Protein AF-0000000083614249 (afdb_homodimer)

Solvent-accessible surface area (backbone atoms only — not comparable to full-atom values): 27852 Å² total; per-residue (Å²): 130,81,69,71,74,50,65,14,32,32,49,52,29,36,34,60,55,83,64,95,71,84,62,47,68,43,61,57,76,67,36,81,30,57,47,44,72,51,69,56,90,54,32,26,38,36,28,28,70,34,67,56,48,52,48,63,87,40,71,69,52,43,49,41,53,49,50,52,50,52,47,42,53,75,76,40,53,30,54,43,68,50,46,59,52,44,57,34,77,36,70,66,56,50,45,54,50,47,62,70,42,39,72,60,48,66,65,44,44,78,77,39,50,46,40,28,19,37,36,40,33,33,31,47,32,68,70,48,52,47,46,64,46,48,67,32,65,68,44,40,54,41,51,56,65,34,57,93,45,52,68,79,79,21,40,69,47,48,51,52,46,52,51,52,45,49,50,51,51,50,50,50,26,51,48,39,41,62,67,49,48,49,65,51,48,75,66,28,82,45,72,45,78,49,64,43,56,73,90,46,35,45,39,30,35,38,30,37,24,46,58,90,43,46,66,62,49,51,51,51,53,50,58,50,39,70,77,36,56,91,45,34,46,78,50,76,49,67,82,35,55,40,46,93,76,44,74,76,78,81,79,85,59,75,80,118,130,81,72,71,71,50,67,14,31,32,48,51,30,36,34,60,56,82,65,94,72,84,63,45,68,44,62,57,77,66,36,83,31,56,46,46,73,52,68,57,90,56,34,26,38,37,26,30,70,33,68,56,49,52,48,62,87,41,69,69,53,45,48,40,53,48,50,51,48,53,47,42,52,76,76,40,52,29,55,43,68,50,44,59,53,44,58,36,77,36,70,68,55,51,45,54,51,46,62,71,41,38,70,60,48,64,66,44,44,78,77,38,52,47,40,29,19,37,36,41,34,34,31,47,33,69,70,48,52,48,47,66,44,48,66,32,65,69,45,39,52,42,50,56,65,33,55,94,44,53,67,79,79,20,41,69,47,49,50,51,45,52,52,53,45,49,51,50,52,51,52,51,24,51,47,39,42,62,67,50,48,49,64,52,46,74,67,27,81,45,71,46,78,48,64,42,56,74,89,46,36,44,40,30,36,37,31,38,25,46,59,90,43,47,66,61,49,51,52,51,53,49,57,50,41,70,77,38,55,91,44,32,45,78,50,74,50,68,82,35,55,40,46,92,78,45,75,76,79,79,78,85,57,73,81,117

Radius of gyration: 26.27 Å; Cα contacts (8 Å, |Δi|>4): 877; chains: 2; bounding box: 66×58×76 Å

pLDDT: mean 89.04, std 12.94, range [25.94, 98.75]

Sequence (512 aa):
MNQEEQLGVYIFCGIQIEEDVDFGEIEIEGESKQLFTIPYKDAGIVAAEAPLKIYHPNKENLMMHQQAISKIMEKNQTVIPVSFGNVFHSKADVGVLLENLYPQFEKLFPEIKGKIELGLKVIGKKEWLHSQVHGNAKIEKMAQAVQGKSEAASYYERIQLGNEAQKIVASLQNEMKQEVLNPLKELAEASKVNDPIGEKMLLNASFLVDRDKEEEFDLKVNEIYEKWKDKVDFSYSGPWPAYNFVNIRLKVEDAGMNQEEQLGVYIFCGIQIEEDVDFGEIEIEGESKQLFTIPYKDAGIVAAEAPLKIYHPNKENLMMHQQAISKIMEKNQTVIPVSFGNVFHSKADVGVLLENLYPQFEKLFPEIKGKIELGLKVIGKKEWLHSQVHGNAKIEKMAQAVQGKSEAASYYERIQLGNEAQKIVASLQNEMKQEVLNPLKELAEASKVNDPIGEKMLLNASFLVDRDKEEEFDLKVNEIYEKWKDKVDFSYSGPWPAYNFVNIRLKVEDAG

Structure (mmCIF, N/CA/C/O backbone):
data_AF-0000000083614249-model_v1
#
loop_
_entity.id
_entity.type
_entity.pdbx_description
1 polymer 'Gas vesicle protein GvpF'
#
loop_
_atom_site.group_PDB
_atom_site.id
_atom_site.type_symbol
_atom_site.label_atom_id
_atom_site.label_alt_id
_atom_site.label_comp_id
_atom_site.label_asym_id
_atom_site.label_entity_id
_atom_site.label_seq_id
_atom_site.pdbx_PDB_ins_code
_atom_site.Cartn_x
_atom_site.Cartn_y
_atom_site.Cartn_z
_atom_site.occupancy
_atom_site.B_iso_or_equiv
_atom_site.auth_seq_id
_atom_site.auth_comp_id
_atom_site.auth_asym_id
_atom_site.auth_atom_id
_atom_site.pdbx_PDB_model_num
ATOM 1 N 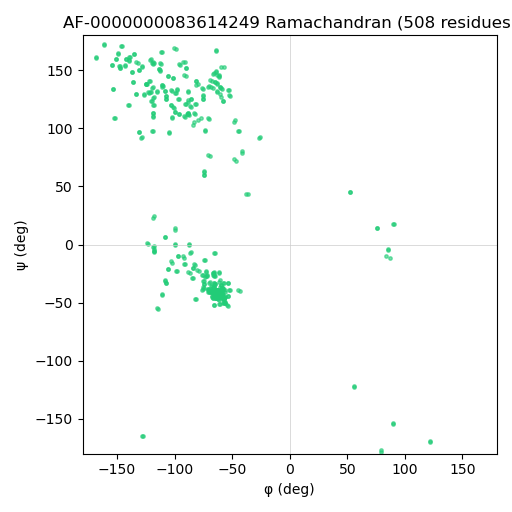N . MET A 1 1 ? -7.824 -22.75 -18.141 1 25.94 1 MET A N 1
ATOM 2 C CA . MET A 1 1 ? -9.008 -21.906 -18.078 1 25.94 1 MET A CA 1
ATOM 3 C C . MET A 1 1 ? -8.609 -20.438 -17.906 1 25.94 1 MET A C 1
ATOM 5 O O . MET A 1 1 ? -7.922 -20.078 -16.953 1 25.94 1 MET A O 1
ATOM 9 N N . ASN A 1 2 ? -8.297 -19.672 -18.844 1 36.59 2 ASN A N 1
ATOM 10 C CA . ASN A 1 2 ? -7.996 -18.25 -19.031 1 36.59 2 ASN A CA 1
ATOM 11 C C . ASN A 1 2 ? -8.883 -17.375 -18.156 1 36.59 2 ASN A C 1
ATOM 13 O O . ASN A 1 2 ? -10.039 -17.125 -18.5 1 36.59 2 ASN A O 1
ATOM 17 N N . GLN A 1 3 ? -9.133 -17.656 -16.953 1 42.44 3 GLN A N 1
ATOM 18 C CA . GLN A 1 3 ? -10.195 -17 -16.203 1 42.44 3 GLN A CA 1
ATOM 19 C C . GLN A 1 3 ? -10.234 -15.5 -16.5 1 42.44 3 GLN A C 1
ATOM 21 O O . GLN A 1 3 ? -9.242 -14.797 -16.281 1 42.44 3 GLN A O 1
ATOM 26 N N . GLU A 1 4 ? -10.75 -15.188 -17.531 1 51.5 4 GLU A N 1
ATOM 27 C CA . GLU A 1 4 ? -11.102 -13.82 -17.922 1 51.5 4 GLU A CA 1
ATOM 28 C C . GLU A 1 4 ? -11.328 -12.945 -16.688 1 51.5 4 GLU A C 1
ATOM 30 O O . GLU A 1 4 ? -12.141 -13.281 -15.82 1 51.5 4 GLU A O 1
ATOM 35 N N . GLU A 1 5 ? -10.242 -12.312 -16.297 1 66.75 5 GLU A N 1
ATOM 36 C CA . GLU A 1 5 ? -10.336 -11.484 -15.094 1 66.75 5 GLU A CA 1
ATOM 37 C C . GLU A 1 5 ? -11.555 -10.57 -15.148 1 66.75 5 GLU A C 1
ATOM 39 O O . GLU A 1 5 ? -11.789 -9.898 -16.156 1 66.75 5 GLU A O 1
ATOM 44 N N . GLN A 1 6 ? -12.594 -10.898 -14.375 1 82.44 6 GLN A N 1
ATOM 45 C CA . GLN A 1 6 ? -13.773 -10.047 -14.234 1 82.44 6 GLN A CA 1
ATOM 46 C C . GLN A 1 6 ? -13.383 -8.617 -13.867 1 82.44 6 GLN A C 1
ATOM 48 O O . GLN A 1 6 ? -12.477 -8.406 -13.062 1 82.44 6 GLN A O 1
ATOM 53 N N . LEU A 1 7 ? -13.922 -7.703 -14.664 1 89.38 7 LEU A N 1
ATOM 54 C CA . LEU A 1 7 ? -13.648 -6.297 -14.391 1 89.38 7 LEU A CA 1
ATOM 55 C C . LEU A 1 7 ? -14.555 -5.773 -13.281 1 89.38 7 LEU A C 1
ATOM 57 O O . LEU A 1 7 ? -15.703 -6.199 -13.156 1 89.38 7 LEU A O 1
ATOM 61 N N . GLY A 1 8 ? -13.984 -4.941 -12.43 1 93.31 8 GLY A N 1
ATOM 62 C CA . GLY A 1 8 ? -14.688 -4.203 -11.398 1 93.31 8 GLY A CA 1
ATOM 63 C C . GLY A 1 8 ? -14.398 -2.713 -11.43 1 93.31 8 GLY A C 1
ATOM 64 O O . GLY A 1 8 ? -14.055 -2.162 -12.477 1 93.31 8 GLY A O 1
ATOM 65 N N . VAL A 1 9 ? -14.766 -2.102 -10.328 1 95.12 9 VAL A N 1
ATOM 66 C CA . VAL A 1 9 ? -14.586 -0.66 -10.203 1 95.12 9 VAL A CA 1
ATOM 67 C C . VAL A 1 9 ? -13.641 -0.355 -9.039 1 95.12 9 VAL A C 1
ATOM 69 O O . VAL A 1 9 ? -14 -0.55 -7.875 1 95.12 9 VAL A O 1
ATOM 72 N N . TYR A 1 10 ? -12.461 0.106 -9.344 1 95.19 10 TYR A N 1
ATOM 73 C CA . TYR A 1 10 ? -11.492 0.535 -8.344 1 95.19 10 TYR A CA 1
ATOM 74 C C . TYR A 1 10 ? -11.727 1.988 -7.945 1 95.19 10 TYR A C 1
ATOM 76 O O . TYR A 1 10 ? -11.75 2.875 -8.805 1 95.19 10 TYR A O 1
ATOM 84 N N . ILE A 1 11 ? -11.898 2.232 -6.648 1 95.31 11 ILE A N 1
ATOM 85 C CA . ILE A 1 11 ? -12.172 3.602 -6.223 1 95.31 11 ILE A CA 1
ATOM 86 C C . ILE A 1 11 ? -10.891 4.227 -5.66 1 95.31 11 ILE A C 1
ATOM 88 O O . ILE A 1 11 ? -10.109 3.555 -4.992 1 95.31 11 ILE A O 1
ATOM 92 N N . PHE A 1 12 ? -10.711 5.512 -5.938 1 96 12 PHE A N 1
ATOM 93 C CA . PHE A 1 12 ? -9.461 6.164 -5.566 1 96 12 PHE A CA 1
ATOM 94 C C . PHE A 1 12 ? -9.695 7.172 -4.445 1 96 12 PHE A C 1
ATOM 96 O O . PHE A 1 12 ? -8.883 7.273 -3.521 1 96 12 PHE A O 1
ATOM 103 N N . CYS A 1 13 ? -10.805 7.984 -4.539 1 96.38 13 CYS A N 1
ATOM 104 C CA . CYS A 1 13 ? -11.062 9.031 -3.557 1 96.38 13 CYS A CA 1
ATOM 105 C C . CYS A 1 13 ? -12.469 9.594 -3.705 1 96.38 13 CYS A C 1
ATOM 107 O O . CYS A 1 13 ? -13.148 9.32 -4.695 1 96.38 13 CYS A O 1
ATOM 109 N N . GLY A 1 14 ? -12.914 10.211 -2.703 1 96.31 14 GLY A N 1
ATOM 110 C CA . GLY A 1 14 ? -14.086 11.07 -2.775 1 96.31 14 GLY A CA 1
ATOM 111 C C . GLY A 1 14 ? -13.758 12.508 -3.117 1 96.31 14 GLY A C 1
ATOM 112 O O . GLY A 1 14 ? -12.68 13 -2.781 1 96.31 14 GLY A O 1
ATOM 113 N N . ILE A 1 15 ? -14.695 13.203 -3.746 1 97.81 15 ILE A N 1
ATOM 114 C CA . ILE A 1 15 ? -14.484 14.609 -4.07 1 97.81 15 ILE A CA 1
ATOM 115 C C . ILE A 1 15 ? -15.797 15.375 -3.879 1 97.81 15 ILE A C 1
ATOM 117 O O . ILE A 1 15 ? -16.875 14.789 -3.877 1 97.81 15 ILE A O 1
ATOM 121 N N . GLN A 1 16 ? -15.688 16.656 -3.729 1 97.5 16 GLN A N 1
ATOM 122 C CA . GLN A 1 16 ? -16.844 17.531 -3.9 1 97.5 16 GLN A CA 1
ATOM 123 C C . GLN A 1 16 ? -16.984 17.969 -5.355 1 97.5 16 GLN A C 1
ATOM 125 O O . GLN A 1 16 ? -16.047 18.516 -5.945 1 97.5 16 GLN A O 1
ATOM 130 N N . ILE A 1 17 ? -18.141 17.703 -5.914 1 94.31 17 ILE A N 1
ATOM 131 C CA . ILE A 1 17 ? -18.359 17.984 -7.328 1 94.31 17 ILE A CA 1
ATOM 132 C C . ILE A 1 17 ? -18.734 19.453 -7.508 1 94.31 17 ILE A C 1
ATOM 134 O O . ILE A 1 17 ? -19.781 19.906 -7.016 1 94.31 17 ILE A O 1
ATOM 138 N N . GLU A 1 18 ? -17.906 20.156 -8.117 1 85.88 18 GLU A N 1
ATOM 139 C CA . GLU A 1 18 ? -18.188 21.547 -8.438 1 85.88 18 GLU A CA 1
ATOM 140 C C . GLU A 1 18 ? -18.453 21.734 -9.93 1 85.88 18 GLU A C 1
ATOM 142 O O . GLU A 1 18 ? -19.266 22.562 -10.328 1 85.88 18 GLU A O 1
ATOM 147 N N . GLU A 1 19 ? -17.828 21 -10.711 1 84.56 19 GLU A N 1
ATOM 148 C CA . GLU A 1 19 ? -17.984 21 -12.164 1 84.56 19 GLU A CA 1
ATOM 149 C C . GLU A 1 19 ? -17.688 19.625 -12.75 1 84.56 19 GLU A C 1
ATOM 151 O O . GLU A 1 19 ? -17.219 18.734 -12.055 1 84.56 19 GLU A O 1
ATOM 156 N N . ASP A 1 20 ? -18.203 19.469 -13.906 1 86.19 20 ASP A N 1
ATOM 157 C CA . ASP A 1 20 ? -17.844 18.25 -14.625 1 86.19 20 ASP A CA 1
ATOM 158 C C . ASP A 1 20 ? -16.391 18.281 -15.086 1 86.19 20 ASP A C 1
ATOM 160 O O . ASP A 1 20 ? -16.016 19.125 -15.898 1 86.19 20 ASP A O 1
ATOM 164 N N . VAL A 1 21 ? -15.664 17.531 -14.461 1 91.25 21 VAL A N 1
ATOM 165 C CA . VAL A 1 21 ? -14.234 17.562 -14.742 1 91.25 21 VAL A CA 1
ATOM 166 C C . VAL A 1 21 ? -13.797 16.219 -15.328 1 91.25 21 VAL A C 1
ATOM 168 O O . VAL A 1 21 ? -14.227 15.164 -14.867 1 91.25 21 VAL A O 1
ATOM 171 N N . ASP A 1 22 ? -13.07 16.25 -16.391 1 95.75 22 ASP A N 1
ATOM 172 C CA . ASP A 1 22 ? -12.383 15.086 -16.922 1 95.75 22 ASP A CA 1
ATOM 173 C C . ASP A 1 22 ? -11 14.93 -16.297 1 95.75 22 ASP A C 1
ATOM 175 O O . ASP A 1 22 ? -10.094 15.727 -16.547 1 95.75 22 ASP A O 1
ATOM 179 N N . PHE A 1 23 ? -10.852 13.898 -15.516 1 96.75 23 PHE A N 1
ATOM 180 C CA . PHE A 1 23 ? -9.602 13.711 -14.781 1 96.75 23 PHE A CA 1
ATOM 181 C C . PHE A 1 23 ? -8.578 12.977 -15.641 1 96.75 23 PHE A C 1
ATOM 183 O O . PHE A 1 23 ? -7.43 12.805 -15.234 1 96.75 23 PHE A O 1
ATOM 190 N N . GLY A 1 24 ? -8.984 12.516 -16.797 1 97.06 24 GLY A N 1
ATOM 191 C CA . GLY A 1 24 ? -8.062 11.867 -17.703 1 97.06 24 GLY A CA 1
ATOM 192 C C . GLY A 1 24 ? -7.945 10.375 -17.484 1 97.06 24 GLY A C 1
ATOM 193 O O . GLY A 1 24 ? -8.914 9.719 -17.094 1 97.06 24 GLY A O 1
ATOM 194 N N . GLU A 1 25 ? -6.758 9.82 -17.891 1 97.12 25 GLU A N 1
ATOM 195 C CA . GLU A 1 25 ? -6.535 8.383 -17.828 1 97.12 25 GLU A CA 1
ATOM 196 C C . GLU A 1 25 ? -5.387 8.039 -16.891 1 97.12 25 GLU A C 1
ATOM 198 O O . GLU A 1 25 ? -4.555 8.898 -16.578 1 97.12 25 GLU A O 1
ATOM 203 N N . ILE A 1 26 ? -5.465 6.82 -16.422 1 95.31 26 ILE A N 1
ATOM 204 C CA . ILE A 1 26 ? -4.352 6.254 -15.664 1 95.31 26 ILE A CA 1
ATOM 205 C C . ILE A 1 26 ? -4.027 4.855 -16.188 1 95.31 26 ILE A C 1
ATOM 207 O O . ILE A 1 26 ? -4.844 4.238 -16.875 1 95.31 26 ILE A O 1
ATOM 211 N N . GLU A 1 27 ? -2.824 4.492 -15.938 1 91.94 27 GLU A N 1
ATOM 212 C CA . GLU A 1 27 ? -2.434 3.139 -16.328 1 91.94 27 GLU A CA 1
ATOM 213 C C . GLU A 1 27 ? -2.686 2.146 -15.195 1 91.94 27 GLU A C 1
ATOM 215 O O . GLU A 1 27 ? -2.223 2.348 -14.07 1 91.94 27 GLU A O 1
ATOM 220 N N . ILE A 1 28 ? -3.486 1.159 -15.445 1 90.75 28 ILE A N 1
ATOM 221 C CA . ILE A 1 28 ? -3.715 0.061 -14.508 1 90.75 28 ILE A CA 1
ATOM 222 C C . ILE A 1 28 ? -3.271 -1.256 -15.148 1 90.75 28 ILE A C 1
ATOM 224 O O . ILE A 1 28 ? -3.863 -1.708 -16.125 1 90.75 28 ILE A O 1
ATOM 228 N N . GLU A 1 29 ? -2.223 -1.822 -14.57 1 83.62 29 GLU A N 1
ATOM 229 C CA . GLU A 1 29 ? -1.665 -3.082 -15.055 1 83.62 29 GLU A CA 1
ATOM 230 C C . GLU A 1 29 ? -1.373 -3.018 -16.547 1 83.62 29 GLU A C 1
ATOM 232 O O . GLU A 1 29 ? -1.779 -3.902 -17.312 1 83.62 29 GLU A O 1
ATOM 237 N N . GLY A 1 30 ? -0.783 -1.962 -16.953 1 81.44 30 GLY A N 1
ATOM 238 C CA . GLY A 1 30 ? -0.29 -1.801 -18.312 1 81.44 30 GLY A CA 1
ATOM 239 C C . GLY A 1 30 ? -1.347 -1.294 -19.281 1 81.44 30 GLY A C 1
ATOM 240 O O . GLY A 1 30 ? -1.056 -1.041 -20.453 1 81.44 30 GLY A O 1
ATOM 241 N N . GLU A 1 31 ? -2.568 -1.148 -18.812 1 87.62 31 GLU A N 1
ATOM 242 C CA . GLU A 1 31 ? -3.652 -0.671 -19.672 1 87.62 31 GLU A CA 1
ATOM 243 C C . GLU A 1 31 ? -4.105 0.726 -19.25 1 87.62 31 GLU A C 1
ATOM 245 O O . GLU A 1 31 ? -4.238 1.011 -18.062 1 87.62 31 GLU A O 1
ATOM 250 N N . SER A 1 32 ? -4.297 1.496 -20.25 1 93 32 SER A N 1
ATOM 251 C CA . SER A 1 32 ? -4.832 2.828 -19.984 1 93 32 SER A CA 1
ATOM 252 C C . SER A 1 32 ? -6.316 2.771 -19.656 1 93 32 SER A C 1
ATOM 254 O O . SER A 1 32 ? -7.105 2.197 -20.406 1 93 32 SER A O 1
ATOM 256 N N . LYS A 1 33 ? -6.699 3.301 -18.562 1 96.44 33 LYS A N 1
ATOM 257 C CA . LYS A 1 33 ? -8.086 3.303 -18.109 1 96.44 33 LYS A CA 1
ATOM 258 C C . LYS A 1 33 ? -8.57 4.723 -17.828 1 96.44 33 LYS A C 1
ATOM 260 O O . LYS A 1 33 ? -7.832 5.535 -17.266 1 96.44 33 LYS A O 1
ATOM 265 N N . GLN A 1 34 ? -9.719 5 -18.219 1 97.69 34 GLN A N 1
ATOM 266 C CA . GLN A 1 34 ? -10.32 6.309 -17.984 1 97.69 34 GLN A CA 1
ATOM 267 C C . GLN A 1 34 ? -10.766 6.449 -16.531 1 97.69 34 GLN A C 1
ATOM 269 O O . GLN A 1 34 ? -11.391 5.535 -15.969 1 97.69 34 GLN A O 1
ATOM 274 N N . LEU A 1 35 ? -10.406 7.617 -15.961 1 98.25 35 LEU A N 1
ATOM 275 C CA . LEU A 1 35 ? -11 7.969 -14.68 1 98.25 35 LEU A CA 1
ATOM 276 C C . LEU A 1 35 ? -12.398 8.539 -14.859 1 98.25 35 LEU A C 1
ATOM 278 O O . LEU A 1 35 ? -12.648 9.305 -15.797 1 98.25 35 LEU A O 1
ATOM 282 N N . PHE A 1 36 ? -13.25 8.109 -14 1 98 36 PHE A N 1
ATOM 283 C CA . PHE A 1 36 ? -14.602 8.648 -14.07 1 98 36 PHE A CA 1
ATOM 284 C C . PHE A 1 36 ? -15.148 8.914 -12.672 1 98 36 PHE A C 1
ATOM 286 O O . PHE A 1 36 ? -14.633 8.375 -11.688 1 98 36 PHE A O 1
ATOM 293 N N . THR A 1 37 ? -16.188 9.75 -12.594 1 98.19 37 THR A N 1
ATOM 294 C CA . THR A 1 37 ? -16.812 10.117 -11.328 1 98.19 37 THR A CA 1
ATOM 295 C C . THR A 1 37 ? -18.172 9.453 -11.18 1 98.19 37 THR A C 1
ATOM 297 O O . THR A 1 37 ? -18.984 9.461 -12.117 1 98.19 37 THR A O 1
ATOM 300 N N . ILE A 1 38 ? -18.406 8.789 -10.125 1 97.81 38 ILE A N 1
ATOM 301 C CA . ILE A 1 38 ? -19.719 8.312 -9.734 1 97.81 38 ILE A CA 1
ATOM 302 C C . ILE A 1 38 ? -20.359 9.289 -8.758 1 97.81 38 ILE A C 1
ATOM 304 O O . ILE A 1 38 ? -19.953 9.398 -7.605 1 97.81 38 ILE A O 1
ATOM 308 N N . PRO A 1 39 ? -21.375 9.938 -9.148 1 97.62 39 PRO A N 1
ATOM 309 C CA . PRO A 1 39 ? -21.875 11.086 -8.383 1 97.62 39 PRO A CA 1
ATOM 310 C C . PRO A 1 39 ? -23 10.703 -7.43 1 97.62 39 PRO A C 1
ATOM 312 O O . PRO A 1 39 ? -23.688 9.703 -7.645 1 97.62 39 PRO A O 1
ATOM 315 N N . TYR A 1 40 ? -23.172 11.484 -6.359 1 97.38 40 TYR A N 1
ATOM 316 C CA . TYR A 1 40 ? -24.312 11.562 -5.453 1 97.38 40 TYR A CA 1
ATOM 317 C C . TYR A 1 40 ? -24.422 12.953 -4.84 1 97.38 40 TYR A C 1
ATOM 319 O O . TYR A 1 40 ? -23.578 13.359 -4.035 1 97.38 40 TYR A O 1
ATOM 327 N N . LYS A 1 41 ? -25.453 13.719 -5.266 1 96.69 41 LYS A N 1
ATOM 328 C CA . LYS A 1 41 ? -25.594 15.117 -4.871 1 96.69 41 LYS A CA 1
ATOM 329 C C . LYS A 1 41 ? -24.344 15.922 -5.223 1 96.69 41 LYS A C 1
ATOM 331 O O . LYS A 1 41 ? -23.953 15.984 -6.391 1 96.69 41 LYS A O 1
ATOM 336 N N . ASP A 1 42 ? -23.719 16.547 -4.301 1 97.38 42 ASP A N 1
ATOM 337 C CA . ASP A 1 42 ? -22.547 17.344 -4.617 1 97.38 42 ASP A CA 1
ATOM 338 C C . ASP A 1 42 ? -21.266 16.578 -4.293 1 97.38 42 ASP A C 1
ATOM 340 O O . ASP A 1 42 ? -20.188 17.172 -4.219 1 97.38 42 ASP A O 1
ATOM 344 N N . ALA A 1 43 ? -21.422 15.305 -4.082 1 97.94 43 ALA A N 1
ATOM 345 C CA . ALA A 1 43 ? -20.266 14.453 -3.826 1 97.94 43 ALA A CA 1
ATOM 346 C C . ALA A 1 43 ? -20.047 13.469 -4.973 1 97.94 43 ALA A C 1
ATOM 348 O O . ALA A 1 43 ? -20.953 13.211 -5.762 1 97.94 43 ALA A O 1
ATOM 349 N N . GLY A 1 44 ? -18.875 13 -5.129 1 97.88 44 GLY A N 1
ATOM 350 C CA . GLY A 1 44 ? -18.516 11.969 -6.094 1 97.88 44 GLY A CA 1
ATOM 351 C C . GLY A 1 44 ? -17.391 11.07 -5.621 1 97.88 44 GLY A C 1
ATOM 352 O O . GLY A 1 44 ? -16.547 11.492 -4.82 1 97.88 44 GLY A O 1
ATOM 353 N N . ILE A 1 45 ? -17.391 9.836 -6.105 1 97.38 45 ILE A N 1
ATOM 354 C CA . ILE A 1 45 ? -16.234 8.953 -5.992 1 97.38 45 ILE A CA 1
ATOM 355 C C . ILE A 1 45 ? -15.562 8.805 -7.355 1 97.38 45 ILE A C 1
ATOM 357 O O . ILE A 1 45 ? -16.219 8.516 -8.352 1 97.38 45 ILE A O 1
ATOM 361 N N . VAL A 1 46 ? -14.297 9.094 -7.402 1 98.12 46 VAL A N 1
ATOM 362 C CA . VAL A 1 46 ? -13.539 8.922 -8.633 1 98.12 46 VAL A CA 1
ATOM 363 C C . VAL A 1 46 ? -12.992 7.5 -8.703 1 98.12 46 VAL A C 1
ATOM 365 O O . VAL A 1 46 ? -12.414 7 -7.734 1 98.12 46 VAL A O 1
ATOM 368 N N . ALA A 1 47 ? -13.211 6.918 -9.836 1 98 47 ALA A N 1
ATOM 369 C CA . ALA A 1 47 ? -12.93 5.488 -9.984 1 98 47 ALA A CA 1
ATOM 370 C C . ALA A 1 47 ? -12.445 5.168 -11.391 1 98 47 ALA A C 1
ATOM 372 O O . ALA A 1 47 ? -12.367 6.055 -12.25 1 98 47 ALA A O 1
ATOM 373 N N . ALA A 1 48 ? -11.984 3.963 -11.609 1 98.06 48 ALA A N 1
ATOM 374 C CA . ALA A 1 48 ? -11.648 3.393 -12.914 1 98.06 48 ALA A CA 1
ATOM 375 C C . ALA A 1 48 ? -12.016 1.912 -12.977 1 98.06 48 ALA A C 1
ATOM 377 O O . ALA A 1 48 ? -12.086 1.241 -11.945 1 98.06 48 ALA A O 1
ATOM 378 N N . GLU A 1 49 ? -12.273 1.465 -14.172 1 96.62 49 GLU A N 1
ATOM 379 C CA . GLU A 1 49 ? -12.422 0.024 -14.352 1 96.62 49 GLU A CA 1
ATOM 380 C C . GLU A 1 49 ? -11.102 -0.704 -14.117 1 96.62 49 GLU A C 1
ATOM 382 O O . GLU A 1 49 ? -10.047 -0.238 -14.547 1 96.62 49 GLU A O 1
ATOM 387 N N . ALA A 1 50 ? -11.172 -1.796 -13.367 1 93.38 50 ALA A N 1
ATOM 388 C CA . ALA A 1 50 ? -9.984 -2.588 -13.055 1 93.38 50 ALA A CA 1
ATOM 389 C C . ALA A 1 50 ? -10.352 -4.039 -12.766 1 93.38 50 ALA A C 1
ATOM 391 O O . ALA A 1 50 ? -11.492 -4.34 -12.406 1 93.38 50 ALA A O 1
ATOM 392 N N . PRO A 1 51 ? -9.414 -4.91 -12.984 1 88.75 51 PRO A N 1
ATOM 393 C CA . PRO A 1 51 ? -9.688 -6.309 -12.641 1 88.75 51 PRO A CA 1
ATOM 394 C C . PRO A 1 51 ? -10.172 -6.48 -11.203 1 88.75 51 PRO A C 1
ATOM 396 O O . PRO A 1 51 ? -9.656 -5.824 -10.289 1 88.75 51 PRO A O 1
ATOM 399 N N . LEU A 1 52 ? -11.234 -7.254 -11.094 1 87.19 52 LEU A N 1
ATOM 400 C CA . LEU A 1 52 ? -11.75 -7.59 -9.773 1 87.19 52 LEU A CA 1
ATOM 401 C C . LEU A 1 52 ? -10.844 -8.609 -9.078 1 87.19 52 LEU A C 1
ATOM 403 O O . LEU A 1 52 ? -10.977 -9.812 -9.305 1 87.19 52 LEU A O 1
ATOM 407 N N . LYS A 1 53 ? -9.969 -8.133 -8.211 1 83.94 53 LYS A N 1
ATOM 408 C CA . LYS A 1 53 ? -9.008 -8.961 -7.484 1 83.94 53 LYS A CA 1
ATOM 409 C C . LYS A 1 53 ? -8.461 -8.227 -6.262 1 83.94 53 LYS A C 1
ATOM 411 O O . LYS A 1 53 ? -8.812 -7.074 -6.016 1 83.94 53 LYS A O 1
ATOM 416 N N . ILE A 1 54 ? -7.723 -8.922 -5.461 1 84.38 54 ILE A N 1
ATOM 417 C CA . ILE A 1 54 ? -6.992 -8.281 -4.371 1 84.38 54 ILE A CA 1
ATOM 418 C C . ILE A 1 54 ? -5.691 -7.684 -4.902 1 84.38 54 ILE A C 1
ATOM 420 O O . ILE A 1 54 ? -4.855 -8.398 -5.461 1 84.38 54 ILE A O 1
ATOM 424 N N . TYR A 1 55 ? -5.586 -6.438 -4.719 1 87.94 55 TYR A N 1
ATOM 425 C CA . TYR A 1 55 ? -4.379 -5.766 -5.188 1 87.94 55 TYR A CA 1
ATOM 426 C C . TYR A 1 55 ? -3.271 -5.836 -4.145 1 87.94 55 TYR A C 1
ATOM 428 O O . TYR A 1 55 ? -3.422 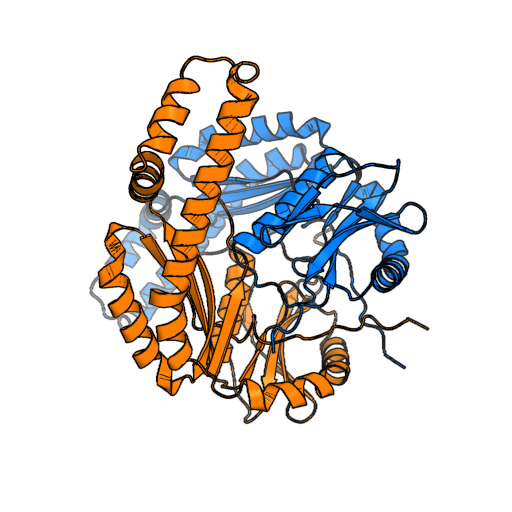-5.316 -3.035 1 87.94 55 TYR A O 1
ATOM 436 N N . HIS A 1 56 ? -2.217 -6.477 -4.59 1 84.75 56 HIS A N 1
ATOM 437 C CA . HIS A 1 56 ? -1.038 -6.562 -3.734 1 84.75 56 HIS A CA 1
ATOM 438 C C . HIS A 1 56 ? -0.461 -5.176 -3.453 1 84.75 56 HIS A C 1
ATOM 440 O O . HIS A 1 56 ? -0.364 -4.348 -4.359 1 84.75 56 HIS A O 1
ATOM 446 N N . PRO A 1 57 ? -0.207 -4.945 -2.184 1 86.5 57 PRO A N 1
ATOM 447 C CA . PRO A 1 57 ? 0.408 -3.654 -1.864 1 86.5 57 PRO A CA 1
ATOM 448 C C . PRO A 1 57 ? 1.884 -3.592 -2.248 1 86.5 57 PRO A C 1
ATOM 450 O O . PRO A 1 57 ? 2.744 -3.416 -1.382 1 86.5 57 PRO A O 1
ATOM 453 N N . ASN A 1 58 ? 2.146 -3.695 -3.498 1 83.62 58 ASN A N 1
ATOM 454 C CA . ASN A 1 58 ? 3.494 -3.531 -4.031 1 83.62 58 ASN A CA 1
ATOM 455 C C . ASN A 1 58 ? 3.689 -2.146 -4.641 1 83.62 58 ASN A C 1
ATOM 457 O O . ASN A 1 58 ? 2.742 -1.365 -4.738 1 83.62 58 ASN A O 1
ATOM 461 N N . LYS A 1 59 ? 4.898 -1.849 -4.926 1 84.19 59 LYS A N 1
ATOM 462 C CA . LYS A 1 59 ? 5.258 -0.52 -5.41 1 84.19 59 LYS A CA 1
ATOM 463 C C . LYS A 1 59 ? 4.418 -0.132 -6.625 1 84.19 59 LYS A C 1
ATOM 465 O O . LYS A 1 59 ? 3.902 0.984 -6.699 1 84.19 59 LYS A O 1
ATOM 470 N N . GLU A 1 60 ? 4.258 -1.021 -7.52 1 86.25 60 GLU A N 1
ATOM 471 C CA . GLU A 1 60 ? 3.537 -0.741 -8.758 1 86.25 60 GLU A CA 1
ATOM 472 C C . GLU A 1 60 ? 2.09 -0.344 -8.477 1 86.25 60 GLU A C 1
ATOM 474 O O . GLU A 1 60 ? 1.614 0.679 -8.977 1 86.25 60 GLU A O 1
ATOM 479 N N . ASN A 1 61 ? 1.404 -1.146 -7.711 1 90.31 61 ASN A N 1
ATOM 480 C CA . ASN A 1 61 ? 0.004 -0.876 -7.402 1 90.31 61 ASN A CA 1
ATOM 481 C C . ASN A 1 61 ? -0.151 0.387 -6.562 1 90.31 61 ASN A C 1
ATOM 483 O O . ASN A 1 61 ? -1.104 1.147 -6.746 1 90.31 61 ASN A O 1
ATOM 487 N N . LEU A 1 62 ? 0.771 0.601 -5.664 1 90.94 62 LEU A N 1
ATOM 488 C CA . LEU A 1 62 ? 0.736 1.798 -4.832 1 90.94 62 LEU A CA 1
ATOM 489 C C . LEU A 1 62 ? 0.917 3.053 -5.68 1 90.94 62 LEU A C 1
ATOM 491 O O . LEU A 1 62 ? 0.203 4.043 -5.492 1 90.94 62 LEU A O 1
ATOM 495 N N . MET A 1 63 ? 1.862 2.998 -6.543 1 90.06 63 MET A N 1
ATOM 496 C CA . MET A 1 63 ? 2.115 4.137 -7.418 1 90.06 63 MET A CA 1
ATOM 497 C C . MET A 1 63 ? 0.907 4.422 -8.305 1 90.06 63 MET A C 1
ATOM 499 O O . MET A 1 63 ? 0.562 5.578 -8.539 1 90.06 63 MET A O 1
ATOM 503 N N . MET A 1 64 ? 0.317 3.377 -8.773 1 92.69 64 MET A N 1
ATOM 504 C CA . MET A 1 64 ? -0.902 3.533 -9.562 1 92.69 64 MET A CA 1
ATOM 505 C C . MET A 1 64 ? -1.965 4.293 -8.773 1 92.69 64 MET A C 1
ATOM 507 O O . MET A 1 64 ? -2.535 5.266 -9.273 1 92.69 64 MET A O 1
ATOM 511 N N . HIS A 1 65 ? -2.195 3.889 -7.609 1 94.38 65 HIS A N 1
ATOM 512 C CA . HIS A 1 65 ? -3.184 4.531 -6.75 1 94.38 65 HIS A CA 1
ATOM 513 C C . HIS A 1 65 ? -2.826 5.988 -6.492 1 94.38 65 HIS A C 1
ATOM 515 O O . HIS A 1 65 ? -3.672 6.875 -6.633 1 94.38 65 HIS A O 1
ATOM 521 N N . GLN A 1 66 ? -1.618 6.227 -6.199 1 91.88 66 GLN A N 1
ATOM 522 C CA . GLN A 1 66 ? -1.14 7.562 -5.859 1 91.88 66 GLN A CA 1
ATOM 523 C C . GLN A 1 66 ? -1.171 8.484 -7.074 1 91.88 66 GLN A C 1
ATOM 525 O O . GLN A 1 66 ? -1.497 9.664 -6.957 1 91.88 66 GLN A O 1
ATOM 530 N N . GLN A 1 67 ? -0.806 7.969 -8.164 1 93.62 67 GLN A N 1
ATOM 531 C CA . GLN A 1 67 ? -0.849 8.758 -9.391 1 93.62 67 GLN A CA 1
ATOM 532 C C . GLN A 1 67 ? -2.268 9.234 -9.688 1 93.62 67 GLN A C 1
ATOM 534 O O . GLN A 1 67 ? -2.473 10.383 -10.078 1 93.62 67 GLN A O 1
ATOM 539 N N . ALA A 1 68 ? -3.178 8.352 -9.562 1 96.44 68 ALA A N 1
ATOM 540 C CA . ALA A 1 68 ? -4.57 8.734 -9.773 1 96.44 68 ALA A CA 1
ATOM 541 C C . ALA A 1 68 ? -4.973 9.875 -8.844 1 96.44 68 ALA A C 1
ATOM 543 O O . ALA A 1 68 ? -5.555 10.867 -9.289 1 96.44 68 ALA A O 1
ATOM 544 N N . ILE A 1 69 ? -4.641 9.773 -7.625 1 95.69 69 ILE A N 1
ATOM 545 C CA . ILE A 1 69 ? -5 10.773 -6.625 1 95.69 69 ILE A CA 1
ATOM 546 C C . ILE A 1 69 ? -4.348 12.109 -6.973 1 95.69 69 ILE A C 1
ATOM 548 O O . ILE A 1 69 ? -4.988 13.156 -6.898 1 95.69 69 ILE A O 1
ATOM 552 N N . SER A 1 70 ? -3.086 12.055 -7.328 1 94 70 SER A N 1
ATOM 553 C CA . SER A 1 70 ? -2.365 13.266 -7.707 1 94 70 SER A CA 1
ATOM 554 C C . SER A 1 70 ? -3.047 13.969 -8.875 1 94 70 SER A C 1
ATOM 556 O O . SER A 1 70 ? -3.217 15.188 -8.859 1 94 70 SER A O 1
ATOM 558 N N . LYS A 1 71 ? -3.438 13.219 -9.875 1 96.19 71 LYS A N 1
ATOM 559 C CA . LYS A 1 71 ? -4.137 13.773 -11.031 1 96.19 71 LYS A CA 1
ATOM 560 C C . LYS A 1 71 ? -5.441 14.445 -10.609 1 96.19 71 LYS A C 1
ATOM 562 O O . LYS A 1 71 ? -5.777 15.531 -11.094 1 96.19 71 LYS A O 1
ATOM 567 N N . ILE A 1 72 ? -6.125 13.797 -9.75 1 97 72 ILE A N 1
ATOM 568 C CA . ILE A 1 72 ? -7.414 14.305 -9.289 1 97 72 ILE A CA 1
ATOM 569 C C . ILE A 1 72 ? -7.207 15.594 -8.5 1 97 72 ILE A C 1
ATOM 571 O O . ILE A 1 72 ? -7.934 16.578 -8.695 1 97 72 ILE A O 1
ATOM 575 N N . MET A 1 73 ? -6.195 15.617 -7.668 1 95.88 73 MET A N 1
ATOM 576 C CA . MET A 1 73 ? -5.918 16.766 -6.82 1 95.88 73 MET A CA 1
ATOM 577 C C . MET A 1 73 ? -5.531 17.984 -7.66 1 95.88 73 MET A C 1
ATOM 579 O O . MET A 1 73 ? -5.723 19.125 -7.238 1 95.88 73 MET A O 1
ATOM 583 N N . GLU A 1 74 ? -4.996 17.766 -8.805 1 94.44 74 GLU A N 1
ATOM 584 C CA . GLU A 1 74 ? -4.633 18.859 -9.703 1 94.44 74 GLU A CA 1
ATOM 585 C C . GLU A 1 74 ? -5.871 19.594 -10.219 1 94.44 74 GLU A C 1
ATOM 587 O O . GLU A 1 74 ? -5.801 20.766 -10.562 1 94.44 74 GLU A O 1
ATOM 592 N N . LYS A 1 75 ? -6.984 18.891 -10.227 1 95.88 75 LYS A N 1
ATOM 593 C CA . LYS A 1 75 ? -8.156 19.438 -10.891 1 95.88 75 LYS A CA 1
ATOM 594 C C . LYS A 1 75 ? -9.305 19.641 -9.906 1 95.88 75 LYS A C 1
ATOM 596 O O . LYS A 1 75 ? -10.375 20.141 -10.281 1 95.88 75 LYS A O 1
ATOM 601 N N . ASN A 1 76 ? -9.117 19.203 -8.711 1 96.19 76 ASN A N 1
ATOM 602 C CA . ASN A 1 76 ? -10.141 19.344 -7.672 1 96.19 76 ASN A CA 1
ATOM 603 C C . ASN A 1 76 ? -9.531 19.797 -6.348 1 96.19 76 ASN A C 1
ATOM 605 O O . ASN A 1 76 ? -8.469 19.328 -5.949 1 96.19 76 ASN A O 1
ATOM 609 N N . GLN A 1 77 ? -10.227 20.672 -5.68 1 94.5 77 GLN A N 1
ATOM 610 C CA . GLN A 1 77 ? -9.672 21.297 -4.484 1 94.5 77 GLN A CA 1
ATOM 611 C C . GLN A 1 77 ? -10.141 20.594 -3.221 1 94.5 77 GLN A C 1
ATOM 613 O O . GLN A 1 77 ? -9.68 20.906 -2.119 1 94.5 77 GLN A O 1
ATOM 618 N N . THR A 1 78 ? -11.062 19.719 -3.332 1 96.38 78 THR A N 1
ATOM 619 C CA . THR A 1 78 ? -11.648 19.047 -2.178 1 96.38 78 THR A CA 1
ATOM 620 C C . THR A 1 78 ? -11.633 17.531 -2.371 1 96.38 78 THR A C 1
ATOM 622 O O . THR A 1 78 ? -12.578 16.969 -2.924 1 96.38 78 THR A O 1
ATOM 625 N N . VAL A 1 79 ? -10.578 16.891 -1.912 1 96.38 79 VAL A N 1
ATOM 626 C CA . VAL A 1 79 ? -10.375 15.469 -2.162 1 96.38 79 VAL A CA 1
ATOM 627 C C . VAL A 1 79 ? -10.32 14.719 -0.835 1 96.38 79 VAL A C 1
ATOM 629 O O . VAL A 1 79 ? -9.555 15.086 0.062 1 96.38 79 VAL A O 1
ATOM 632 N N . ILE A 1 80 ? -11.141 13.75 -0.646 1 95.5 80 ILE A N 1
ATOM 633 C CA . ILE A 1 80 ? -11.141 12.859 0.508 1 95.5 80 ILE A CA 1
ATOM 634 C C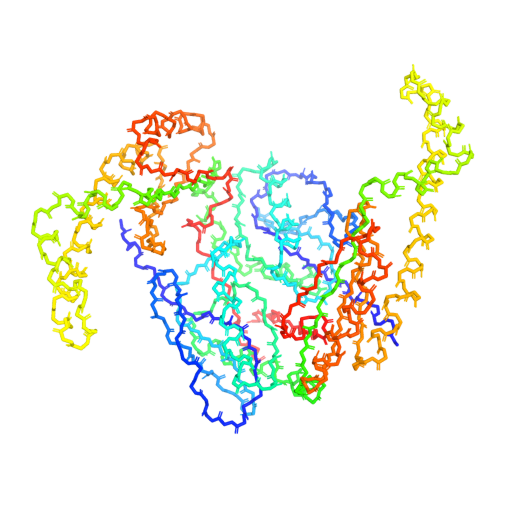 . ILE A 1 80 ? -10.453 11.547 0.142 1 95.5 80 ILE A C 1
ATOM 636 O O . ILE A 1 80 ? -10.945 10.805 -0.712 1 95.5 80 ILE A O 1
ATOM 640 N N . PRO A 1 81 ? -9.336 11.242 0.723 1 93 81 PRO A N 1
ATOM 641 C CA . PRO A 1 81 ? -8.648 10 0.371 1 93 81 PRO A CA 1
ATOM 642 C C . PRO A 1 81 ? -9.438 8.758 0.783 1 93 81 PRO A C 1
ATOM 644 O O . PRO A 1 81 ? -10.18 8.789 1.764 1 93 81 PRO A O 1
ATOM 647 N N . VAL A 1 82 ? -9.305 7.699 -0.015 1 89.62 82 VAL A N 1
ATOM 648 C CA . VAL A 1 82 ? -9.844 6.383 0.309 1 89.62 82 VAL A CA 1
ATOM 649 C C . VAL A 1 82 ? -8.711 5.367 0.389 1 89.62 82 VAL A C 1
ATOM 651 O O . VAL A 1 82 ? -7.652 5.559 -0.214 1 89.62 82 VAL A O 1
ATOM 654 N N . SER A 1 83 ? -8.961 4.289 1.131 1 87 83 SER A N 1
ATOM 655 C CA . SER A 1 83 ? -7.953 3.26 1.354 1 87 83 SER A CA 1
ATOM 656 C C . SER A 1 83 ? -7.574 2.564 0.049 1 87 83 SER A C 1
ATOM 658 O O . SER A 1 83 ? -8.391 2.473 -0.87 1 87 83 SER A O 1
ATOM 660 N N . PHE A 1 84 ? -6.297 2.127 -0.02 1 89.81 84 PHE A N 1
ATOM 661 C CA . PHE A 1 84 ? -5.738 1.41 -1.161 1 89.81 84 PHE A CA 1
ATOM 662 C C . PHE A 1 84 ? -6.445 0.076 -1.361 1 89.81 84 PHE A C 1
ATOM 664 O O . PHE A 1 84 ? -6.75 -0.624 -0.392 1 89.81 84 PHE A O 1
ATOM 671 N N . GLY A 1 85 ? -6.727 -0.256 -2.605 1 88.75 85 GLY A N 1
ATOM 672 C CA . GLY A 1 85 ? -7.059 -1.622 -2.979 1 88.75 85 GLY A CA 1
ATOM 673 C C . GLY A 1 85 ? -8.547 -1.916 -2.91 1 88.75 85 GLY A C 1
ATOM 674 O O . GLY A 1 85 ? -8.953 -3.078 -2.922 1 88.75 85 GLY A O 1
ATOM 675 N N . ASN A 1 86 ? -9.375 -0.892 -2.883 1 86.94 86 ASN A N 1
ATOM 676 C CA . ASN A 1 86 ? -10.812 -1.11 -2.824 1 86.94 86 ASN A CA 1
ATOM 677 C C . ASN A 1 86 ? -11.422 -1.234 -4.219 1 86.94 86 ASN A C 1
ATOM 679 O O . ASN A 1 86 ? -11.414 -0.273 -4.988 1 86.94 86 ASN A O 1
ATOM 683 N N . VAL A 1 87 ? -11.898 -2.432 -4.535 1 89.62 87 VAL A N 1
ATOM 684 C CA . VAL A 1 87 ? -12.523 -2.711 -5.824 1 89.62 87 VAL A CA 1
ATOM 685 C C . VAL A 1 87 ? -13.938 -3.246 -5.605 1 89.62 87 VAL A C 1
ATOM 687 O O . VAL A 1 87 ? -14.148 -4.141 -4.781 1 89.62 87 VAL A O 1
ATOM 690 N N . PHE A 1 88 ? -14.875 -2.674 -6.324 1 88.5 88 PHE A N 1
ATOM 691 C CA . PHE A 1 88 ? -16.281 -3.068 -6.223 1 88.5 88 PHE A CA 1
ATOM 692 C C . PHE A 1 88 ? -16.734 -3.744 -7.508 1 88.5 88 PHE A C 1
ATOM 694 O O . PHE A 1 88 ? -16.094 -3.613 -8.555 1 88.5 88 PHE A O 1
ATOM 701 N N . HIS A 1 89 ? -17.859 -4.398 -7.453 1 89.06 89 HIS A N 1
ATOM 702 C CA . HIS A 1 89 ? -18.344 -5.176 -8.586 1 89.06 89 HIS A CA 1
ATOM 703 C C . HIS A 1 89 ? -18.891 -4.266 -9.68 1 89.06 89 HIS A C 1
ATOM 705 O O . HIS A 1 89 ? -18.766 -4.57 -10.875 1 89.06 89 HIS A O 1
ATOM 711 N N . SER A 1 90 ? -19.547 -3.18 -9.172 1 92.12 90 SER A N 1
ATOM 712 C CA . SER A 1 90 ? -20.234 -2.342 -10.156 1 92.12 90 SER A CA 1
ATOM 713 C C . SER A 1 90 ? -20.266 -0.884 -9.703 1 92.12 90 SER A C 1
ATOM 715 O O . SER A 1 90 ? -20.016 -0.583 -8.539 1 92.12 90 SER A O 1
ATOM 717 N N . LYS A 1 91 ? -20.547 -0.07 -10.656 1 95.75 91 LYS A N 1
ATOM 718 C CA . LYS A 1 91 ? -20.75 1.343 -10.344 1 95.75 91 LYS A CA 1
ATOM 719 C C . LYS A 1 91 ? -21.891 1.531 -9.359 1 95.75 91 LYS A C 1
ATOM 721 O O . LYS A 1 91 ? -21.844 2.424 -8.508 1 95.75 91 LYS A O 1
ATOM 726 N N . ALA A 1 92 ? -22.875 0.673 -9.5 1 94.19 92 ALA A N 1
ATOM 727 C CA . ALA A 1 92 ? -24.031 0.744 -8.609 1 94.19 92 ALA A CA 1
ATOM 728 C C . ALA A 1 92 ? -23.625 0.496 -7.156 1 94.19 92 ALA A C 1
ATOM 730 O O . ALA A 1 92 ? -24.094 1.182 -6.246 1 94.19 92 ALA A O 1
ATOM 731 N N . ASP A 1 93 ? -22.719 -0.436 -6.961 1 91.19 93 ASP A N 1
ATOM 732 C CA . ASP A 1 93 ? -22.219 -0.724 -5.617 1 91.19 93 ASP A CA 1
ATOM 733 C C . ASP A 1 93 ? -21.516 0.491 -5.023 1 91.19 93 ASP A C 1
ATOM 735 O O . ASP A 1 93 ? -21.672 0.796 -3.842 1 91.19 93 ASP A O 1
ATOM 739 N N . VAL A 1 94 ? -20.766 1.174 -5.844 1 94.12 94 VAL A N 1
ATOM 740 C CA . VAL A 1 94 ? -20.031 2.355 -5.406 1 94.12 94 VAL A CA 1
ATOM 741 C C . VAL A 1 94 ? -21.016 3.479 -5.07 1 94.12 94 VAL A C 1
ATOM 743 O O . VAL A 1 94 ? -20.812 4.227 -4.113 1 94.12 94 VAL A O 1
ATOM 746 N N . GLY A 1 95 ? -22.016 3.586 -5.867 1 94.44 95 GLY A N 1
ATOM 747 C CA . GLY A 1 95 ? -23.062 4.555 -5.574 1 94.44 95 GLY A CA 1
ATOM 748 C C . GLY A 1 95 ? -23.688 4.359 -4.207 1 94.44 95 GLY A C 1
ATOM 749 O O . GLY A 1 95 ? -23.891 5.32 -3.465 1 94.44 95 GLY A O 1
ATOM 750 N N . VAL A 1 96 ? -23.984 3.119 -3.891 1 90.94 96 VAL A N 1
ATOM 751 C CA . VAL A 1 96 ? -24.578 2.789 -2.598 1 90.94 96 VAL A CA 1
ATOM 752 C C . VAL A 1 96 ? -23.594 3.154 -1.479 1 90.94 96 VAL A C 1
ATOM 754 O O . VAL A 1 96 ? -24 3.729 -0.462 1 90.94 96 VAL A O 1
ATOM 757 N N . LEU A 1 97 ? -22.375 2.844 -1.689 1 89.69 97 LEU A N 1
ATOM 758 C CA . LEU A 1 97 ? -21.344 3.201 -0.721 1 89.69 97 LEU A CA 1
ATOM 759 C C . LEU A 1 97 ? -21.312 4.707 -0.49 1 89.69 97 LEU A C 1
ATOM 761 O O . LEU A 1 97 ? -21.312 5.164 0.656 1 89.69 97 LEU A O 1
ATOM 765 N N . LEU A 1 98 ? -21.328 5.473 -1.544 1 94.94 98 LEU A N 1
ATOM 766 C CA . LEU A 1 98 ? -21.25 6.926 -1.449 1 94.94 98 LEU A CA 1
ATOM 767 C C . LEU A 1 98 ? -22.469 7.5 -0.742 1 94.94 98 LEU A C 1
ATOM 769 O O . LEU A 1 98 ? -22.359 8.438 0.053 1 94.94 98 LEU A O 1
ATOM 773 N N . GLU A 1 99 ? -23.578 6.91 -1.066 1 94.25 99 GLU A N 1
ATOM 774 C CA . GLU A 1 99 ? -24.781 7.352 -0.389 1 94.25 99 GLU A CA 1
ATOM 775 C C . GLU A 1 99 ? -24.656 7.199 1.125 1 94.25 99 GLU A C 1
ATOM 777 O O . GLU A 1 99 ? -25.062 8.086 1.879 1 94.25 99 GLU A O 1
ATOM 782 N N . ASN A 1 100 ? -24.062 6.133 1.526 1 89.38 100 ASN A N 1
ATOM 783 C CA . ASN A 1 100 ? -23.891 5.867 2.949 1 89.38 100 ASN A CA 1
ATOM 784 C C .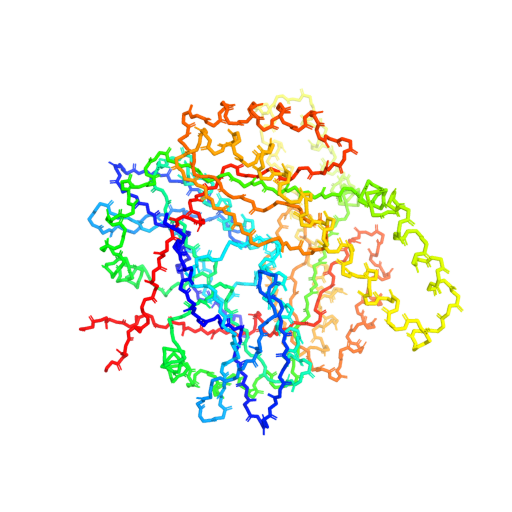 ASN A 1 100 ? -22.828 6.777 3.562 1 89.38 100 ASN A C 1
ATOM 786 O O . ASN A 1 100 ? -22.922 7.156 4.73 1 89.38 100 ASN A O 1
ATOM 790 N N . LEU A 1 101 ? -21.875 7.234 2.797 1 91.38 101 LEU A N 1
ATOM 791 C CA . LEU A 1 101 ? -20.766 8.031 3.289 1 91.38 101 LEU A CA 1
ATOM 792 C C . LEU A 1 101 ? -21.062 9.523 3.195 1 91.38 101 LEU A C 1
ATOM 794 O O . LEU A 1 101 ? -20.391 10.344 3.816 1 91.38 101 LEU A O 1
ATOM 798 N N . TYR A 1 102 ? -22.125 9.852 2.529 1 95.31 102 TYR A N 1
ATOM 799 C CA . TYR A 1 102 ? -22.391 11.234 2.15 1 95.31 102 TYR A CA 1
ATOM 800 C C . TYR A 1 102 ? -22.5 12.125 3.383 1 95.31 102 TYR A C 1
ATOM 802 O O . TYR A 1 102 ? -21.938 13.219 3.416 1 95.31 102 TYR A O 1
ATOM 810 N N . PRO A 1 103 ? -23.156 11.688 4.43 1 94.88 103 PRO A N 1
ATOM 811 C CA . PRO A 1 103 ? -23.219 12.562 5.598 1 94.88 103 PRO A CA 1
ATOM 812 C C . PRO A 1 103 ? -21.844 12.922 6.141 1 94.88 103 PRO A C 1
ATOM 814 O O . PRO A 1 103 ? -21.625 14.047 6.609 1 94.88 103 PRO A O 1
ATOM 817 N N . GLN A 1 104 ? -20.922 12.016 6.125 1 92.38 104 GLN A N 1
ATOM 818 C CA . GLN A 1 104 ? -19.562 12.281 6.57 1 92.38 104 GLN A CA 1
ATOM 819 C C . GLN A 1 104 ? -18.828 13.195 5.59 1 92.38 104 GLN A C 1
ATOM 821 O O . GLN A 1 104 ? -18.109 14.109 6 1 92.38 104 GLN A O 1
ATOM 826 N N . PHE A 1 105 ? -19.047 12.961 4.301 1 95.06 105 PHE A N 1
ATOM 827 C CA . PHE A 1 105 ? -18.422 13.789 3.277 1 95.06 105 PHE A CA 1
ATOM 828 C C . PHE A 1 105 ? -18.859 15.242 3.422 1 95.06 105 PHE A C 1
ATOM 830 O O . PHE A 1 105 ? -18.031 16.156 3.373 1 95.06 105 PHE A O 1
ATOM 837 N N . GLU A 1 106 ? -20.109 15.422 3.627 1 95.25 106 GLU A N 1
ATOM 838 C CA . GLU A 1 106 ? -20.688 16.766 3.742 1 95.25 106 GLU A CA 1
ATOM 839 C C . GLU A 1 106 ? -20.031 17.547 4.867 1 95.25 106 GLU A C 1
ATOM 841 O O . GLU A 1 106 ? -19.797 18.75 4.734 1 95.25 106 GLU A O 1
ATOM 846 N N . LYS A 1 107 ? -19.734 16.891 5.895 1 94.5 107 LYS A N 1
ATOM 847 C CA . LYS A 1 107 ? -19.109 17.531 7.043 1 94.5 107 LYS A CA 1
ATOM 848 C C . LYS A 1 107 ? -17.641 17.812 6.781 1 94.5 107 LYS A C 1
ATOM 850 O O . LYS A 1 107 ? -17.094 18.812 7.27 1 94.5 107 LYS A O 1
ATOM 855 N N . LEU A 1 108 ? -16.984 17.016 6.008 1 94.69 108 LEU A N 1
ATOM 856 C CA . LEU A 1 108 ? -15.539 17.078 5.805 1 94.69 108 LEU A CA 1
ATOM 857 C C . LEU A 1 108 ? -15.18 18.094 4.723 1 94.69 108 LEU A C 1
ATOM 859 O O . LEU A 1 108 ? -14.117 18.703 4.766 1 94.69 108 LEU A O 1
ATOM 863 N N . PHE A 1 109 ? -16.078 18.328 3.75 1 96.38 109 PHE A N 1
ATOM 864 C CA . PHE A 1 109 ? -15.766 19.125 2.574 1 96.38 109 PHE A CA 1
ATOM 865 C C . PHE A 1 109 ? -15.297 20.531 2.98 1 96.38 109 PHE A C 1
ATOM 867 O O . PHE A 1 109 ? -14.211 20.953 2.584 1 96.38 109 PHE A O 1
ATOM 874 N N . PRO A 1 110 ? -16.047 21.203 3.852 1 95.81 110 PRO A N 1
ATOM 875 C CA . PRO A 1 110 ? -15.609 22.562 4.207 1 95.81 110 PRO A CA 1
ATOM 876 C C . PRO A 1 110 ? -14.289 22.562 4.973 1 95.81 110 PRO A C 1
ATOM 878 O O . PRO A 1 110 ? -13.539 23.547 4.91 1 95.81 110 PRO A O 1
ATOM 881 N N . GLU A 1 111 ? -13.953 21.5 5.668 1 94.88 111 GLU A N 1
ATOM 882 C CA . GLU A 1 111 ? -12.758 21.422 6.5 1 94.88 111 GLU A CA 1
ATOM 883 C C . GLU A 1 111 ? -11.508 21.234 5.648 1 94.88 111 GLU A C 1
ATOM 885 O O . GLU A 1 111 ? -10.414 21.672 6.031 1 94.88 111 GLU A O 1
ATOM 890 N N . ILE A 1 112 ? -11.703 20.641 4.438 1 96.31 112 ILE A N 1
ATOM 891 C CA . ILE A 1 112 ? -10.492 20.25 3.709 1 96.31 112 ILE A CA 1
ATOM 892 C C . ILE A 1 112 ? -10.438 21 2.377 1 96.31 112 ILE A C 1
ATOM 894 O O . ILE A 1 112 ? -9.492 20.844 1.608 1 96.31 112 ILE A O 1
ATOM 898 N N . LYS A 1 113 ? -11.477 21.812 2.102 1 96.62 113 LYS A N 1
ATOM 899 C CA . LYS A 1 113 ? -11.508 22.531 0.836 1 96.62 113 LYS A CA 1
ATOM 900 C C . LYS A 1 113 ? -10.273 23.422 0.677 1 96.62 113 LYS A C 1
ATOM 902 O O . LYS A 1 113 ? -9.977 24.234 1.545 1 96.62 113 LYS A O 1
ATOM 907 N N . GLY A 1 114 ? -9.547 23.203 -0.405 1 96.56 114 GLY A N 1
ATOM 908 C CA . GLY A 1 114 ? -8.375 24 -0.739 1 96.56 114 GLY A CA 1
ATOM 909 C C . GLY A 1 114 ? -7.164 23.656 0.105 1 96.56 114 GLY A C 1
ATOM 910 O O . GLY A 1 114 ? -6.215 24.438 0.181 1 96.56 114 GLY A O 1
ATOM 911 N N . LYS A 1 115 ? -7.242 22.578 0.75 1 97.38 115 LYS A N 1
ATOM 912 C CA . LYS A 1 115 ? -6.152 22.234 1.657 1 97.38 115 LYS A CA 1
ATOM 913 C C . LYS A 1 115 ? -5.402 21 1.169 1 97.38 115 LYS A C 1
ATOM 915 O O . LYS A 1 115 ? -5.961 20.172 0.45 1 97.38 115 LYS A O 1
ATOM 920 N N . ILE A 1 116 ? -4.125 20.906 1.482 1 97.19 116 ILE A N 1
ATOM 921 C CA . ILE A 1 116 ? -3.262 19.766 1.19 1 97.19 116 ILE A CA 1
ATOM 922 C C . ILE A 1 116 ? -2.553 19.312 2.465 1 97.19 116 ILE A C 1
ATOM 924 O O . ILE A 1 116 ? -2.385 20.109 3.4 1 97.19 116 ILE A O 1
ATOM 928 N N . GLU A 1 117 ? -2.232 18.125 2.488 1 96.69 117 GLU A N 1
ATOM 929 C CA . GLU A 1 117 ? -1.44 17.594 3.594 1 96.69 117 GLU A CA 1
ATOM 930 C C . GLU A 1 117 ? 0.04 17.516 3.23 1 96.69 117 GLU A C 1
ATOM 932 O O . GLU A 1 117 ? 0.394 17.094 2.129 1 96.69 117 GLU A O 1
ATOM 937 N N . LEU A 1 118 ? 0.875 17.984 4.109 1 97.94 118 LEU A N 1
ATOM 938 C CA . LEU A 1 118 ? 2.326 17.875 4 1 97.94 118 LEU A CA 1
ATOM 939 C C . LEU A 1 118 ? 2.908 17.109 5.184 1 97.94 118 LEU A C 1
ATOM 941 O O . LEU A 1 118 ? 2.52 17.344 6.332 1 97.94 118 LEU A O 1
ATOM 945 N N . GLY A 1 119 ? 3.74 16.156 4.855 1 96.94 119 GLY A N 1
ATOM 946 C CA . GLY A 1 119 ? 4.359 15.352 5.895 1 96.94 119 GLY A CA 1
ATOM 947 C C . GLY A 1 119 ? 5.82 15.688 6.121 1 96.94 119 GLY A C 1
ATOM 948 O O . GLY A 1 119 ? 6.555 15.977 5.172 1 96.94 119 GLY A O 1
ATOM 949 N N . LEU A 1 120 ? 6.266 15.609 7.34 1 98.19 120 LEU A N 1
ATOM 950 C CA . LEU A 1 120 ? 7.664 15.836 7.676 1 98.19 120 LEU A CA 1
ATOM 951 C C . LEU A 1 120 ? 8.141 14.836 8.727 1 98.19 120 LEU A C 1
ATOM 953 O O . LEU A 1 120 ? 7.574 14.758 9.82 1 98.19 120 LEU A O 1
ATOM 957 N N . LYS A 1 121 ? 9.109 14.094 8.367 1 96.56 121 LYS A N 1
ATOM 958 C CA . LYS A 1 121 ? 9.836 13.242 9.297 1 96.56 121 LYS A CA 1
ATOM 959 C C . LYS A 1 121 ? 11.25 13.758 9.531 1 96.56 121 LYS A C 1
ATOM 961 O O . LYS A 1 121 ? 11.922 14.188 8.586 1 96.56 121 LYS A O 1
ATOM 966 N N . VAL A 1 122 ? 11.633 13.75 10.711 1 98.19 122 VAL A N 1
ATOM 967 C CA . VAL A 1 122 ? 12.984 14.156 11.078 1 98.19 122 VAL A CA 1
ATOM 968 C C . VAL A 1 122 ? 13.719 12.984 11.734 1 98.19 122 VAL A C 1
ATOM 970 O O . VAL A 1 122 ? 13.289 12.484 12.781 1 98.19 122 VAL A O 1
ATOM 973 N N . ILE A 1 123 ? 14.82 12.594 11.102 1 97.25 123 ILE A N 1
ATOM 974 C CA . ILE A 1 123 ? 15.578 11.438 11.555 1 97.25 123 ILE A CA 1
ATOM 975 C C . ILE A 1 123 ? 16.984 11.867 11.961 1 97.25 123 ILE A C 1
ATOM 977 O O . ILE A 1 123 ? 17.703 12.477 11.172 1 97.25 123 ILE A O 1
ATOM 981 N N . GLY A 1 124 ? 17.359 11.484 13.18 1 97.12 124 GLY A N 1
ATOM 982 C CA . GLY A 1 124 ? 18.703 11.812 13.633 1 97.12 124 GLY A CA 1
ATOM 983 C C . GLY A 1 124 ? 19.781 11.008 12.93 1 97.12 124 GLY A C 1
ATOM 984 O O . GLY A 1 124 ? 19.641 9.797 12.734 1 97.12 124 GLY A O 1
ATOM 985 N N . LYS A 1 125 ? 20.828 11.742 12.547 1 96.69 125 LYS A N 1
ATOM 986 C CA . LYS A 1 125 ? 21.984 11.039 12 1 96.69 125 LYS A CA 1
ATOM 987 C C . LYS A 1 125 ? 22.688 10.203 13.07 1 96.69 125 LYS A C 1
ATOM 989 O O . LYS A 1 125 ? 22.812 10.641 14.219 1 96.69 125 LYS A O 1
ATOM 994 N N . LYS A 1 126 ? 23.109 9.031 12.633 1 92.62 126 LYS A N 1
ATOM 995 C CA . LYS A 1 126 ? 23.672 8.047 13.555 1 92.62 126 LYS A CA 1
ATOM 996 C C . LYS A 1 126 ? 24.812 8.656 14.375 1 92.62 126 LYS A C 1
ATOM 998 O O . LYS A 1 126 ? 24.812 8.578 15.602 1 92.62 126 LYS A O 1
ATOM 1003 N N . GLU A 1 127 ? 25.734 9.227 13.719 1 91.5 127 GLU A N 1
ATOM 1004 C CA . GLU A 1 127 ? 26.922 9.766 14.391 1 91.5 127 GLU A CA 1
ATOM 1005 C C . GLU A 1 127 ? 26.547 10.883 15.352 1 91.5 127 GLU A C 1
ATOM 1007 O O . GLU A 1 127 ? 27.109 10.984 16.438 1 91.5 127 GLU A O 1
ATOM 1012 N N . TRP A 1 128 ? 25.641 11.711 14.992 1 94 128 TRP A N 1
ATOM 1013 C CA . TRP A 1 128 ? 25.203 12.82 15.844 1 94 128 TRP A CA 1
ATOM 1014 C C . TRP A 1 128 ? 24.469 12.305 17.078 1 94 128 TRP A C 1
ATOM 1016 O O . TRP A 1 128 ? 24.75 12.742 18.203 1 94 128 TRP A O 1
ATOM 1026 N N . LEU A 1 129 ? 23.578 11.352 16.891 1 91.88 129 LEU A N 1
ATOM 1027 C CA . LEU A 1 129 ? 22.859 10.773 18.016 1 91.88 129 LEU A CA 1
ATOM 1028 C C . LEU A 1 129 ? 23.812 10.109 19 1 91.88 129 LEU A C 1
ATOM 1030 O O . LEU A 1 129 ? 23.641 10.227 20.219 1 91.88 129 LEU A O 1
ATOM 1034 N N . HIS A 1 130 ? 24.797 9.453 18.422 1 86.81 130 HIS A N 1
ATOM 1035 C CA . HIS A 1 130 ? 25.812 8.828 19.266 1 86.81 130 HIS A CA 1
ATOM 1036 C C . HIS A 1 130 ? 26.531 9.859 20.109 1 86.81 130 HIS A C 1
ATOM 1038 O O . HIS A 1 130 ? 26.812 9.625 21.297 1 86.81 130 HIS A O 1
ATOM 1044 N N . SER A 1 131 ? 26.844 10.906 19.5 1 88.81 131 SER A N 1
ATOM 1045 C CA . SER A 1 131 ? 27.547 11.961 20.219 1 88.81 131 SER A CA 1
ATOM 1046 C C . SER A 1 131 ? 26.688 12.555 21.328 1 88.81 131 SER A C 1
ATOM 1048 O O . SER A 1 131 ? 27.219 12.977 22.359 1 88.81 131 SER A O 1
ATOM 1050 N N . GLN A 1 132 ? 25.391 12.617 21.109 1 87.5 132 GLN A N 1
ATOM 1051 C CA . GLN A 1 132 ? 24.469 13.141 22.125 1 87.5 132 GLN A CA 1
ATOM 1052 C C . GLN A 1 132 ? 24.359 12.195 23.312 1 87.5 132 GLN A C 1
ATOM 1054 O O . GLN A 1 132 ? 24.234 12.648 24.453 1 87.5 132 GLN A O 1
ATOM 1059 N N . VAL A 1 133 ? 24.484 10.945 23.016 1 80.25 133 VAL A N 1
ATOM 1060 C CA . VAL A 1 133 ? 24.375 9.938 24.062 1 80.25 133 VAL A CA 1
ATOM 1061 C C . VAL A 1 133 ? 25.703 9.797 24.797 1 80.25 133 VAL A C 1
ATOM 1063 O O . VAL A 1 133 ? 25.734 9.766 26.031 1 80.25 133 VAL A O 1
ATOM 1066 N N . HIS A 1 134 ? 26.766 9.695 24.062 1 74.31 134 HIS A N 1
ATOM 1067 C CA . HIS A 1 134 ? 28.062 9.445 24.656 1 74.31 134 HIS A CA 1
ATOM 1068 C C . HIS A 1 134 ? 28.703 10.734 25.141 1 74.31 134 HIS A C 1
ATOM 1070 O O . HIS A 1 134 ? 29.672 10.711 25.906 1 74.31 134 HIS A O 1
ATOM 1076 N N . GLY A 1 135 ? 28.219 11.711 24.594 1 67.62 135 GLY A N 1
ATOM 1077 C CA . GLY A 1 135 ? 28.781 12.961 25.078 1 67.62 135 GLY A CA 1
ATOM 1078 C C . GLY A 1 135 ? 28.453 13.242 26.531 1 67.62 135 GLY A C 1
ATOM 1079 O O . GLY A 1 135 ? 29.047 14.125 27.141 1 67.62 135 GLY A O 1
ATOM 1080 N N . ASN A 1 136 ? 27.609 12.391 27 1 67.88 136 ASN A N 1
ATOM 1081 C CA . ASN A 1 136 ? 27.281 12.484 28.422 1 67.88 136 ASN A CA 1
ATOM 1082 C C . ASN A 1 136 ? 28.203 11.617 29.266 1 67.88 136 ASN A C 1
ATOM 1084 O O . ASN A 1 136 ? 28.266 10.406 29.078 1 67.88 136 ASN A O 1
ATOM 1088 N N . ALA A 1 137 ? 29.031 12.188 30 1 66.94 137 ALA A N 1
ATOM 1089 C CA . ALA A 1 137 ? 30.047 11.523 30.828 1 66.94 137 ALA A CA 1
ATOM 1090 C C . ALA A 1 137 ? 29.469 10.312 31.547 1 66.94 137 ALA A C 1
ATOM 1092 O O . ALA A 1 137 ? 30.125 9.273 31.641 1 66.94 137 ALA A O 1
ATOM 1093 N N . LYS A 1 138 ? 28.25 10.5 32 1 70.5 138 LYS A N 1
ATOM 1094 C CA . LYS A 1 138 ? 27.609 9.43 32.75 1 70.5 138 LYS A CA 1
ATOM 1095 C C . LYS A 1 138 ? 27.375 8.211 31.875 1 70.5 138 LYS A C 1
ATOM 1097 O O . LYS A 1 138 ? 27.656 7.078 32.281 1 70.5 138 LYS A O 1
ATOM 1102 N N . ILE A 1 139 ? 26.938 8.367 30.672 1 75.25 139 ILE A N 1
ATOM 1103 C CA . ILE A 1 139 ? 26.641 7.289 29.734 1 75.25 139 ILE A CA 1
ATOM 1104 C C . ILE A 1 139 ? 27.922 6.613 29.281 1 75.25 139 ILE A C 1
ATOM 1106 O O . ILE A 1 139 ? 27.984 5.387 29.172 1 75.25 139 ILE A O 1
ATOM 1110 N N . GLU A 1 140 ? 28.891 7.473 29.062 1 74.25 140 GLU A N 1
ATOM 1111 C CA . GLU A 1 140 ? 30.188 6.926 28.656 1 74.25 140 GLU A CA 1
ATOM 1112 C C . GLU A 1 140 ? 30.734 5.973 29.703 1 74.25 140 GLU A C 1
ATOM 1114 O O . GLU A 1 140 ? 31.266 4.91 29.375 1 74.25 140 GLU A O 1
ATOM 1119 N N . LYS A 1 141 ? 30.609 6.434 30.891 1 75.5 141 LYS A N 1
ATOM 1120 C CA . LYS A 1 141 ? 31.094 5.609 31.984 1 75.5 141 LYS A CA 1
ATOM 1121 C C . LYS A 1 141 ? 30.312 4.301 32.094 1 75.5 141 LYS A C 1
ATOM 1123 O O . LYS A 1 141 ? 30.906 3.238 32.312 1 75.5 141 LYS A O 1
ATOM 1128 N N . MET A 1 142 ? 29.062 4.434 31.875 1 75.12 142 MET A N 1
ATOM 1129 C CA . MET A 1 142 ? 28.219 3.248 31.953 1 75.12 142 MET A CA 1
ATOM 1130 C C . MET A 1 142 ? 28.484 2.307 30.781 1 75.12 142 MET A C 1
ATOM 1132 O O . MET A 1 142 ? 28.5 1.087 30.953 1 75.12 142 MET A O 1
ATOM 1136 N N . ALA A 1 143 ? 28.719 2.85 29.594 1 75.44 143 ALA A N 1
ATOM 1137 C CA . ALA A 1 143 ? 29.031 2.07 28.391 1 75.44 143 ALA A CA 1
ATOM 1138 C C . ALA A 1 143 ? 30.328 1.299 28.562 1 75.44 143 ALA A C 1
ATOM 1140 O O . ALA A 1 143 ? 30.438 0.144 28.141 1 75.44 143 ALA A O 1
ATOM 1141 N N . GLN A 1 144 ? 31.25 1.961 29.188 1 75.88 144 GLN A N 1
ATOM 1142 C CA . GLN A 1 144 ? 32.531 1.325 29.453 1 75.88 144 GLN A CA 1
ATOM 1143 C C . GLN A 1 144 ? 32.375 0.166 30.422 1 75.88 144 GLN A C 1
ATOM 1145 O O . GLN A 1 144 ? 33.062 -0.851 30.297 1 75.88 144 GLN A O 1
ATOM 1150 N N . ALA A 1 145 ? 31.453 0.412 31.25 1 73.56 145 ALA A N 1
ATOM 1151 C CA . ALA A 1 145 ? 31.266 -0.604 32.281 1 73.56 145 ALA A CA 1
ATOM 1152 C C . ALA A 1 145 ? 30.641 -1.871 31.703 1 73.56 145 ALA A C 1
ATOM 1154 O O . ALA A 1 145 ? 30.812 -2.963 32.25 1 73.56 145 ALA A O 1
ATOM 1155 N N . VAL A 1 146 ? 29.906 -1.668 30.609 1 74.94 146 VAL A N 1
ATOM 1156 C CA . VAL A 1 146 ? 29.203 -2.793 29.984 1 74.94 146 VAL A CA 1
ATOM 1157 C C . VAL A 1 146 ? 30.141 -3.473 28.969 1 74.94 146 VAL A C 1
ATOM 1159 O O . VAL A 1 146 ? 29.984 -4.66 28.688 1 74.94 146 VAL A O 1
ATOM 1162 N N . GLN A 1 147 ? 31.109 -2.713 28.5 1 74.31 147 GLN A N 1
ATOM 1163 C CA . GLN A 1 147 ? 32 -3.24 27.484 1 74.31 147 GLN A CA 1
ATOM 1164 C C . GLN A 1 147 ? 32.75 -4.461 28 1 74.31 147 GLN A C 1
ATOM 1166 O O . GLN A 1 147 ? 33.344 -4.426 29.078 1 74.31 147 GLN A O 1
ATOM 1171 N N . GLY A 1 148 ? 32.688 -5.504 27.203 1 70.81 148 GLY A N 1
ATOM 1172 C CA . GLY A 1 148 ? 33.438 -6.703 27.484 1 70.81 148 GLY A CA 1
ATOM 1173 C C . GLY A 1 148 ? 32.75 -7.648 28.453 1 70.81 148 GLY A C 1
ATOM 1174 O O . GLY A 1 148 ? 33.281 -8.711 28.781 1 70.81 148 GLY A O 1
ATOM 1175 N N . LYS A 1 149 ? 31.656 -7.113 29.047 1 72.81 149 LYS A N 1
ATOM 1176 C CA . LYS A 1 149 ? 30.953 -7.969 30 1 72.81 149 LYS A CA 1
ATOM 1177 C C . LYS A 1 149 ? 29.844 -8.75 29.312 1 72.81 149 LYS A C 1
ATOM 1179 O O . LYS A 1 149 ? 29.344 -8.336 28.266 1 72.81 149 LYS A O 1
ATOM 1184 N N . SER A 1 150 ? 29.656 -9.938 29.797 1 73.12 150 SER A N 1
ATOM 1185 C CA . SER A 1 150 ? 28.547 -10.719 29.266 1 73.12 150 SER A CA 1
ATOM 1186 C C . SER A 1 150 ? 27.203 -10 29.484 1 73.12 150 SER A C 1
ATOM 1188 O O . SER A 1 150 ? 27.094 -9.125 30.344 1 73.12 150 SER A O 1
ATOM 1190 N N . GLU A 1 151 ? 26.25 -10.227 28.672 1 74.75 151 GLU A N 1
ATOM 1191 C CA . GLU A 1 151 ? 24.922 -9.625 28.781 1 74.75 151 GLU A CA 1
ATOM 1192 C C . GLU A 1 151 ? 24.328 -9.812 30.172 1 74.75 151 GLU A C 1
ATOM 1194 O O . GLU A 1 151 ? 23.734 -8.891 30.734 1 74.75 151 GLU A O 1
ATOM 1199 N N . ALA A 1 152 ? 24.547 -10.945 30.719 1 73.69 152 ALA A N 1
ATOM 1200 C CA . ALA A 1 152 ? 24.047 -11.25 32.062 1 73.69 152 ALA A CA 1
ATOM 1201 C C . ALA A 1 152 ? 24.781 -10.422 33.125 1 73.69 152 ALA A C 1
ATOM 1203 O O . ALA A 1 152 ? 24.156 -9.898 34.031 1 73.69 152 ALA A O 1
ATOM 1204 N N . ALA A 1 153 ? 26.062 -10.289 32.938 1 72.44 153 ALA A N 1
ATOM 1205 C CA . ALA A 1 153 ? 26.906 -9.609 33.938 1 72.44 153 ALA A CA 1
ATOM 1206 C C . ALA A 1 153 ? 26.656 -8.102 33.906 1 72.44 153 ALA A C 1
ATOM 1208 O O . ALA A 1 153 ? 26.859 -7.418 34.906 1 72.44 153 ALA A O 1
ATOM 1209 N N . SER A 1 154 ? 26.188 -7.672 32.781 1 75.5 154 SER A N 1
ATOM 1210 C CA . SER A 1 154 ? 26.016 -6.227 32.656 1 75.5 154 SER A CA 1
ATOM 1211 C C . SER A 1 154 ? 24.547 -5.859 32.438 1 75.5 154 SER A C 1
ATOM 1213 O O . SER A 1 154 ? 24.25 -4.816 31.859 1 75.5 154 SER A O 1
ATOM 1215 N N . TYR A 1 155 ? 23.75 -6.73 32.875 1 78.56 155 TYR A N 1
ATOM 1216 C CA . TYR A 1 155 ? 22.328 -6.586 32.625 1 78.56 155 TYR A CA 1
ATOM 1217 C C . TYR A 1 155 ? 21.797 -5.262 33.156 1 78.56 155 TYR A C 1
ATOM 1219 O O . TYR A 1 155 ? 21.172 -4.492 32.438 1 78.56 155 TYR A O 1
ATOM 1227 N N . TYR A 1 156 ? 22.156 -5.031 34.469 1 78.38 156 TYR A N 1
ATOM 1228 C CA . TYR A 1 156 ? 21.656 -3.828 35.125 1 78.38 156 TYR A CA 1
ATOM 1229 C C . TYR A 1 156 ? 22.234 -2.576 34.469 1 78.38 156 TYR A C 1
ATOM 1231 O O . TYR A 1 156 ? 21.516 -1.598 34.25 1 78.38 156 TYR A O 1
ATOM 1239 N N . GLU A 1 157 ? 23.469 -2.65 34.125 1 78.56 157 GLU A N 1
ATOM 1240 C CA . GLU A 1 157 ? 24.125 -1.521 33.469 1 78.56 157 GLU A CA 1
ATOM 1241 C C . GLU A 1 157 ? 23.531 -1.255 32.094 1 78.56 157 GLU A C 1
ATOM 1243 O O . GLU A 1 157 ? 23.391 -0.101 31.672 1 78.56 157 GLU A O 1
ATOM 1248 N N . ARG A 1 158 ? 23.188 -2.271 31.438 1 81.31 158 ARG A N 1
ATOM 1249 C CA . ARG A 1 158 ? 22.578 -2.135 30.125 1 81.31 158 ARG A CA 1
ATOM 1250 C C . ARG A 1 158 ? 21.188 -1.51 30.219 1 81.31 158 ARG A C 1
ATOM 1252 O O . ARG A 1 158 ? 20.812 -0.682 29.391 1 81.31 158 ARG A O 1
ATOM 1259 N N . ILE A 1 159 ? 20.5 -1.821 31.203 1 82 159 ILE A N 1
ATOM 1260 C CA . ILE A 1 159 ? 19.172 -1.257 31.438 1 82 159 ILE A CA 1
ATOM 1261 C C . ILE A 1 159 ? 19.297 0.237 31.734 1 82 159 ILE A C 1
ATOM 1263 O O . ILE A 1 159 ? 18.547 1.047 31.203 1 82 159 ILE A O 1
ATOM 1267 N N . GLN A 1 160 ? 20.25 0.542 32.594 1 81 160 GLN A N 1
ATOM 1268 C CA . GLN A 1 160 ? 20.453 1.943 32.938 1 81 160 GLN A CA 1
ATOM 1269 C C . GLN A 1 160 ? 20.875 2.76 31.734 1 81 160 GLN A C 1
ATOM 1271 O O . GLN A 1 160 ? 20.406 3.889 31.547 1 81 160 GLN A O 1
ATOM 1276 N N . LEU A 1 161 ? 21.75 2.121 30.953 1 80.94 161 LEU A N 1
ATOM 1277 C CA . LEU A 1 161 ? 22.188 2.768 29.734 1 80.94 161 LEU A CA 1
ATOM 1278 C C . LEU A 1 161 ? 21.016 3.012 28.797 1 80.94 161 LEU A C 1
ATOM 1280 O O . LEU A 1 161 ? 20.891 4.094 28.219 1 80.94 161 LEU A O 1
ATOM 1284 N N . GLY A 1 162 ? 20.219 2.012 28.672 1 82.25 162 GLY A N 1
ATOM 1285 C CA . GLY A 1 162 ? 19.047 2.143 27.844 1 82.25 162 GLY A CA 1
ATOM 1286 C C . GLY A 1 162 ? 18.094 3.236 28.312 1 82.25 162 GLY A C 1
ATOM 1287 O O . GLY A 1 162 ? 17.594 4.016 27.5 1 82.25 162 GLY A O 1
ATOM 1288 N N . ASN A 1 163 ? 17.938 3.326 29.578 1 85 163 ASN A N 1
ATOM 1289 C CA . ASN A 1 163 ? 17.078 4.344 30.156 1 85 163 ASN A CA 1
ATOM 1290 C C . ASN A 1 163 ? 17.609 5.75 29.906 1 85 163 ASN A C 1
ATOM 1292 O O . ASN A 1 163 ? 16.844 6.656 29.562 1 85 163 ASN A O 1
ATOM 1296 N N . GLU A 1 164 ? 18.859 5.883 30.125 1 82.88 164 GLU A N 1
ATOM 1297 C CA . GLU A 1 164 ? 19.469 7.191 29.922 1 82.88 164 GLU A CA 1
ATOM 1298 C C . GLU A 1 164 ? 19.422 7.602 28.453 1 82.88 164 GLU A C 1
ATOM 1300 O O . GLU A 1 164 ? 19.156 8.766 28.125 1 82.88 164 GLU A O 1
ATOM 1305 N N . ALA A 1 165 ? 19.656 6.641 27.578 1 84.56 165 ALA A N 1
ATOM 1306 C CA . ALA A 1 165 ? 19.547 6.902 26.141 1 84.56 165 ALA A CA 1
ATOM 1307 C C . ALA A 1 165 ? 18.141 7.355 25.766 1 84.56 165 ALA A C 1
ATOM 1309 O O . ALA A 1 165 ? 17.984 8.273 24.953 1 84.56 165 ALA A O 1
ATOM 1310 N N . GLN A 1 166 ? 17.219 6.75 26.375 1 85.31 166 GLN A N 1
ATOM 1311 C CA . GLN A 1 166 ? 15.82 7.082 26.094 1 85.31 166 GLN A CA 1
ATOM 1312 C C . GLN A 1 166 ? 15.5 8.508 26.531 1 85.31 166 GLN A C 1
ATOM 1314 O O . GLN A 1 166 ? 14.734 9.211 25.859 1 85.31 166 GLN A O 1
ATOM 1319 N N . LYS A 1 167 ? 16.031 8.883 27.656 1 88.06 167 LYS A N 1
ATOM 1320 C CA . LYS A 1 167 ? 15.82 10.242 28.141 1 88.06 167 LYS A CA 1
ATOM 1321 C C . LYS A 1 167 ? 16.422 11.266 27.188 1 88.06 167 LYS A C 1
ATOM 1323 O O . LYS A 1 167 ? 15.82 12.32 26.938 1 88.06 167 LYS A O 1
ATOM 1328 N N . ILE A 1 168 ? 17.547 10.938 26.688 1 88.62 168 ILE A N 1
ATOM 1329 C CA . ILE A 1 168 ? 18.219 11.836 25.75 1 88.62 168 ILE A CA 1
ATOM 1330 C C . ILE A 1 168 ? 17.375 11.977 24.484 1 88.62 168 ILE A C 1
ATOM 1332 O O . ILE A 1 168 ? 17.141 13.094 24.016 1 88.62 168 ILE A O 1
ATOM 1336 N N . VAL A 1 169 ? 16.906 10.906 23.969 1 89.75 169 VAL A N 1
ATOM 1337 C CA . VAL A 1 169 ? 16.094 10.93 22.75 1 89.75 169 VAL A CA 1
ATOM 1338 C C . VAL A 1 169 ? 14.82 11.719 23 1 89.75 169 VAL A C 1
ATOM 1340 O O . VAL A 1 169 ? 14.398 12.508 22.156 1 89.75 169 VAL A O 1
ATOM 1343 N N . ALA A 1 170 ? 14.258 11.523 24.156 1 91.19 170 ALA A N 1
ATOM 1344 C CA . ALA A 1 170 ? 13.055 12.266 24.516 1 91.19 170 ALA A CA 1
ATOM 1345 C C . ALA A 1 170 ? 13.32 13.766 24.547 1 91.19 170 ALA A C 1
ATOM 1347 O O . ALA A 1 170 ? 12.484 14.555 24.094 1 91.19 170 ALA A O 1
ATOM 1348 N N . SER A 1 171 ? 14.438 14.078 25.078 1 93.81 171 SER A N 1
ATOM 1349 C CA . SER A 1 171 ? 14.82 15.484 25.125 1 93.81 171 SER A CA 1
ATOM 1350 C C . SER A 1 171 ? 15 16.047 23.719 1 93.81 171 SER A C 1
ATOM 1352 O O . SER A 1 171 ? 14.562 17.172 23.438 1 93.81 171 SER A O 1
ATOM 1354 N N . LEU A 1 172 ? 15.617 15.297 22.875 1 94.44 172 LEU A N 1
ATOM 1355 C CA . LEU A 1 172 ? 15.82 15.719 21.5 1 94.44 172 LEU A CA 1
ATOM 1356 C C . LEU A 1 172 ? 14.484 15.844 20.766 1 94.44 172 LEU A C 1
ATOM 1358 O O . LEU A 1 172 ? 14.297 16.766 19.969 1 94.44 172 LEU A O 1
ATOM 1362 N N . GLN A 1 173 ? 13.586 14.961 21 1 95.31 173 GLN A N 1
ATOM 1363 C CA . GLN A 1 173 ? 12.25 15.039 20.406 1 95.31 173 GLN A CA 1
ATOM 1364 C C . GLN A 1 173 ? 11.531 16.312 20.844 1 95.31 173 GLN A C 1
ATOM 1366 O O . GLN A 1 173 ? 10.852 16.953 20.047 1 95.31 173 GLN A O 1
ATOM 1371 N N . ASN A 1 174 ? 11.711 16.625 22.094 1 95.81 174 ASN A N 1
ATOM 1372 C CA . ASN A 1 174 ? 11.125 17.875 22.594 1 95.81 174 ASN A CA 1
ATOM 1373 C C . ASN A 1 174 ? 11.742 19.094 21.906 1 95.81 174 ASN A C 1
ATOM 1375 O O . ASN A 1 174 ? 11.039 20.062 21.625 1 95.81 174 ASN A O 1
ATOM 1379 N N . GLU A 1 175 ? 13.008 19 21.719 1 95.94 175 GLU A N 1
ATOM 1380 C CA . GLU A 1 175 ? 13.68 20.078 21 1 95.94 175 GLU A CA 1
ATOM 1381 C C . GLU A 1 175 ? 13.133 20.219 19.578 1 95.94 175 GLU A C 1
ATOM 1383 O O . GLU A 1 175 ? 12.93 21.344 19.094 1 95.94 175 GLU A O 1
ATOM 1388 N N . MET A 1 176 ? 12.906 19.109 18.891 1 96.5 176 MET A N 1
ATOM 1389 C CA . MET A 1 176 ? 12.328 19.125 17.547 1 96.5 176 MET A CA 1
ATOM 1390 C C . MET A 1 176 ? 10.938 19.75 17.562 1 96.5 176 MET A C 1
ATOM 1392 O O . MET A 1 176 ? 10.57 20.469 16.641 1 96.5 176 MET A O 1
ATOM 1396 N N . LYS A 1 177 ? 10.172 19.422 18.594 1 96.12 177 LYS A N 1
ATOM 1397 C CA . LYS A 1 177 ? 8.844 20.016 18.719 1 96.12 177 LYS A CA 1
ATOM 1398 C C . LYS A 1 177 ? 8.922 21.547 18.797 1 96.12 177 LYS A C 1
ATOM 1400 O O . LYS A 1 177 ? 8.195 22.25 18.094 1 96.12 177 LYS A O 1
ATOM 1405 N N . GLN A 1 178 ? 9.867 22.047 19.562 1 96.94 178 GLN A N 1
ATOM 1406 C CA . GLN A 1 178 ? 9.992 23.484 19.781 1 96.94 178 GLN A CA 1
ATOM 1407 C C . GLN A 1 178 ? 10.594 24.188 18.578 1 96.94 178 GLN A C 1
ATOM 1409 O O . GLN A 1 178 ? 10.125 25.25 18.172 1 96.94 178 GLN A O 1
ATOM 1414 N N . GLU A 1 179 ? 11.539 23.531 17.969 1 97.69 179 GLU A N 1
ATOM 1415 C CA . GLU A 1 179 ? 12.336 24.219 16.969 1 97.69 179 GLU A CA 1
ATOM 1416 C C . GLU A 1 179 ? 11.844 23.922 15.562 1 97.69 179 GLU A C 1
ATOM 1418 O O . GLU A 1 179 ? 12.125 24.656 14.625 1 97.69 179 GLU A O 1
ATOM 1423 N N . VAL A 1 180 ? 11.156 22.812 15.391 1 98.25 180 VAL A N 1
ATOM 1424 C CA . VAL A 1 180 ? 10.742 22.406 14.055 1 98.25 180 VAL A CA 1
ATOM 1425 C C . VAL A 1 180 ? 9.219 22.422 13.953 1 98.25 180 VAL A C 1
ATOM 1427 O O . VAL A 1 180 ? 8.648 23.156 13.148 1 98.25 180 VAL A O 1
ATOM 1430 N N . LEU A 1 181 ? 8.547 21.719 14.844 1 98.38 181 LEU A N 1
ATOM 1431 C CA . LEU A 1 181 ? 7.105 21.531 14.773 1 98.38 181 LEU A CA 1
ATOM 1432 C C . LEU A 1 181 ? 6.379 22.859 14.984 1 98.38 181 LEU A C 1
ATOM 1434 O O . LEU A 1 181 ? 5.527 23.234 14.18 1 98.38 181 LEU A O 1
ATOM 1438 N N . ASN A 1 182 ? 6.691 23.578 16.062 1 98 182 ASN A N 1
ATOM 1439 C CA . ASN A 1 182 ? 5.941 24.766 16.469 1 98 182 ASN A CA 1
ATOM 1440 C C . ASN A 1 182 ? 5.992 25.859 15.406 1 98 182 ASN A C 1
ATOM 1442 O O . ASN A 1 182 ? 4.957 26.406 15.031 1 98 182 ASN A O 1
ATOM 1446 N N . PRO A 1 183 ? 7.207 26.125 14.867 1 98.19 183 PRO A N 1
ATOM 1447 C CA . PRO A 1 183 ? 7.234 27.141 13.805 1 98.19 183 PRO A CA 1
ATOM 1448 C C . PRO A 1 183 ? 6.379 26.75 12.602 1 98.19 183 PRO A C 1
ATOM 1450 O O . PRO A 1 183 ? 5.77 27.609 11.969 1 98.19 183 PRO A O 1
ATOM 1453 N N . LEU A 1 184 ? 6.312 25.516 12.211 1 98.62 184 LEU A N 1
ATOM 1454 C CA . LEU A 1 184 ? 5.559 25.047 11.047 1 98.62 184 LEU A CA 1
ATOM 1455 C C . LEU A 1 184 ? 4.062 25.047 11.344 1 98.62 184 LEU A C 1
ATOM 1457 O O . LEU A 1 184 ? 3.25 25.297 10.453 1 98.62 184 LEU A O 1
ATOM 1461 N N . LYS A 1 185 ? 3.725 24.75 12.594 1 98 185 LYS A N 1
ATOM 1462 C CA . LYS A 1 185 ? 2.33 24.75 13.031 1 98 185 LYS A CA 1
ATOM 1463 C C . LYS A 1 185 ? 1.676 26.109 12.789 1 98 185 LYS A C 1
ATOM 1465 O O . LYS A 1 185 ? 0.483 26.172 12.492 1 98 185 LYS A O 1
ATOM 1470 N N . GLU A 1 186 ? 2.414 27.141 12.898 1 97.25 186 GLU A N 1
ATOM 1471 C CA . GLU A 1 186 ? 1.907 28.5 12.734 1 97.25 186 GLU A CA 1
ATOM 1472 C C . GLU A 1 186 ? 1.445 28.734 11.297 1 97.25 186 GLU A C 1
ATOM 1474 O O . GLU A 1 186 ? 0.601 29.609 11.055 1 97.25 186 GLU A O 1
ATOM 1479 N N . LEU A 1 187 ? 1.972 27.984 10.391 1 97.88 187 LEU A N 1
ATOM 1480 C CA . LEU A 1 187 ? 1.663 28.172 8.977 1 97.88 187 LEU A CA 1
ATOM 1481 C C . LEU A 1 187 ? 0.622 27.156 8.508 1 97.88 187 LEU A C 1
ATOM 1483 O O . LEU A 1 187 ? 0.241 27.156 7.336 1 97.88 187 LEU A O 1
ATOM 1487 N N . ALA A 1 188 ? 0.163 26.297 9.406 1 98.31 188 ALA A N 1
ATOM 1488 C CA . ALA A 1 188 ? -0.756 25.219 9.047 1 98.31 188 ALA A CA 1
ATOM 1489 C C . ALA A 1 188 ? -2.127 25.438 9.68 1 98.31 188 ALA A C 1
ATOM 1491 O O . ALA A 1 188 ? -2.236 26.062 10.734 1 98.31 188 ALA A O 1
ATOM 1492 N N . GLU A 1 189 ? -3.146 25 9.078 1 97.31 189 GLU A N 1
ATOM 1493 C CA . GLU A 1 189 ? -4.488 25.031 9.648 1 97.31 189 GLU A CA 1
ATOM 1494 C C . GLU A 1 189 ? -4.629 24.016 10.789 1 97.31 189 GLU A C 1
ATOM 1496 O O . GLU A 1 189 ? -5.379 24.25 11.742 1 97.31 189 GLU A O 1
ATOM 1501 N N . ALA A 1 190 ? -4.039 22.875 10.648 1 96.75 190 ALA A N 1
ATOM 1502 C CA . ALA A 1 190 ? -4.008 21.797 11.648 1 96.75 190 ALA A CA 1
ATOM 1503 C C . ALA A 1 190 ? -2.715 21 11.555 1 96.75 190 ALA A C 1
ATOM 1505 O O . ALA A 1 190 ? -2.037 21.016 10.523 1 96.75 190 ALA A O 1
ATOM 1506 N N . SER A 1 191 ? -2.297 20.406 12.586 1 97.44 191 SER A N 1
ATOM 1507 C CA . SER A 1 191 ? -1.129 19.531 12.625 1 97.44 191 SER A CA 1
ATOM 1508 C C . SER A 1 191 ? -1.399 18.266 13.445 1 97.44 191 SER A C 1
ATOM 1510 O O . SER A 1 191 ? -2.264 18.281 14.328 1 97.44 191 SER A O 1
ATOM 1512 N N . LYS A 1 192 ? -0.759 17.266 13.031 1 93.75 192 LYS A N 1
ATOM 1513 C CA . LYS A 1 192 ? -0.82 15.992 13.758 1 93.75 192 LYS A CA 1
ATOM 1514 C C . LYS A 1 192 ? 0.572 15.398 13.938 1 93.75 192 LYS A C 1
ATOM 1516 O O . LYS A 1 192 ? 1.375 15.383 13.008 1 93.75 192 LYS A O 1
ATOM 1521 N N . VAL A 1 193 ? 0.897 15.039 15.148 1 93.25 193 VAL A N 1
ATOM 1522 C CA . VAL A 1 193 ? 2.152 14.352 15.445 1 93.25 193 VAL A CA 1
ATOM 1523 C C . VAL A 1 193 ? 1.902 12.859 15.609 1 93.25 193 VAL A C 1
ATOM 1525 O O . VAL A 1 193 ? 1.111 12.445 16.453 1 93.25 193 VAL A O 1
ATOM 1528 N N . ASN A 1 194 ? 2.508 12.117 14.734 1 87.25 194 ASN A N 1
ATOM 1529 C CA . ASN A 1 194 ? 2.434 10.664 14.828 1 87.25 194 ASN A CA 1
ATOM 1530 C C . ASN A 1 194 ? 3.586 10.094 15.648 1 87.25 194 ASN A C 1
ATOM 1532 O O . ASN A 1 194 ? 4.609 10.75 15.836 1 87.25 194 ASN A O 1
ATOM 1536 N N . ASP A 1 195 ? 3.326 8.961 16.141 1 85.06 195 ASP A N 1
ATOM 1537 C CA . ASP A 1 195 ? 4.395 8.336 16.922 1 85.06 195 ASP A CA 1
ATOM 1538 C C . ASP A 1 195 ? 5.641 8.117 16.062 1 85.06 195 ASP A C 1
ATOM 1540 O O . ASP A 1 195 ? 5.535 7.73 14.898 1 85.06 195 ASP A O 1
ATOM 1544 N N . PRO A 1 196 ? 6.812 8.453 16.656 1 87 196 PRO A N 1
ATOM 1545 C CA . PRO A 1 196 ? 8.039 8.133 15.93 1 87 196 PRO A CA 1
ATOM 1546 C C . PRO A 1 196 ? 8.219 6.637 15.688 1 87 196 PRO A C 1
ATOM 1548 O O . PRO A 1 196 ? 7.785 5.824 16.516 1 87 196 PRO A O 1
ATOM 1551 N N . ILE A 1 197 ? 8.75 6.367 14.57 1 81.81 197 ILE A N 1
ATOM 1552 C CA . ILE A 1 197 ? 9.023 4.977 14.234 1 81.81 197 ILE A CA 1
ATOM 1553 C C . ILE A 1 197 ? 10.531 4.723 14.273 1 81.81 197 ILE A C 1
ATOM 1555 O O . ILE A 1 197 ? 11.312 5.492 13.703 1 81.81 197 ILE A O 1
ATOM 1559 N N . GLY A 1 198 ? 10.898 3.666 14.93 1 81.19 198 GLY A N 1
ATOM 1560 C CA . GLY A 1 198 ? 12.312 3.361 15.055 1 81.19 198 GLY A CA 1
ATOM 1561 C C . GLY A 1 198 ? 13 4.18 16.125 1 81.19 198 GLY A C 1
ATOM 1562 O O . GLY A 1 198 ? 12.375 5.027 16.781 1 81.19 198 GLY A O 1
ATOM 1563 N N . GLU A 1 199 ? 14.312 3.973 16.266 1 83.06 199 GLU A N 1
ATOM 1564 C CA . GLU A 1 199 ? 15.047 4.566 17.375 1 83.06 199 GLU A CA 1
ATOM 1565 C C . GLU A 1 199 ? 15.609 5.934 17 1 83.06 199 GLU A C 1
ATOM 1567 O O . GLU A 1 199 ? 15.883 6.758 17.875 1 83.06 199 GLU A O 1
ATOM 1572 N N . LYS A 1 200 ? 15.633 6.164 15.727 1 91.62 200 LYS A N 1
ATOM 1573 C CA . LYS A 1 200 ? 16.359 7.359 15.312 1 91.62 200 LYS A CA 1
ATOM 1574 C C . LYS A 1 200 ? 15.398 8.492 14.969 1 91.62 200 LYS A C 1
ATOM 1576 O O . LYS A 1 200 ? 15.812 9.648 14.852 1 91.62 200 LYS A O 1
ATOM 1581 N N . MET A 1 201 ? 14.094 8.227 14.797 1 93.94 201 MET A N 1
ATOM 1582 C CA . MET A 1 201 ? 13.148 9.25 14.367 1 93.94 201 MET A CA 1
ATOM 1583 C C . MET A 1 201 ? 12.82 10.203 15.516 1 93.94 201 MET A C 1
ATOM 1585 O O . MET A 1 201 ? 12.445 9.758 16.609 1 93.94 201 MET A O 1
ATOM 1589 N N . LEU A 1 202 ? 12.969 11.484 15.234 1 96.75 202 LEU A N 1
ATOM 1590 C CA . LEU A 1 202 ? 12.805 12.492 16.281 1 96.75 202 LEU A CA 1
ATOM 1591 C C . LEU A 1 202 ? 11.484 13.234 16.109 1 96.75 202 LEU A C 1
ATOM 1593 O O . LEU A 1 202 ? 10.984 13.852 17.062 1 96.75 202 LEU A O 1
ATOM 1597 N N . LEU A 1 203 ? 10.922 13.211 14.922 1 97.12 203 LEU A N 1
ATOM 1598 C CA . LEU A 1 203 ? 9.641 13.852 14.648 1 97.12 203 LEU A CA 1
ATOM 1599 C C . LEU A 1 203 ? 8.922 13.172 13.492 1 97.12 203 LEU A C 1
ATOM 1601 O O . LEU A 1 203 ? 9.547 12.828 12.484 1 97.12 203 LEU A O 1
ATOM 1605 N N . ASN A 1 204 ? 7.723 12.898 13.609 1 94.94 204 ASN A N 1
ATOM 1606 C CA . ASN A 1 204 ? 6.789 12.406 12.602 1 94.94 204 ASN A CA 1
ATOM 1607 C C . ASN A 1 204 ? 5.496 13.219 12.594 1 94.94 204 ASN A C 1
ATOM 1609 O O . ASN A 1 204 ? 4.574 12.938 13.359 1 94.94 204 ASN A O 1
ATOM 1613 N N . ALA A 1 205 ? 5.461 14.188 11.656 1 96.81 205 ALA A N 1
ATOM 1614 C CA . ALA A 1 205 ? 4.344 15.125 11.734 1 96.81 205 ALA A CA 1
ATOM 1615 C C . ALA A 1 205 ? 3.668 15.289 10.375 1 96.81 205 ALA A C 1
ATOM 1617 O O . ALA A 1 205 ? 4.293 15.078 9.336 1 96.81 205 ALA A O 1
ATOM 1618 N N . SER A 1 206 ? 2.424 15.555 10.383 1 96.5 206 SER A N 1
ATOM 1619 C CA . SER A 1 206 ? 1.617 15.93 9.227 1 96.5 206 SER A CA 1
ATOM 1620 C C . SER A 1 206 ? 0.961 17.297 9.422 1 96.5 206 SER A C 1
ATOM 1622 O O . SER A 1 206 ? 0.521 17.609 10.531 1 96.5 206 SER A O 1
ATOM 1624 N N . PHE A 1 207 ? 0.921 18.062 8.383 1 98.38 207 PHE A N 1
ATOM 1625 C CA . PHE A 1 207 ? 0.368 19.406 8.438 1 98.38 207 PHE A CA 1
ATOM 1626 C C . PHE A 1 207 ? -0.703 19.609 7.371 1 98.38 207 PHE A C 1
ATOM 1628 O O . PHE A 1 207 ? -0.495 19.266 6.207 1 98.38 207 PHE A O 1
ATOM 1635 N N . LEU A 1 208 ? -1.875 20.094 7.793 1 98.19 208 LEU A N 1
ATOM 1636 C CA . LEU A 1 208 ? -2.902 20.531 6.863 1 98.19 208 LEU A CA 1
ATOM 1637 C C . LEU A 1 208 ? -2.705 22 6.5 1 98.19 208 LEU A C 1
ATOM 1639 O O . LEU A 1 208 ? -2.816 22.875 7.359 1 98.19 208 LEU A O 1
ATOM 1643 N N . VAL A 1 209 ? -2.371 22.25 5.246 1 98.44 209 VAL A N 1
ATOM 1644 C CA . VAL A 1 209 ? -1.956 23.594 4.824 1 98.44 209 VAL A CA 1
ATOM 1645 C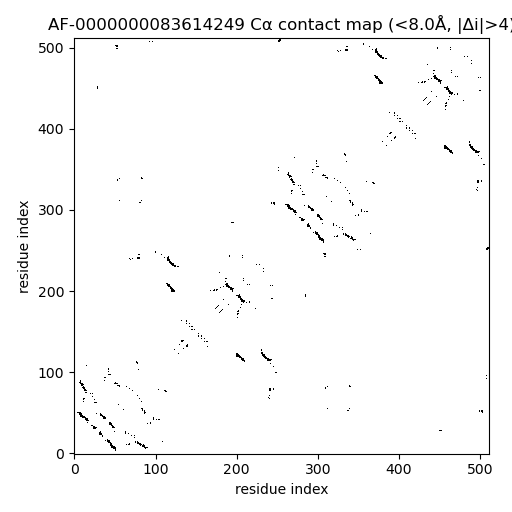 C . VAL A 1 209 ? -2.828 24.062 3.662 1 98.44 209 VAL A C 1
ATOM 1647 O O . VAL A 1 209 ? -3.17 23.266 2.777 1 98.44 209 VAL A O 1
ATOM 1650 N N . ASP A 1 210 ? -3.223 25.375 3.727 1 97.62 210 ASP A N 1
ATOM 1651 C CA . ASP A 1 210 ? -3.875 25.969 2.559 1 97.62 210 ASP A CA 1
ATOM 1652 C C . ASP A 1 210 ? -2.965 25.906 1.334 1 97.62 210 ASP A C 1
ATOM 1654 O O . ASP A 1 210 ? -1.775 26.219 1.42 1 97.62 210 ASP A O 1
ATOM 1658 N N . ARG A 1 211 ? -3.52 25.484 0.204 1 96.06 211 ARG A N 1
ATOM 1659 C CA . ARG A 1 211 ? -2.752 25.359 -1.03 1 96.06 211 ARG A CA 1
ATOM 1660 C C . ARG A 1 211 ? -2.035 26.672 -1.358 1 96.06 211 ARG A C 1
ATOM 1662 O O . ARG A 1 211 ? -0.915 26.656 -1.872 1 96.06 211 ARG A O 1
ATOM 1669 N N . ASP A 1 212 ? -2.617 27.734 -1.034 1 95.31 212 ASP A N 1
ATOM 1670 C CA . ASP A 1 212 ? -2.059 29.062 -1.336 1 95.31 212 ASP A CA 1
ATOM 1671 C C . ASP A 1 212 ? -0.877 29.375 -0.423 1 95.31 212 ASP A C 1
ATOM 1673 O O . ASP A 1 212 ? -0.119 30.312 -0.685 1 95.31 212 ASP A O 1
ATOM 1677 N N . LYS A 1 213 ? -0.678 28.625 0.627 1 96.62 213 LYS A N 1
ATOM 1678 C CA .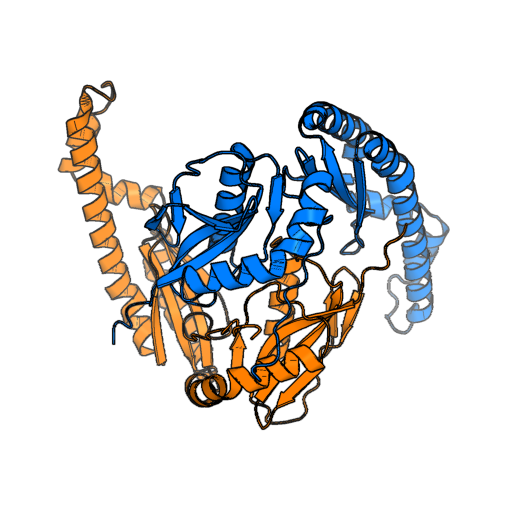 LYS A 1 213 ? 0.399 28.859 1.584 1 96.62 213 LYS A CA 1
ATOM 1679 C C . LYS A 1 213 ? 1.487 27.797 1.462 1 96.62 213 LYS A C 1
ATOM 1681 O O . LYS A 1 213 ? 2.391 27.734 2.297 1 96.62 213 LYS A O 1
ATOM 1686 N N . GLU A 1 214 ? 1.405 26.922 0.461 1 96.94 214 GLU A N 1
ATOM 1687 C CA . GLU A 1 214 ? 2.359 25.828 0.306 1 96.94 214 GLU A CA 1
ATOM 1688 C C . GLU A 1 214 ? 3.781 26.359 0.134 1 96.94 214 GLU A C 1
ATOM 1690 O O . GLU A 1 214 ? 4.715 25.859 0.764 1 96.94 214 GLU A O 1
ATOM 1695 N N . GLU A 1 215 ? 3.934 27.375 -0.678 1 97.44 215 GLU A N 1
ATOM 1696 C CA . GLU A 1 215 ? 5.258 27.938 -0.938 1 97.44 215 GLU A CA 1
ATOM 1697 C C . GLU A 1 215 ? 5.875 28.5 0.337 1 97.44 215 GLU A C 1
ATOM 1699 O O . GLU A 1 215 ? 7.062 28.297 0.601 1 97.44 215 GLU A O 1
ATOM 1704 N N . GLU A 1 216 ? 5.066 29.266 1.077 1 98.25 216 GLU A N 1
ATOM 1705 C CA . GLU A 1 216 ? 5.523 29.812 2.35 1 98.25 216 GLU A CA 1
ATOM 1706 C C . GLU A 1 216 ? 5.945 28.703 3.309 1 98.25 216 GLU A C 1
ATOM 1708 O O . GLU A 1 216 ? 6.961 28.812 3.994 1 98.25 216 GLU A O 1
ATOM 1713 N N . PHE A 1 217 ? 5.148 27.672 3.375 1 98.69 217 PHE A N 1
ATOM 1714 C CA . PHE A 1 217 ? 5.449 26.516 4.227 1 98.69 217 PHE A CA 1
ATOM 1715 C C . PHE A 1 217 ? 6.758 25.859 3.807 1 98.69 217 PHE A C 1
ATOM 1717 O O . PHE A 1 217 ? 7.602 25.562 4.652 1 98.69 217 PHE A O 1
ATOM 1724 N N . ASP A 1 218 ? 6.988 25.688 2.484 1 98.25 218 ASP A N 1
ATOM 1725 C CA . ASP A 1 218 ? 8.203 25.109 1.93 1 98.25 218 ASP A CA 1
ATOM 1726 C C . ASP A 1 218 ? 9.438 25.922 2.328 1 98.25 218 ASP A C 1
ATOM 1728 O O . ASP A 1 218 ? 10.469 25.359 2.699 1 98.25 218 ASP A O 1
ATOM 1732 N N . LEU A 1 219 ? 9.312 27.156 2.236 1 98.38 219 LEU A N 1
ATOM 1733 C CA . LEU A 1 219 ? 10.414 28.047 2.578 1 98.38 219 LEU A CA 1
ATOM 1734 C C . LEU A 1 219 ? 10.781 27.922 4.051 1 98.38 219 LEU A C 1
ATOM 1736 O O . LEU A 1 219 ? 11.961 27.891 4.402 1 98.38 219 LEU A O 1
ATOM 1740 N N . LYS A 1 220 ? 9.742 27.859 4.867 1 98.62 220 LYS A N 1
ATOM 1741 C CA . LYS A 1 220 ? 9.992 27.719 6.301 1 98.62 220 LYS A CA 1
ATOM 1742 C C . LYS A 1 220 ? 10.664 26.391 6.625 1 98.62 220 LYS A C 1
ATOM 1744 O O . LYS A 1 220 ? 11.578 26.344 7.453 1 98.62 220 LYS A O 1
ATOM 1749 N N . VAL A 1 221 ? 10.211 25.266 5.957 1 98.75 221 VAL A N 1
ATOM 1750 C CA . VAL A 1 221 ? 10.836 23.969 6.141 1 98.75 221 VAL A CA 1
ATOM 1751 C C . VAL A 1 221 ? 12.32 24.047 5.766 1 98.75 221 VAL A C 1
ATOM 1753 O O . VAL A 1 221 ? 13.172 23.547 6.492 1 98.75 221 VAL A O 1
ATOM 1756 N N . ASN A 1 222 ? 12.617 24.703 4.695 1 98.38 222 ASN A N 1
ATOM 1757 C CA . ASN A 1 222 ? 13.992 24.844 4.23 1 98.38 222 ASN A CA 1
ATOM 1758 C C . ASN A 1 222 ? 14.836 25.656 5.211 1 98.38 222 ASN A C 1
ATOM 1760 O O . ASN A 1 222 ? 15.984 25.312 5.48 1 98.38 222 ASN A O 1
ATOM 1764 N N . GLU A 1 223 ? 14.273 26.734 5.703 1 98.38 223 GLU A N 1
ATOM 1765 C CA . GLU A 1 223 ? 14.961 27.547 6.695 1 98.38 223 GLU A CA 1
ATOM 1766 C C . GLU A 1 223 ? 15.344 26.719 7.922 1 98.38 223 GLU A C 1
ATOM 1768 O O . GLU A 1 223 ? 16.469 26.828 8.414 1 98.38 223 GLU A O 1
ATOM 1773 N N . ILE A 1 224 ? 14.414 25.984 8.367 1 98.56 224 ILE A N 1
ATOM 1774 C CA . ILE A 1 224 ? 14.656 25.156 9.539 1 98.56 224 ILE A CA 1
ATOM 1775 C C . ILE A 1 224 ? 15.688 24.078 9.211 1 98.56 224 ILE A C 1
ATOM 1777 O O . ILE A 1 224 ? 16.594 23.812 10.008 1 98.56 224 ILE A O 1
ATOM 1781 N N . TYR A 1 225 ? 15.57 23.453 8.031 1 98.25 225 TYR A N 1
ATOM 1782 C CA . TYR A 1 225 ? 16.484 22.406 7.586 1 98.25 225 TYR A CA 1
ATOM 1783 C C . TYR A 1 225 ? 17.922 22.906 7.598 1 98.25 225 TYR A C 1
ATOM 1785 O O . TYR A 1 225 ? 18.828 22.172 8.016 1 98.25 225 TYR A O 1
ATOM 1793 N N . GLU A 1 226 ? 18.156 24.094 7.191 1 98.12 226 GLU A N 1
ATOM 1794 C CA . GLU A 1 226 ? 19.5 24.641 7.113 1 98.12 226 GLU A CA 1
ATOM 1795 C C . GLU A 1 226 ? 20.172 24.672 8.484 1 98.12 226 GLU A C 1
ATOM 1797 O O . GLU A 1 226 ? 21.375 24.5 8.594 1 98.12 226 GLU A O 1
ATOM 1802 N N . LYS A 1 227 ? 19.406 24.828 9.469 1 97.5 227 LYS A N 1
ATOM 1803 C CA . LYS A 1 227 ? 19.938 24.922 10.828 1 97.5 227 LYS A CA 1
ATOM 1804 C C . LYS A 1 227 ? 20.234 23.531 11.383 1 97.5 227 LYS A C 1
ATOM 1806 O O . LYS A 1 227 ? 21.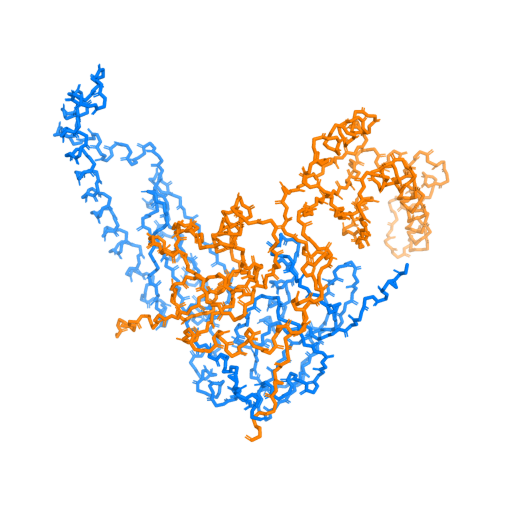062 23.391 12.289 1 97.5 227 LYS A O 1
ATOM 1811 N N . TRP A 1 228 ? 19.547 22.484 10.781 1 97.69 228 TRP A N 1
ATOM 1812 C CA . TRP A 1 228 ? 19.594 21.172 11.422 1 97.69 228 TRP A CA 1
ATOM 1813 C C . TRP A 1 228 ? 20.25 20.141 10.508 1 97.69 228 TRP A C 1
ATOM 1815 O O . TRP A 1 228 ? 20.516 19.016 10.922 1 97.69 228 TRP A O 1
ATOM 1825 N N . LYS A 1 229 ? 20.609 20.484 9.289 1 97.5 229 LYS A N 1
ATOM 1826 C CA . LYS A 1 229 ? 20.969 19.562 8.211 1 97.5 229 LYS A CA 1
ATOM 1827 C C . LYS A 1 229 ? 22.188 18.734 8.57 1 97.5 229 LYS A C 1
ATOM 1829 O O . LYS A 1 229 ? 22.359 17.609 8.078 1 97.5 229 LYS A O 1
ATOM 1834 N N . ASP A 1 230 ? 23.062 19.203 9.477 1 97.12 230 ASP A N 1
ATOM 1835 C CA . ASP A 1 230 ? 24.266 18.453 9.867 1 97.12 230 ASP A CA 1
ATOM 1836 C C . ASP A 1 230 ? 23.922 17.406 10.938 1 97.12 230 ASP A C 1
ATOM 1838 O O . ASP A 1 230 ? 24.703 16.484 11.156 1 97.12 230 ASP A O 1
ATOM 1842 N N . LYS A 1 231 ? 22.812 17.547 11.555 1 97.38 231 LYS A N 1
ATOM 1843 C CA . LYS A 1 231 ? 22.453 16.719 12.711 1 97.38 231 LYS A CA 1
ATOM 1844 C C . LYS A 1 231 ? 21.359 15.719 12.352 1 97.38 231 LYS A C 1
ATOM 1846 O O . LYS A 1 231 ? 21.344 14.609 12.875 1 97.38 231 LYS A O 1
ATOM 1851 N N . VAL A 1 232 ? 20.469 16.094 11.406 1 98.25 232 VAL A N 1
ATOM 1852 C CA . VAL A 1 232 ? 19.297 15.281 11.141 1 98.25 232 VAL A CA 1
ATOM 1853 C C . VAL A 1 232 ? 19.031 15.211 9.641 1 98.25 232 VAL A C 1
ATOM 1855 O O . VAL A 1 232 ? 19.562 16.031 8.875 1 98.25 232 VAL A O 1
ATOM 1858 N N . ASP A 1 233 ? 18.328 14.219 9.219 1 98.06 233 ASP A N 1
ATOM 1859 C CA . ASP A 1 233 ? 17.781 14.117 7.867 1 98.06 233 ASP A CA 1
ATOM 1860 C C . ASP A 1 233 ? 16.281 14.461 7.859 1 98.06 233 ASP A C 1
ATOM 1862 O O . ASP A 1 233 ? 15.539 14.039 8.742 1 98.06 233 ASP A O 1
ATOM 1866 N N . PHE A 1 234 ? 15.867 15.32 6.914 1 98.19 234 PHE A N 1
ATOM 1867 C CA . PHE A 1 234 ? 14.461 15.656 6.711 1 98.19 234 PHE A CA 1
ATOM 1868 C C . PHE A 1 234 ? 13.859 14.805 5.602 1 98.19 234 PHE A C 1
ATOM 1870 O O . PHE A 1 234 ? 14.469 14.641 4.539 1 98.19 234 PHE A O 1
ATOM 1877 N N . SER A 1 235 ? 12.812 14.133 5.863 1 96.94 235 SER A N 1
ATOM 1878 C CA . SER A 1 235 ? 11.945 13.562 4.84 1 96.94 235 SER A CA 1
ATOM 1879 C C . SER A 1 235 ? 10.656 14.367 4.703 1 96.94 235 SER A C 1
ATOM 1881 O O . SER A 1 235 ? 9.719 14.18 5.484 1 96.94 235 SER A O 1
ATOM 1883 N N . TYR A 1 236 ? 10.641 15.25 3.766 1 97.5 236 TYR A N 1
ATOM 1884 C CA . TYR A 1 236 ? 9.531 16.156 3.496 1 97.5 236 TYR A CA 1
ATOM 1885 C C . TYR A 1 236 ? 8.727 15.688 2.285 1 97.5 236 TYR A C 1
ATOM 1887 O O . TYR A 1 236 ? 9.289 15.445 1.216 1 97.5 236 TYR A O 1
ATOM 1895 N N . SER A 1 237 ? 7.41 15.398 2.455 1 94.81 237 SER A N 1
ATOM 1896 C CA . SER A 1 237 ? 6.633 14.812 1.368 1 94.81 237 SER A CA 1
ATOM 1897 C C . SER A 1 237 ? 5.277 15.492 1.223 1 94.81 237 SER A C 1
ATOM 1899 O O . SER A 1 237 ? 4.789 16.125 2.164 1 94.81 237 SER A O 1
ATOM 1901 N N . GLY A 1 238 ? 4.613 15.234 -0.014 1 93.62 238 GLY A N 1
ATOM 1902 C CA . GLY A 1 238 ? 3.363 15.859 -0.428 1 93.62 238 GLY A CA 1
ATOM 1903 C C . GLY A 1 238 ? 3.477 16.609 -1.739 1 93.62 238 GLY A C 1
ATOM 1904 O O . GLY A 1 238 ? 4.496 16.516 -2.428 1 93.62 238 GLY A O 1
ATOM 1905 N N . PRO A 1 239 ? 2.549 17.328 -2.082 1 95.38 239 PRO A N 1
ATOM 1906 C CA . PRO A 1 239 ? 1.235 17.469 -1.45 1 95.38 239 PRO A CA 1
ATOM 1907 C C . PRO A 1 239 ? 0.405 16.188 -1.518 1 95.38 239 PRO A C 1
ATOM 1909 O O . PRO A 1 239 ? 0.45 15.477 -2.52 1 95.38 239 PRO A O 1
ATOM 1912 N N . TRP A 1 240 ? -0.266 15.906 -0.461 1 94.25 240 TRP A N 1
ATOM 1913 C CA . TRP A 1 240 ? -1.174 14.773 -0.352 1 94.25 240 TRP A CA 1
ATOM 1914 C C . TRP A 1 240 ? -2.588 15.234 -0.016 1 94.25 240 TRP A C 1
ATOM 1916 O O . TRP A 1 240 ? -2.783 16.344 0.478 1 94.25 240 TRP A O 1
ATOM 1926 N N . PRO A 1 241 ? -3.613 14.344 -0.319 1 94.12 241 PRO A N 1
ATOM 1927 C CA . PRO A 1 241 ? -4.91 14.594 0.316 1 94.12 241 PRO A CA 1
ATOM 1928 C C . PRO A 1 241 ? -4.855 14.469 1.837 1 94.12 241 PRO A C 1
ATOM 1930 O O . PRO A 1 241 ? -3.836 14.047 2.389 1 94.12 241 PRO A O 1
ATOM 1933 N N . ALA A 1 242 ? -5.828 14.898 2.537 1 93.69 242 ALA A N 1
ATOM 1934 C CA . ALA A 1 242 ? -5.848 15.039 3.99 1 93.69 242 ALA A CA 1
ATOM 1935 C C . ALA A 1 242 ? -5.969 13.68 4.676 1 93.69 242 ALA A C 1
ATOM 1937 O O . ALA A 1 242 ? -6.867 13.469 5.492 1 93.69 242 ALA A O 1
ATOM 1938 N N . TYR A 1 243 ? -4.984 12.766 4.438 1 90 243 TYR A N 1
ATOM 1939 C CA . TYR A 1 243 ? -5.008 11.406 4.953 1 90 243 TYR A CA 1
ATOM 1940 C C . TYR A 1 243 ? -5.086 11.398 6.477 1 90 243 TYR A C 1
ATOM 1942 O O . TYR A 1 243 ? -5.855 10.633 7.062 1 90 243 TYR A O 1
ATOM 1950 N N . ASN A 1 244 ? -4.285 12.266 7.066 1 89.69 244 ASN A N 1
ATOM 1951 C CA . ASN A 1 244 ? -4.141 12.258 8.516 1 89.69 244 ASN A CA 1
ATOM 1952 C C . ASN A 1 244 ? -5.203 13.117 9.195 1 89.69 244 ASN A C 1
ATOM 1954 O O . ASN A 1 244 ? -5.281 13.164 10.422 1 89.69 244 ASN A O 1
ATOM 1958 N N . PHE A 1 245 ? -6.039 13.695 8.391 1 92.12 245 PHE A N 1
ATOM 1959 C CA . PHE A 1 245 ? -6.949 14.68 8.969 1 92.12 245 PHE A CA 1
ATOM 1960 C C . PHE A 1 245 ? -8.398 14.312 8.664 1 92.12 245 PHE A C 1
ATOM 1962 O O . PHE A 1 245 ? -9.312 15.094 8.945 1 92.12 245 PHE A O 1
ATOM 1969 N N . VAL A 1 246 ? -8.57 13.188 7.977 1 88.19 246 VAL A N 1
ATOM 1970 C CA . VAL A 1 246 ? -9.922 12.711 7.703 1 88.19 246 VAL A CA 1
ATOM 1971 C C . VAL A 1 246 ? -10.117 11.328 8.328 1 88.19 246 VAL A C 1
ATOM 1973 O O . VAL A 1 246 ? -9.188 10.508 8.336 1 88.19 246 VAL A O 1
ATOM 1976 N N . ASN A 1 247 ? -11.258 11.188 8.977 1 78.19 247 ASN A N 1
ATOM 1977 C CA . ASN A 1 247 ? -11.68 9.898 9.508 1 78.19 247 ASN A CA 1
ATOM 1978 C C . ASN A 1 247 ? -13 9.445 8.883 1 78.19 247 ASN A C 1
ATOM 1980 O O . ASN A 1 247 ? -14.039 10.062 9.109 1 78.19 247 ASN A O 1
ATOM 1984 N N . ILE A 1 248 ? -12.836 8.609 7.887 1 77.12 248 ILE A N 1
ATOM 1985 C CA . ILE A 1 248 ? -14.039 8.07 7.266 1 77.12 248 ILE A CA 1
ATOM 1986 C C . ILE A 1 248 ? -14.328 6.68 7.812 1 77.12 248 ILE A C 1
ATOM 1988 O O . ILE A 1 248 ? -13.422 5.863 7.977 1 77.12 248 ILE A O 1
ATOM 1992 N N . ARG A 1 249 ? -15.516 6.461 8.227 1 66 249 ARG A N 1
ATOM 1993 C CA . ARG A 1 249 ? -15.961 5.18 8.766 1 66 249 ARG A CA 1
ATOM 1994 C C . ARG A 1 249 ? -16.766 4.406 7.734 1 66 249 ARG A C 1
ATOM 1996 O O . ARG A 1 249 ? -17.766 4.906 7.219 1 66 249 ARG A O 1
ATOM 2003 N N . LEU A 1 250 ? -16.078 3.232 7.211 1 61.84 250 LEU A N 1
ATOM 2004 C CA . LEU A 1 250 ? -16.859 2.363 6.344 1 61.84 250 LEU A CA 1
ATOM 2005 C C . LEU A 1 250 ? -17.688 1.383 7.164 1 61.84 250 LEU A C 1
ATOM 2007 O O . LEU A 1 250 ? -17.203 0.818 8.148 1 61.84 250 LEU A O 1
ATOM 2011 N N . LYS A 1 251 ? -19.047 1.58 7.352 1 52.19 251 LYS A N 1
ATOM 2012 C CA . LYS A 1 251 ? -19.906 0.662 8.094 1 52.19 251 LYS A CA 1
ATOM 2013 C C . LYS A 1 251 ? -20.234 -0.57 7.262 1 52.19 251 LYS A C 1
ATOM 2015 O O . LYS A 1 251 ? -20.562 -0.456 6.078 1 52.19 251 LYS A O 1
ATOM 2020 N N . VAL A 1 252 ? -19.719 -1.795 7.543 1 48.69 252 VAL A N 1
ATOM 2021 C CA . VAL A 1 252 ? -20.188 -3.043 6.953 1 48.69 252 VAL A CA 1
ATOM 2022 C C . VAL A 1 252 ? -21.562 -3.389 7.508 1 48.69 252 VAL A C 1
ATOM 2024 O O . VAL A 1 252 ? -21.766 -3.428 8.727 1 48.69 252 VAL A O 1
ATOM 2027 N N . GLU A 1 253 ? -22.641 -2.881 7.195 1 42.81 253 GLU A N 1
ATOM 2028 C CA . GLU A 1 253 ? -23.953 -3.172 7.773 1 42.81 253 GLU A CA 1
ATOM 2029 C C . GLU A 1 253 ? -24.359 -4.625 7.527 1 42.81 253 GLU A C 1
ATOM 2031 O O . GLU A 1 253 ? -23.922 -5.238 6.551 1 42.81 253 GLU A O 1
ATOM 2036 N N . ASP A 1 254 ? -25.141 -5.234 8.609 1 37.25 254 ASP A N 1
ATOM 2037 C CA . ASP A 1 254 ? -25.812 -6.512 8.812 1 37.25 254 ASP A CA 1
ATOM 2038 C C . ASP A 1 254 ? -26.594 -6.922 7.566 1 37.25 254 ASP A C 1
ATOM 2040 O O . ASP A 1 254 ? -27.312 -6.109 6.984 1 37.25 254 ASP A O 1
ATOM 2044 N N . ALA A 1 255 ? -26.094 -7.805 6.629 1 29.77 255 ALA A N 1
ATOM 2045 C CA . ALA A 1 255 ? -27.125 -8.43 5.801 1 29.77 255 ALA A CA 1
ATOM 2046 C C . ALA A 1 255 ? -28.25 -8.977 6.656 1 29.77 255 ALA A C 1
ATOM 2048 O O . ALA A 1 255 ? -28.047 -9.898 7.457 1 29.77 255 ALA A O 1
ATOM 2049 N N . GLY A 1 256 ? -28.969 -8.078 7.102 1 26.89 256 GLY A N 1
ATOM 2050 C CA . GLY A 1 256 ? -30.203 -8.719 7.531 1 26.89 256 GLY A CA 1
ATOM 2051 C C . GLY A 1 256 ? -30.797 -9.633 6.48 1 26.89 256 GLY A C 1
ATOM 2052 O O . GLY A 1 256 ? -30.562 -9.453 5.285 1 26.89 256 GLY A O 1
ATOM 2053 N N . MET B 1 1 ? -7.492 19.922 20.922 1 26.02 1 MET B N 1
ATOM 2054 C CA . MET B 1 1 ? -8.273 18.75 21.266 1 26.02 1 MET B CA 1
ATOM 2055 C C . MET B 1 1 ? -7.543 17.469 20.859 1 26.02 1 MET B C 1
ATOM 2057 O O . MET B 1 1 ? -7.207 17.297 19.688 1 26.02 1 MET B O 1
ATOM 2061 N N . ASN B 1 2 ? -6.672 16.875 21.531 1 36.59 2 ASN B N 1
ATOM 2062 C CA . ASN B 1 2 ? -5.914 15.633 21.484 1 36.59 2 ASN B CA 1
ATOM 2063 C C . ASN B 1 2 ? -6.762 14.484 20.938 1 36.59 2 ASN B C 1
ATOM 2065 O O . ASN B 1 2 ? -7.586 13.914 21.656 1 36.59 2 ASN B O 1
ATOM 2069 N N . GLN B 1 3 ? -7.523 14.617 19.938 1 42.25 3 GLN B N 1
ATOM 2070 C CA . GLN B 1 3 ? -8.555 13.648 19.578 1 42.25 3 GLN B CA 1
ATOM 2071 C C . GLN B 1 3 ? -8.047 12.219 19.75 1 42.25 3 GLN B C 1
ATOM 2073 O O . GLN B 1 3 ? -7.035 11.836 19.156 1 42.25 3 GLN B O 1
ATOM 2078 N N . GLU B 1 4 ? -8.055 11.781 20.891 1 51.75 4 GLU B N 1
ATOM 2079 C CA . GLU B 1 4 ? -7.824 10.391 21.266 1 51.75 4 GLU B CA 1
ATOM 2080 C C . GLU B 1 4 ? -8.211 9.438 20.141 1 51.75 4 GLU B C 1
ATOM 2082 O O . GLU B 1 4 ? -9.344 9.461 19.656 1 51.75 4 GLU B O 1
ATOM 2087 N N . GLU B 1 5 ? -7.207 9.156 19.344 1 67 5 GLU B N 1
ATOM 2088 C CA . GLU B 1 5 ? -7.473 8.289 18.188 1 67 5 GLU B CA 1
ATOM 2089 C C . GLU B 1 5 ? -8.266 7.051 18.609 1 67 5 GLU B C 1
ATOM 2091 O O . GLU B 1 5 ? -7.914 6.383 19.578 1 67 5 GLU B O 1
ATOM 2096 N N . GLN B 1 6 ? -9.547 7.012 18.25 1 82.62 6 GLN B N 1
ATOM 2097 C CA . GLN B 1 6 ? -10.383 5.84 18.484 1 82.62 6 GLN B CA 1
ATOM 2098 C C . GLN B 1 6 ? -9.734 4.582 17.922 1 82.62 6 GLN B C 1
ATOM 2100 O O . GLN B 1 6 ? -9.141 4.613 16.844 1 82.62 6 GLN B O 1
ATOM 2105 N N . LEU B 1 7 ? -9.664 3.574 18.797 1 89.38 7 LEU B N 1
ATOM 2106 C CA . LEU B 1 7 ? -9.086 2.309 18.375 1 89.38 7 LEU B CA 1
ATOM 2107 C C . LEU B 1 7 ? -10.109 1.473 17.609 1 89.38 7 LEU B C 1
ATOM 2109 O O . LEU B 1 7 ? -11.305 1.52 17.906 1 89.38 7 LEU B O 1
ATOM 2113 N N . GLY B 1 8 ? -9.633 0.816 16.562 1 93.38 8 GLY B N 1
ATOM 2114 C CA . GLY B 1 8 ? -10.391 -0.164 15.797 1 93.38 8 GLY B CA 1
ATOM 2115 C C . GLY B 1 8 ? -9.664 -1.485 15.633 1 93.38 8 GLY B C 1
ATOM 2116 O O . GLY B 1 8 ? -8.82 -1.842 16.469 1 93.38 8 GLY B O 1
ATOM 2117 N N . VAL B 1 9 ? -10.18 -2.242 14.695 1 95.19 9 VAL B N 1
ATOM 2118 C CA . VAL B 1 9 ? -9.617 -3.564 14.438 1 95.19 9 VAL B CA 1
ATOM 2119 C C . VAL B 1 9 ? -9.086 -3.627 13.008 1 95.19 9 VAL B C 1
ATOM 2121 O O . VAL B 1 9 ? -9.867 -3.619 12.047 1 95.19 9 VAL B O 1
ATOM 2124 N N . TYR B 1 10 ? -7.789 -3.689 12.859 1 95.19 10 TYR B N 1
ATOM 2125 C CA . TYR B 1 10 ? -7.145 -3.859 11.555 1 95.19 10 TYR B CA 1
ATOM 2126 C C . TYR B 1 10 ? -7.051 -5.332 11.188 1 95.19 10 TYR B C 1
ATOM 2128 O O . TYR B 1 10 ? -6.508 -6.137 11.945 1 95.19 10 TYR B O 1
ATOM 2136 N N . ILE B 1 11 ? -7.574 -5.695 10.016 1 95.31 11 ILE B N 1
ATOM 2137 C CA . ILE B 1 11 ? -7.543 -7.102 9.625 1 95.31 11 ILE B CA 1
ATOM 2138 C C . ILE B 1 11 ? -6.414 -7.336 8.625 1 95.31 11 ILE B C 1
ATOM 2140 O O . ILE B 1 11 ? -6.156 -6.496 7.762 1 95.31 11 ILE B O 1
ATOM 2144 N N . PHE B 1 12 ? -5.77 -8.492 8.75 1 95.88 12 PHE B N 1
ATOM 2145 C CA . PHE B 1 12 ? -4.586 -8.758 7.941 1 95.88 12 PHE B CA 1
ATOM 2146 C C . PHE B 1 12 ? -4.863 -9.844 6.91 1 95.88 12 PHE B C 1
ATOM 2148 O O . PHE B 1 12 ? -4.434 -9.734 5.758 1 95.88 12 PHE B O 1
ATOM 2155 N N . CYS B 1 13 ? -5.574 -10.938 7.336 1 96.38 13 CYS B N 1
ATOM 2156 C CA . CYS B 1 13 ? -5.812 -12.07 6.441 1 96.38 13 CYS B CA 1
ATOM 2157 C C . CYS B 1 13 ? -6.844 -13.023 7.031 1 96.38 13 CYS B C 1
ATOM 2159 O O . CYS B 1 13 ? -7.195 -12.914 8.211 1 96.38 13 CYS B O 1
ATOM 2161 N N . GLY B 1 14 ? -7.387 -13.805 6.211 1 96.25 14 GLY B N 1
ATOM 2162 C CA . GLY B 1 14 ? -8.141 -14.977 6.629 1 96.25 14 GLY B CA 1
ATOM 2163 C C . GLY B 1 14 ? -7.293 -16.219 6.758 1 96.25 14 GLY B C 1
ATOM 2164 O O . GLY B 1 14 ? -6.297 -16.375 6.047 1 96.25 14 GLY B O 1
ATOM 2165 N N . ILE B 1 15 ? -7.707 -17.141 7.633 1 97.75 15 ILE B N 1
ATOM 2166 C CA . ILE B 1 15 ? -6.98 -18.391 7.789 1 97.75 15 ILE B CA 1
ATOM 2167 C C . ILE B 1 15 ? -7.969 -19.531 8.016 1 97.75 15 ILE B C 1
ATOM 2169 O O . ILE B 1 15 ? -9.109 -19.297 8.414 1 97.75 15 ILE B O 1
ATOM 2173 N N . GLN B 1 16 ? -7.527 -20.719 7.77 1 97.5 16 GLN B N 1
ATOM 2174 C CA . GLN B 1 16 ? -8.219 -21.906 8.273 1 97.5 16 GLN B CA 1
ATOM 2175 C C . GLN B 1 16 ? -7.719 -22.281 9.664 1 97.5 16 GLN B C 1
ATOM 2177 O O . GLN B 1 16 ? -6.52 -22.484 9.867 1 97.5 16 GLN B O 1
ATOM 2182 N N . ILE B 1 17 ? -8.625 -22.344 10.602 1 94.25 17 ILE B N 1
ATOM 2183 C CA . ILE B 1 17 ? -8.258 -22.594 11.984 1 94.25 17 ILE B CA 1
ATOM 2184 C C . ILE B 1 17 ? -8.07 -24.094 12.203 1 94.25 17 ILE B C 1
ATOM 2186 O O . ILE B 1 17 ? -9.023 -24.875 12.062 1 94.25 17 ILE B O 1
ATOM 2190 N N . GLU B 1 18 ? -6.898 -24.469 12.445 1 85.5 18 GLU B N 1
ATOM 2191 C CA . GLU B 1 18 ? -6.617 -25.859 12.766 1 85.5 18 GLU B CA 1
ATOM 2192 C C . GLU B 1 18 ? -6.281 -26.031 14.242 1 85.5 18 GLU B C 1
ATOM 2194 O O . GLU B 1 18 ? -6.613 -27.047 14.852 1 85.5 18 GLU B O 1
ATOM 2199 N N . GLU B 1 19 ? -5.691 -25.109 14.812 1 84.31 19 GLU B N 1
ATOM 2200 C CA . GLU B 1 19 ? -5.316 -25.078 16.219 1 84.31 19 GLU B CA 1
ATOM 2201 C C . GLU B 1 19 ? -5.285 -23.641 16.75 1 84.31 19 GLU B C 1
ATOM 2203 O O . GLU B 1 19 ? -5.367 -22.688 15.977 1 84.31 19 GLU B O 1
ATOM 2208 N N . ASP B 1 20 ? -5.383 -23.609 18.031 1 86.12 20 ASP B N 1
ATOM 2209 C CA . ASP B 1 20 ? -5.191 -22.297 18.641 1 86.12 20 ASP B CA 1
ATOM 2210 C C . ASP B 1 20 ? -3.732 -21.859 18.562 1 86.12 20 ASP B C 1
ATOM 2212 O O . ASP B 1 20 ? -2.855 -22.5 19.156 1 86.12 20 ASP B O 1
ATOM 2216 N N . VAL B 1 21 ? -3.537 -20.969 17.781 1 91.19 21 VAL B N 1
ATOM 2217 C CA . VAL B 1 21 ? -2.162 -20.531 17.547 1 91.19 21 VAL B CA 1
ATOM 2218 C C . VAL B 1 21 ? -1.982 -19.094 18.016 1 91.19 21 VAL B C 1
ATOM 2220 O O . VAL B 1 21 ? -2.85 -18.25 17.781 1 91.19 21 VAL B O 1
ATOM 2223 N N . ASP B 1 22 ? -0.972 -18.844 18.75 1 95.75 22 ASP B N 1
ATOM 2224 C CA . ASP B 1 22 ? -0.529 -17.5 19.094 1 95.75 22 ASP B CA 1
ATOM 2225 C C . ASP B 1 22 ? 0.428 -16.953 18.031 1 95.75 22 ASP B C 1
ATOM 2227 O O . ASP B 1 22 ? 1.565 -17.422 17.922 1 95.75 22 ASP B O 1
ATOM 2231 N N . PHE B 1 23 ? -0.011 -15.969 17.312 1 96.81 23 PHE B N 1
ATOM 2232 C CA . PHE B 1 23 ? 0.79 -15.453 16.203 1 96.81 23 PHE B CA 1
ATOM 2233 C C . PHE B 1 23 ? 1.768 -14.391 16.703 1 96.81 23 PHE B C 1
ATOM 2235 O O . PHE B 1 23 ? 2.588 -13.891 15.93 1 96.81 23 PHE B O 1
ATOM 2242 N N . GLY B 1 24 ? 1.65 -14.016 17.938 1 97.06 24 GLY B N 1
ATOM 2243 C CA . GLY B 1 24 ? 2.588 -13.062 18.516 1 97.06 24 GLY B CA 1
ATOM 2244 C C . GLY B 1 24 ? 2.152 -11.617 18.359 1 97.06 24 GLY B C 1
ATOM 2245 O O . GLY B 1 24 ? 0.957 -11.32 18.359 1 97.06 24 GLY B O 1
ATOM 2246 N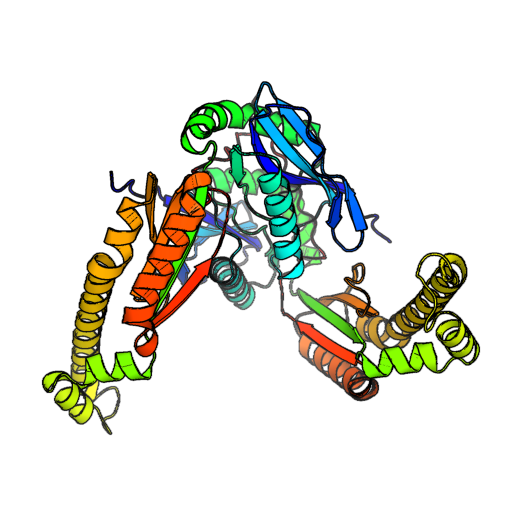 N . GLU B 1 25 ? 3.176 -10.703 18.344 1 97.12 25 GLU B N 1
ATOM 2247 C CA . GLU B 1 25 ? 2.91 -9.273 18.297 1 97.12 25 GLU B CA 1
ATOM 2248 C C . GLU B 1 25 ? 3.502 -8.648 17.031 1 97.12 25 GLU B C 1
ATOM 2250 O O . GLU B 1 25 ? 4.391 -9.227 16.406 1 97.12 25 GLU B O 1
ATOM 2255 N N . ILE B 1 26 ? 2.908 -7.535 16.703 1 95.44 26 ILE B N 1
ATOM 2256 C CA . ILE B 1 26 ? 3.463 -6.703 15.633 1 95.44 26 ILE B CA 1
ATOM 2257 C C . ILE B 1 26 ? 3.504 -5.246 16.094 1 95.44 26 ILE B C 1
ATOM 2259 O O . ILE B 1 26 ? 2.828 -4.871 17.047 1 95.44 26 ILE B O 1
ATOM 2263 N N . GLU B 1 27 ? 4.371 -4.539 15.461 1 92.12 27 GLU B N 1
ATOM 2264 C CA . GLU B 1 27 ? 4.438 -3.115 15.766 1 92.12 27 GLU B CA 1
ATOM 2265 C C . GLU B 1 27 ? 3.521 -2.309 14.852 1 92.12 27 GLU B C 1
ATOM 2267 O O . GLU B 1 27 ? 3.607 -2.418 13.625 1 92.12 27 GLU B O 1
ATOM 2272 N N . ILE B 1 28 ? 2.596 -1.598 15.422 1 91.06 28 ILE B N 1
ATOM 2273 C CA . ILE B 1 28 ? 1.733 -0.675 14.688 1 91.06 28 ILE B CA 1
ATOM 2274 C C . ILE B 1 28 ? 1.939 0.746 15.211 1 91.06 28 ILE B C 1
ATOM 2276 O O . ILE B 1 28 ? 1.616 1.046 16.359 1 91.06 28 ILE B O 1
ATOM 2280 N N . GLU B 1 29 ? 2.494 1.585 14.336 1 83.94 29 GLU B N 1
ATOM 2281 C CA . GLU B 1 29 ? 2.768 2.979 14.672 1 83.94 29 GLU B CA 1
ATOM 2282 C C . GLU B 1 29 ? 3.564 3.084 15.969 1 83.94 29 GLU B C 1
ATOM 2284 O O . GLU B 1 29 ? 3.191 3.838 16.875 1 83.94 29 GLU B O 1
ATOM 2289 N N . GLY B 1 30 ? 4.559 2.279 16.078 1 81.81 30 GLY B N 1
ATOM 2290 C CA . GLY B 1 30 ? 5.516 2.352 17.172 1 81.81 30 GLY B CA 1
ATOM 2291 C C . GLY B 1 30 ? 5.066 1.597 18.406 1 81.81 30 GLY B C 1
ATOM 2292 O O . GLY B 1 30 ? 5.809 1.503 19.391 1 81.81 30 GLY B O 1
ATOM 2293 N N . GLU B 1 31 ? 3.873 1.055 18.391 1 87.94 31 GLU B N 1
ATOM 2294 C CA . GLU B 1 31 ? 3.352 0.315 19.531 1 87.94 31 GLU B CA 1
ATOM 2295 C C . GLU B 1 31 ? 3.23 -1.174 19.219 1 87.94 31 GLU B C 1
ATOM 2297 O O . GLU B 1 31 ? 2.791 -1.551 18.141 1 87.94 31 GLU B O 1
ATOM 2302 N N . SER B 1 32 ? 3.631 -1.915 20.188 1 93.19 32 SER B N 1
ATOM 2303 C CA . SER B 1 32 ? 3.471 -3.357 20.047 1 93.19 32 SER B CA 1
ATOM 2304 C C . SER B 1 32 ? 2.02 -3.777 20.25 1 93.19 32 SER B C 1
ATOM 2306 O O . SER B 1 32 ? 1.403 -3.428 21.266 1 93.19 32 SER B O 1
ATOM 2308 N N . LYS B 1 33 ? 1.48 -4.453 19.328 1 96.5 33 LYS B N 1
ATOM 2309 C CA . LYS B 1 33 ? 0.092 -4.902 19.375 1 96.5 33 LYS B CA 1
ATOM 2310 C C . LYS B 1 33 ? -0.003 -6.414 19.203 1 96.5 33 LYS B C 1
ATOM 2312 O O . LYS B 1 33 ? 0.704 -6.992 18.375 1 96.5 33 LYS B O 1
ATOM 2317 N N . GLN B 1 34 ? -0.816 -7.008 19.953 1 97.69 34 GLN B N 1
ATOM 2318 C CA . GLN B 1 34 ? -1.028 -8.453 19.859 1 97.69 34 GLN B CA 1
ATOM 2319 C C . GLN B 1 34 ? -1.881 -8.805 18.641 1 97.69 34 GLN B C 1
ATOM 2321 O O . GLN B 1 34 ? -2.895 -8.156 18.375 1 97.69 34 GLN B O 1
ATOM 2326 N N . LEU B 1 35 ? -1.398 -9.844 17.938 1 98.25 35 LEU B N 1
ATOM 2327 C CA . LEU B 1 35 ? -2.254 -10.43 16.906 1 98.25 35 LEU B CA 1
ATOM 2328 C C . LEU B 1 35 ? -3.262 -11.391 17.531 1 98.25 35 LEU B C 1
ATOM 2330 O O . LEU B 1 35 ? -2.924 -12.141 18.453 1 98.25 35 LEU B O 1
ATOM 2334 N N . PHE B 1 36 ? -4.441 -11.281 17.047 1 98 36 PHE B N 1
ATOM 2335 C CA . PHE B 1 36 ? -5.449 -12.211 17.547 1 98 36 PHE B CA 1
ATOM 2336 C C . PHE B 1 36 ? -6.336 -12.703 16.406 1 98 36 PHE B C 1
ATOM 2338 O O . PHE B 1 36 ? -6.383 -12.094 15.336 1 98 36 PHE B O 1
ATOM 2345 N N . THR B 1 37 ? -7.035 -13.828 16.641 1 98.12 37 THR B N 1
ATOM 2346 C CA . THR B 1 37 ? -7.91 -14.438 15.656 1 98.12 37 THR B CA 1
ATOM 2347 C C . THR B 1 37 ? -9.375 -14.234 16.031 1 98.12 37 THR B C 1
ATOM 2349 O O . THR B 1 37 ? -9.766 -14.445 17.172 1 98.12 37 THR B O 1
ATOM 2352 N N . ILE B 1 38 ? -10.148 -13.734 15.148 1 97.75 38 ILE B N 1
ATOM 2353 C CA . ILE B 1 38 ? -11.602 -13.703 15.266 1 97.75 38 ILE B CA 1
ATOM 2354 C C . ILE B 1 38 ? -12.211 -14.891 14.516 1 97.75 38 ILE B C 1
ATOM 2356 O O . ILE B 1 38 ? -12.203 -14.922 13.281 1 97.75 38 ILE B O 1
ATOM 2360 N N . PRO B 1 39 ? -12.781 -15.789 15.188 1 97.62 39 PRO B N 1
ATOM 2361 C CA . PRO B 1 39 ? -13.141 -17.062 14.578 1 97.62 39 PRO B CA 1
ATOM 2362 C C . PRO B 1 39 ? -14.586 -17.109 14.094 1 97.62 39 PRO B C 1
ATOM 2364 O O . PRO B 1 39 ? -15.43 -16.359 14.586 1 97.62 39 PRO B O 1
ATOM 2367 N N . TYR B 1 40 ? -14.867 -17.969 13.109 1 97.31 40 TYR B N 1
ATOM 2368 C CA . TYR B 1 40 ? -16.156 -18.438 12.648 1 97.31 40 TYR B CA 1
ATOM 2369 C C . TYR B 1 40 ? -16.047 -19.828 12.031 1 97.31 40 TYR B C 1
ATOM 2371 O O . TYR B 1 40 ? -15.453 -20 10.969 1 97.31 40 TYR B O 1
ATOM 2379 N N . LYS B 1 41 ? -16.578 -20.844 12.727 1 96.69 41 LYS B N 1
ATOM 2380 C CA . LYS B 1 41 ? -16.406 -22.234 12.328 1 96.69 41 LYS B CA 1
ATOM 2381 C C . LYS B 1 41 ? -14.93 -22.609 12.188 1 96.69 41 LYS B C 1
ATOM 2383 O O . LYS B 1 41 ? -14.164 -22.469 13.141 1 96.69 41 LYS B O 1
ATOM 2388 N N . ASP B 1 42 ? -14.492 -23.047 11.086 1 97.38 42 ASP B N 1
ATOM 2389 C CA . ASP B 1 42 ? -13.094 -23.422 10.93 1 97.38 42 ASP B CA 1
ATOM 2390 C C . ASP B 1 42 ? -12.297 -22.312 10.234 1 97.38 42 ASP B C 1
ATOM 2392 O O . ASP B 1 42 ? -11.18 -22.547 9.766 1 97.38 42 ASP B O 1
ATOM 2396 N N . ALA B 1 43 ? -12.914 -21.172 10.148 1 97.94 43 ALA B N 1
ATOM 2397 C CA . ALA B 1 43 ? -12.242 -20.016 9.555 1 97.94 43 ALA B CA 1
ATOM 2398 C C . ALA B 1 43 ? -11.953 -18.953 10.609 1 97.94 43 ALA B C 1
ATOM 2400 O O . ALA B 1 43 ? -12.57 -18.938 11.672 1 97.94 43 ALA B O 1
ATOM 2401 N N . GLY B 1 44 ? -10.984 -18.141 10.375 1 97.88 44 GLY B N 1
ATOM 2402 C CA . GLY B 1 44 ? -10.656 -17 11.219 1 97.88 44 GLY B CA 1
ATOM 2403 C C . GLY B 1 44 ? -10.094 -15.828 10.438 1 97.88 44 GLY B C 1
ATOM 2404 O O . GLY B 1 44 ? -9.5 -16.016 9.375 1 97.88 44 GLY B O 1
ATOM 2405 N N . ILE B 1 45 ? -10.305 -14.633 10.961 1 97.38 45 ILE B N 1
ATOM 2406 C CA . ILE B 1 45 ? -9.586 -13.445 10.508 1 97.38 45 ILE B CA 1
ATOM 2407 C C . ILE B 1 45 ? -8.57 -13.023 11.562 1 97.38 45 ILE B C 1
ATOM 2409 O O . ILE B 1 45 ? -8.906 -12.891 12.742 1 97.38 45 ILE B O 1
ATOM 2413 N N . VAL B 1 46 ? -7.352 -12.906 11.156 1 98.12 46 VAL B N 1
ATOM 2414 C CA . VAL B 1 46 ? -6.309 -12.438 12.062 1 98.12 46 VAL B CA 1
ATOM 2415 C C . VAL B 1 46 ? -6.23 -10.914 12.016 1 98.12 46 VAL B C 1
ATOM 2417 O O . VAL B 1 46 ? -6.215 -10.32 10.938 1 98.12 46 VAL B O 1
ATOM 2420 N N . ALA B 1 47 ? -6.207 -10.359 13.188 1 98 47 ALA B N 1
ATOM 2421 C CA . ALA B 1 47 ? -6.344 -8.914 13.312 1 98 47 ALA B CA 1
ATOM 2422 C C . ALA B 1 47 ? -5.523 -8.383 14.484 1 98 47 ALA B C 1
ATOM 2424 O O . ALA B 1 47 ? -4.898 -9.156 15.211 1 98 47 ALA B O 1
ATOM 2425 N N . ALA B 1 48 ? -5.406 -7.094 14.594 1 98.12 48 ALA B N 1
ATOM 2426 C CA . ALA B 1 48 ? -4.84 -6.379 15.734 1 98.12 48 ALA B CA 1
ATOM 2427 C C . ALA B 1 48 ? -5.598 -5.082 16 1 98.12 48 ALA B C 1
ATOM 2429 O O . ALA B 1 48 ? -6.223 -4.523 15.102 1 98.12 48 ALA B O 1
ATOM 2430 N N . GLU B 1 49 ? -5.539 -4.66 17.234 1 96.69 49 GLU B N 1
ATOM 2431 C CA . GLU B 1 49 ? -6.062 -3.33 17.531 1 96.69 49 GLU B CA 1
ATOM 2432 C C . GLU B 1 49 ? -5.191 -2.244 16.906 1 96.69 49 GLU B C 1
ATOM 2434 O O . GLU B 1 49 ? -3.963 -2.336 16.922 1 96.69 49 GLU B O 1
ATOM 2439 N N . ALA B 1 50 ? -5.844 -1.271 16.297 1 93.5 50 ALA B N 1
ATOM 2440 C CA . ALA B 1 50 ? -5.145 -0.17 15.633 1 93.5 50 ALA B CA 1
ATOM 2441 C C . ALA B 1 50 ? -6.02 1.08 15.578 1 93.5 50 ALA B C 1
ATOM 2443 O O . ALA B 1 50 ? -7.246 0.99 15.641 1 93.5 50 ALA B O 1
ATOM 2444 N N . PRO B 1 51 ? -5.383 2.211 15.5 1 88.81 51 PRO B N 1
ATOM 2445 C CA . PRO B 1 51 ? -6.176 3.434 15.359 1 88.81 51 PRO B CA 1
ATOM 2446 C C . PRO B 1 51 ? -7.148 3.369 14.18 1 88.81 51 PRO B C 1
ATOM 2448 O O . PRO B 1 51 ? -6.801 2.855 13.117 1 88.81 51 PRO B O 1
ATOM 2451 N N . LEU B 1 52 ? -8.375 3.766 14.492 1 87.25 52 LEU B N 1
ATOM 2452 C CA . LEU B 1 52 ? -9.391 3.854 13.445 1 87.25 52 LEU B CA 1
ATOM 2453 C C . LEU B 1 52 ? -9.141 5.059 12.547 1 87.25 52 LEU B C 1
ATOM 2455 O O . LEU B 1 52 ? -9.547 6.18 12.875 1 87.25 52 LEU B O 1
ATOM 2459 N N . LYS B 1 53 ? -8.508 4.824 11.391 1 83.94 53 LYS B N 1
ATOM 2460 C CA . LYS B 1 53 ? -8.156 5.867 10.43 1 83.94 53 LYS B CA 1
ATOM 2461 C C . LYS B 1 53 ? -7.867 5.273 9.055 1 83.94 53 LYS B C 1
ATOM 2463 O O . LYS B 1 53 ? -7.898 4.051 8.883 1 83.94 53 LYS B O 1
ATOM 2468 N N . ILE B 1 54 ? -7.703 6.109 8.086 1 84.5 54 ILE B N 1
ATOM 2469 C CA . ILE B 1 54 ? -7.23 5.672 6.777 1 84.5 54 ILE B CA 1
ATOM 2470 C C . ILE B 1 54 ? -5.711 5.535 6.793 1 84.5 54 ILE B C 1
ATOM 2472 O O . ILE B 1 54 ? -5 6.504 7.066 1 84.5 54 ILE B O 1
ATOM 2476 N N . TYR B 1 55 ? -5.289 4.375 6.512 1 88.12 55 TYR B N 1
ATOM 2477 C CA . TYR B 1 55 ? -3.85 4.141 6.5 1 88.12 55 TYR B CA 1
ATOM 2478 C C . TYR B 1 55 ? -3.252 4.484 5.141 1 88.12 55 TYR B C 1
ATOM 2480 O O . TYR B 1 55 ? -3.613 3.887 4.125 1 88.12 55 TYR B O 1
ATOM 2488 N N . HIS B 1 56 ? -2.352 5.441 5.238 1 84.88 56 HIS B N 1
ATOM 2489 C CA . HIS B 1 56 ? -1.627 5.828 4.031 1 84.88 56 HIS B CA 1
ATOM 2490 C C . HIS B 1 56 ? -0.785 4.672 3.502 1 84.88 56 HIS B C 1
ATOM 2492 O O . HIS B 1 56 ? -0.135 3.965 4.277 1 84.88 56 HIS B O 1
ATOM 2498 N N . PRO B 1 57 ? -0.914 4.445 2.205 1 86.62 57 PRO B N 1
ATOM 2499 C CA . PRO B 1 57 ? -0.081 3.387 1.63 1 86.62 57 PRO B CA 1
ATOM 2500 C C . PRO B 1 57 ? 1.38 3.803 1.477 1 86.62 57 PRO B C 1
ATOM 2502 O O . PRO B 1 57 ? 1.903 3.832 0.36 1 86.62 57 PRO B O 1
ATOM 2505 N N . ASN B 1 58 ? 2.004 4.082 2.568 1 83.62 58 ASN B N 1
ATOM 2506 C CA . ASN B 1 58 ? 3.436 4.371 2.594 1 83.62 58 ASN B CA 1
ATOM 2507 C C . ASN B 1 58 ? 4.246 3.148 3.018 1 83.62 58 ASN B C 1
ATOM 2509 O O . ASN B 1 58 ? 3.676 2.119 3.387 1 83.62 58 ASN B O 1
ATOM 2513 N N . LYS B 1 59 ? 5.5 3.24 2.848 1 84.25 59 LYS B N 1
ATOM 2514 C CA . LYS B 1 59 ? 6.395 2.113 3.102 1 84.25 59 LYS B CA 1
ATOM 2515 C C . LYS B 1 59 ? 6.188 1.555 4.508 1 84.25 59 LYS B C 1
ATOM 2517 O O . LYS B 1 59 ? 6.09 0.34 4.688 1 84.25 59 LYS B O 1
ATOM 2522 N N . GLU B 1 60 ? 6.086 2.4 5.461 1 86.5 60 GLU B N 1
ATOM 2523 C CA . GLU B 1 60 ? 5.957 1.981 6.852 1 86.5 60 GLU B CA 1
ATOM 2524 C C . GLU B 1 60 ? 4.699 1.146 7.066 1 86.5 60 GLU B C 1
ATOM 2526 O O . GLU B 1 60 ? 4.762 0.057 7.641 1 86.5 60 GLU B O 1
ATOM 2531 N N . ASN B 1 61 ? 3.582 1.654 6.625 1 90.56 61 ASN B N 1
ATOM 2532 C CA . ASN B 1 61 ? 2.316 0.952 6.805 1 90.56 61 ASN B CA 1
ATOM 2533 C C . ASN B 1 61 ? 2.273 -0.342 5.996 1 90.56 61 ASN B C 1
ATOM 2535 O O . ASN B 1 61 ? 1.725 -1.347 6.453 1 90.56 61 ASN B O 1
ATOM 2539 N N . LEU B 1 62 ? 2.842 -0.305 4.82 1 91.12 62 LEU B N 1
ATOM 2540 C CA . LEU B 1 62 ? 2.891 -1.5 3.986 1 91.12 62 LEU B CA 1
ATOM 2541 C C . LEU B 1 62 ? 3.725 -2.592 4.648 1 91.12 62 LEU B C 1
ATOM 2543 O O . LEU B 1 62 ? 3.326 -3.758 4.668 1 91.12 62 LEU B O 1
ATOM 2547 N N . MET B 1 63 ? 4.848 -2.199 5.125 1 90.25 63 MET B N 1
ATOM 2548 C CA . MET B 1 63 ? 5.723 -3.156 5.793 1 90.25 63 MET B CA 1
ATOM 2549 C C . MET B 1 63 ? 5.039 -3.748 7.023 1 90.25 63 MET B C 1
ATOM 2551 O O . MET B 1 63 ? 5.168 -4.941 7.297 1 90.25 63 MET B O 1
ATOM 2555 N N . MET B 1 64 ? 4.367 -2.918 7.727 1 92.88 64 MET B N 1
ATOM 2556 C CA . MET B 1 64 ? 3.604 -3.395 8.875 1 92.88 64 MET B CA 1
ATOM 2557 C C . MET B 1 64 ? 2.621 -4.488 8.461 1 92.88 64 MET B C 1
ATOM 2559 O O . MET B 1 64 ? 2.586 -5.559 9.07 1 92.88 64 MET B O 1
ATOM 2563 N N . HIS B 1 65 ? 1.884 -4.238 7.48 1 94.5 65 HIS B N 1
ATOM 2564 C CA . HIS B 1 65 ? 0.908 -5.199 6.98 1 94.5 65 HIS B CA 1
ATOM 2565 C C . HIS B 1 65 ? 1.584 -6.488 6.531 1 94.5 65 HIS B C 1
ATOM 2567 O O . HIS B 1 65 ? 1.156 -7.582 6.91 1 94.5 65 HIS B O 1
ATOM 2573 N N . GLN B 1 66 ? 2.633 -6.363 5.828 1 92.12 66 GLN B N 1
ATOM 2574 C CA . GLN B 1 66 ? 3.35 -7.504 5.27 1 92.12 66 GLN B CA 1
ATOM 2575 C C . GLN B 1 66 ? 4.02 -8.328 6.367 1 92.12 66 GLN B C 1
ATOM 2577 O O . GLN B 1 66 ? 4.047 -9.555 6.301 1 92.12 66 GLN B O 1
ATOM 2582 N N . GLN B 1 67 ? 4.555 -7.66 7.293 1 93.75 67 GLN B N 1
ATOM 2583 C CA . GLN B 1 67 ? 5.18 -8.352 8.414 1 93.75 67 GLN B CA 1
ATOM 2584 C C . GLN B 1 67 ? 4.172 -9.227 9.156 1 93.75 67 GLN B C 1
ATOM 2586 O O . GLN B 1 67 ? 4.473 -10.359 9.523 1 93.75 67 GLN B O 1
ATOM 2591 N N . ALA B 1 68 ? 3.049 -8.672 9.398 1 96.5 68 ALA B N 1
ATOM 2592 C CA . ALA B 1 68 ? 2.002 -9.445 10.062 1 96.5 68 ALA B CA 1
ATOM 2593 C C . ALA B 1 68 ? 1.674 -10.711 9.266 1 96.5 68 ALA B C 1
ATOM 2595 O O . ALA B 1 68 ? 1.614 -11.805 9.82 1 96.5 68 ALA B O 1
ATOM 2596 N N . ILE B 1 69 ? 1.521 -10.578 8.008 1 95.75 69 ILE B N 1
ATOM 2597 C CA . ILE B 1 69 ? 1.16 -11.695 7.137 1 95.75 69 ILE B CA 1
ATOM 2598 C C . ILE B 1 69 ? 2.268 -12.75 7.164 1 95.75 69 ILE B C 1
ATOM 2600 O O . ILE B 1 69 ? 1.993 -13.945 7.254 1 95.75 69 ILE B O 1
ATOM 2604 N N . SER B 1 70 ? 3.484 -12.297 7.066 1 94.06 70 SER B N 1
ATOM 2605 C CA . SER B 1 70 ? 4.625 -13.203 7.105 1 94.06 70 SER B CA 1
ATOM 2606 C C . SER B 1 70 ? 4.637 -14.016 8.398 1 94.06 70 SER B C 1
ATOM 2608 O O . SER B 1 70 ? 4.852 -15.234 8.367 1 94.06 70 SER B O 1
ATOM 2610 N N . LYS B 1 71 ? 4.41 -13.359 9.516 1 96.25 71 LYS B N 1
ATOM 2611 C CA . LYS B 1 71 ? 4.355 -14.039 10.805 1 96.25 71 LYS B CA 1
ATOM 2612 C C . LYS B 1 71 ? 3.258 -15.102 10.82 1 96.25 71 LYS B C 1
ATOM 2614 O O . LYS B 1 71 ? 3.459 -16.203 11.336 1 96.25 71 LYS B O 1
ATOM 2619 N N . ILE B 1 72 ? 2.152 -14.75 10.289 1 97 72 ILE B N 1
ATOM 2620 C CA . ILE B 1 72 ? 1.006 -15.648 10.273 1 97 72 ILE B CA 1
ATOM 2621 C C . ILE B 1 72 ? 1.311 -16.859 9.391 1 97 72 ILE B C 1
ATOM 2623 O O . ILE B 1 72 ? 1.038 -18 9.773 1 97 72 ILE B O 1
ATOM 2627 N N . MET B 1 73 ? 1.927 -16.609 8.25 1 95.94 73 MET B N 1
ATOM 2628 C CA . MET B 1 73 ? 2.238 -17.672 7.297 1 95.94 73 MET B CA 1
ATOM 2629 C C . MET B 1 73 ? 3.24 -18.656 7.883 1 95.94 73 MET B C 1
ATOM 2631 O O . MET B 1 73 ? 3.275 -19.812 7.488 1 95.94 73 MET B O 1
ATOM 2635 N N . GLU B 1 74 ? 4.043 -18.219 8.789 1 94.38 74 GLU B N 1
ATOM 2636 C CA . GLU B 1 74 ? 5.012 -19.094 9.445 1 94.38 74 GLU B CA 1
ATOM 2637 C C . GLU B 1 74 ? 4.312 -20.141 10.312 1 94.38 74 GLU B C 1
ATOM 2639 O O . GLU B 1 74 ? 4.859 -21.219 10.555 1 94.38 74 GLU B O 1
ATOM 2644 N N . LYS B 1 75 ? 3.113 -19.812 10.742 1 95.88 75 LYS B N 1
ATOM 2645 C CA . LYS B 1 75 ? 2.471 -20.656 11.742 1 95.88 75 LYS B CA 1
ATOM 2646 C C . LYS B 1 75 ? 1.178 -21.266 11.203 1 95.88 75 LYS B C 1
ATOM 2648 O O . LYS B 1 75 ? 0.51 -22.031 11.891 1 95.88 75 LYS B O 1
ATOM 2653 N N . ASN B 1 76 ? 0.803 -20.859 10.039 1 96.12 76 ASN B N 1
ATOM 2654 C CA . ASN B 1 76 ? -0.416 -21.359 9.414 1 96.12 76 ASN B CA 1
ATOM 2655 C C . ASN B 1 76 ? -0.196 -21.688 7.941 1 96.12 76 ASN B C 1
ATOM 2657 O O . ASN B 1 76 ? 0.469 -20.938 7.227 1 96.12 76 ASN B O 1
ATOM 2661 N N . GLN B 1 77 ? -0.781 -22.766 7.5 1 94.5 77 GLN B N 1
ATOM 2662 C CA . GLN B 1 77 ? -0.505 -23.25 6.156 1 94.5 77 GLN B CA 1
ATOM 2663 C C . GLN B 1 77 ? -1.574 -22.797 5.172 1 94.5 77 GLN B C 1
ATOM 2665 O O . GLN B 1 77 ? -1.449 -23.016 3.963 1 94.5 77 GLN B O 1
ATOM 2670 N N . THR B 1 78 ? -2.621 -22.25 5.637 1 96.38 78 THR B N 1
ATOM 2671 C CA . THR B 1 78 ? -3.744 -21.844 4.793 1 96.38 78 THR B CA 1
ATOM 2672 C C . THR B 1 78 ? -4.125 -20.391 5.055 1 96.38 78 THR B C 1
ATOM 2674 O O . THR B 1 78 ? -4.945 -20.109 5.93 1 96.38 78 THR B O 1
ATOM 2677 N N . VAL B 1 79 ? -3.553 -19.484 4.289 1 96.31 79 VAL B N 1
ATOM 2678 C CA . VAL B 1 79 ? -3.719 -18.047 4.535 1 96.31 79 VAL B CA 1
ATOM 2679 C C . VAL B 1 79 ? -4.352 -17.391 3.312 1 96.31 79 VAL B C 1
ATOM 2681 O O . VAL B 1 79 ? -3.867 -17.547 2.189 1 96.31 79 VAL B O 1
ATOM 2684 N N . ILE B 1 80 ? -5.445 -16.734 3.477 1 95.44 80 ILE B N 1
ATOM 2685 C CA . ILE B 1 80 ? -6.109 -15.945 2.443 1 95.44 80 ILE B CA 1
ATOM 2686 C C . ILE B 1 80 ? -5.781 -14.469 2.629 1 95.44 80 ILE B C 1
ATOM 2688 O O . ILE B 1 80 ? -6.148 -13.867 3.641 1 95.44 80 ILE B O 1
ATOM 2692 N N . PRO B 1 81 ? -5.078 -13.875 1.71 1 93 81 PRO B N 1
ATOM 2693 C CA . PRO B 1 81 ? -4.727 -12.461 1.878 1 93 81 PRO B CA 1
ATOM 2694 C C . PRO B 1 81 ? -5.941 -11.539 1.829 1 93 81 PRO B C 1
ATOM 2696 O O . PRO B 1 81 ? -6.93 -11.852 1.16 1 93 81 PRO B O 1
ATOM 2699 N N . VAL B 1 82 ? -5.879 -10.461 2.594 1 89.69 82 VAL B N 1
ATOM 2700 C CA . VAL B 1 82 ? -6.867 -9.391 2.553 1 89.69 82 VAL B CA 1
ATOM 2701 C C . VAL B 1 82 ? -6.195 -8.078 2.146 1 89.69 82 VAL B C 1
ATOM 2703 O O . VAL B 1 82 ? -4.992 -7.902 2.35 1 89.69 82 VAL B O 1
ATOM 2706 N N . SER B 1 83 ? -6.988 -7.18 1.586 1 87.38 83 SER B N 1
ATOM 2707 C CA . SER B 1 83 ? -6.48 -5.906 1.088 1 87.38 83 SER B CA 1
ATOM 2708 C C . SER B 1 83 ? -5.918 -5.055 2.221 1 87.38 83 SER B C 1
ATOM 2710 O O . SER B 1 83 ? -6.367 -5.156 3.365 1 87.38 83 SER B O 1
ATOM 2712 N N . PHE B 1 84 ? -4.902 -4.238 1.889 1 90 84 PHE B N 1
ATOM 2713 C CA . PHE B 1 84 ? -4.242 -3.322 2.811 1 90 84 PHE B CA 1
ATOM 2714 C C . PHE B 1 84 ? -5.215 -2.262 3.312 1 90 84 PHE B C 1
ATOM 2716 O O . PHE B 1 84 ? -6.027 -1.744 2.545 1 90 84 PHE B O 1
ATOM 2723 N N . GLY B 1 85 ? -5.129 -1.957 4.586 1 88.88 85 GLY B N 1
ATOM 2724 C CA . GLY B 1 85 ? -5.719 -0.739 5.121 1 88.88 85 GLY B CA 1
ATOM 2725 C C . GLY B 1 85 ? -7.148 -0.92 5.582 1 88.88 85 GLY B C 1
ATOM 2726 O O . GLY B 1 85 ? -7.871 0.059 5.781 1 88.88 85 GLY B O 1
ATOM 2727 N N . ASN B 1 86 ? -7.574 -2.15 5.789 1 86.88 86 ASN B N 1
ATOM 2728 C CA . ASN B 1 86 ? -8.938 -2.387 6.238 1 86.88 86 ASN B CA 1
ATOM 2729 C C . ASN B 1 86 ? -9.039 -2.375 7.762 1 86.88 86 ASN B C 1
ATOM 2731 O O . ASN B 1 86 ? -8.484 -3.248 8.43 1 86.88 86 ASN B O 1
ATOM 2735 N N . VAL B 1 87 ? -9.719 -1.358 8.297 1 89.56 87 VAL B N 1
ATOM 2736 C CA . VAL B 1 87 ? -9.922 -1.215 9.734 1 89.56 87 VAL B CA 1
ATOM 2737 C C . VAL B 1 87 ? -11.414 -1.153 10.047 1 89.56 87 VAL B C 1
ATOM 2739 O O . VAL B 1 87 ? -12.156 -0.408 9.398 1 89.56 87 VAL B O 1
ATOM 2742 N N . PHE B 1 88 ? -11.828 -1.959 11 1 88.56 88 PHE B N 1
ATOM 2743 C CA . PHE B 1 88 ? -13.227 -2.02 11.414 1 88.56 88 PHE B CA 1
ATOM 2744 C C . PHE B 1 88 ? -13.406 -1.445 12.812 1 88.56 88 PHE B C 1
ATOM 2746 O O . PHE B 1 88 ? -12.438 -1.312 13.562 1 88.56 88 PHE B O 1
ATOM 2753 N N . HIS B 1 89 ? -14.625 -1.179 13.188 1 89 89 HIS B N 1
ATOM 2754 C CA . HIS B 1 89 ? -14.898 -0.529 14.461 1 89 89 HIS B CA 1
ATOM 2755 C C . HIS B 1 89 ? -14.727 -1.501 15.625 1 89 89 HIS B C 1
ATOM 2757 O O . HIS B 1 89 ? -14.297 -1.107 16.719 1 89 89 HIS B O 1
ATOM 2763 N N . SER B 1 90 ? -15.148 -2.758 15.32 1 92.25 90 SER B N 1
ATOM 2764 C CA . SER B 1 90 ? -15.156 -3.711 16.422 1 92.25 90 SER B CA 1
ATOM 2765 C C . SER B 1 90 ? -14.891 -5.129 15.938 1 92.25 90 SER B C 1
ATOM 2767 O O . SER B 1 90 ? -14.984 -5.406 14.734 1 92.25 90 SER B O 1
ATOM 2769 N N . LYS B 1 91 ? -14.578 -5.945 16.875 1 95.75 91 LYS B N 1
ATOM 2770 C CA . LYS B 1 91 ? -14.43 -7.367 16.578 1 95.75 91 LYS B CA 1
ATOM 2771 C C . LYS B 1 91 ? -15.734 -7.949 16.031 1 95.75 91 LYS B C 1
ATOM 2773 O O . LYS B 1 91 ? -15.711 -8.828 15.172 1 95.75 91 LYS B O 1
ATOM 2778 N N . ALA B 1 92 ? -16.828 -7.426 16.547 1 94.25 92 ALA B N 1
ATOM 2779 C CA . ALA B 1 92 ? -18.125 -7.895 16.109 1 94.25 92 ALA B CA 1
ATOM 2780 C C . ALA B 1 92 ? -18.344 -7.613 14.625 1 94.25 92 ALA B C 1
ATOM 2782 O O . ALA B 1 92 ? -18.859 -8.461 13.891 1 94.25 92 ALA B O 1
ATOM 2783 N N . ASP B 1 93 ? -17.906 -6.465 14.18 1 91.12 93 ASP B N 1
ATOM 2784 C CA . ASP B 1 93 ? -18 -6.113 12.766 1 91.12 93 ASP B CA 1
ATOM 2785 C C . ASP B 1 93 ? -17.203 -7.082 11.898 1 91.12 93 ASP B C 1
ATOM 2787 O O . ASP B 1 93 ? -17.672 -7.492 10.828 1 91.12 93 ASP B O 1
ATOM 2791 N N . VAL B 1 94 ? -16.062 -7.457 12.367 1 94.12 94 VAL B N 1
ATOM 2792 C CA . VAL B 1 94 ? -15.195 -8.383 11.633 1 94.12 94 VAL B CA 1
ATOM 2793 C C . VAL B 1 94 ? -15.836 -9.766 11.594 1 94.12 94 VAL B C 1
ATOM 2795 O O . VAL B 1 94 ? -15.758 -10.469 10.586 1 94.12 94 VAL B O 1
ATOM 2798 N N . GLY B 1 95 ? -16.422 -10.133 12.688 1 94.56 95 GLY B N 1
ATOM 2799 C CA . GLY B 1 95 ? -17.156 -11.391 12.719 1 94.56 95 GLY B CA 1
ATOM 2800 C C . GLY B 1 95 ? -18.234 -11.477 11.664 1 94.56 95 GLY B C 1
ATOM 2801 O O . GLY B 1 95 ? -18.375 -12.492 10.984 1 94.56 95 GLY B O 1
ATOM 2802 N N . VAL B 1 96 ? -19 -10.406 11.539 1 91.06 96 VAL B N 1
ATOM 2803 C CA . VAL B 1 96 ? -20.062 -10.344 10.547 1 91.06 96 VAL B CA 1
ATOM 2804 C C . VAL B 1 96 ? -19.469 -10.453 9.141 1 91.06 96 VAL B C 1
ATOM 2806 O O . VAL B 1 96 ? -20 -11.18 8.297 1 91.06 96 VAL B O 1
ATOM 2809 N N . LEU B 1 97 ? -18.406 -9.773 8.93 1 89.56 97 LEU B N 1
ATOM 2810 C CA . LEU B 1 97 ? -17.719 -9.852 7.645 1 89.56 97 LEU B CA 1
ATOM 2811 C C . LEU B 1 97 ? -17.312 -11.289 7.336 1 89.56 97 LEU B C 1
ATOM 2813 O O . LEU B 1 97 ? -17.562 -11.781 6.234 1 89.56 97 LEU B O 1
ATOM 2817 N N . LEU B 1 98 ? -16.734 -11.953 8.289 1 94.94 98 LEU B N 1
ATOM 2818 C CA . LEU B 1 98 ? -16.234 -13.312 8.086 1 94.94 98 LEU B CA 1
ATOM 2819 C C . LEU B 1 98 ? -17.391 -14.273 7.812 1 94.94 98 LEU B C 1
ATOM 2821 O O . LEU B 1 98 ? -17.281 -15.172 6.973 1 94.94 98 LEU B O 1
ATOM 2825 N N . GLU B 1 99 ? -18.438 -14.039 8.523 1 94.25 99 GLU B N 1
ATOM 2826 C CA . GLU B 1 99 ? -19.609 -14.867 8.281 1 94.25 99 GLU B CA 1
ATOM 2827 C C . GLU B 1 99 ? -20.078 -14.766 6.832 1 94.25 99 GLU B C 1
ATOM 2829 O O . GLU B 1 99 ? -20.422 -15.773 6.215 1 94.25 99 GLU B O 1
ATOM 2834 N N . ASN B 1 100 ? -20 -13.594 6.309 1 89.25 100 ASN B N 1
ATOM 2835 C CA . ASN B 1 100 ? -20.422 -13.359 4.926 1 89.25 100 ASN B CA 1
ATOM 2836 C C . ASN B 1 100 ? -19.406 -13.938 3.939 1 89.25 100 ASN B C 1
ATOM 2838 O O . ASN B 1 100 ? -19.781 -14.391 2.857 1 89.25 100 ASN B O 1
ATOM 2842 N N . LEU B 1 101 ? -18.172 -14.031 4.305 1 91.31 101 LEU B N 1
ATOM 2843 C CA . LEU B 1 101 ? -17.094 -14.477 3.414 1 91.31 101 LEU B CA 1
ATOM 2844 C C . LEU B 1 101 ? -16.891 -15.977 3.523 1 91.31 101 LEU B C 1
ATOM 2846 O O . LEU B 1 101 ? -16.25 -16.578 2.662 1 91.31 101 LEU B O 1
ATOM 2850 N N . TYR B 1 102 ? -17.484 -16.578 4.496 1 95.25 102 TYR B N 1
ATOM 2851 C CA . TYR B 1 102 ? -17.172 -17.953 4.863 1 95.25 102 TYR B CA 1
ATOM 2852 C C . TYR B 1 102 ? -17.406 -18.906 3.697 1 95.25 102 TYR B C 1
ATOM 2854 O O . TYR B 1 102 ? -16.578 -19.766 3.408 1 95.25 102 TYR B O 1
ATOM 2862 N N . PRO B 1 103 ? -18.484 -18.75 2.965 1 94.88 103 PRO B N 1
ATOM 2863 C CA . PRO B 1 103 ? -18.672 -19.672 1.841 1 94.88 103 PRO B CA 1
ATOM 2864 C C . PRO B 1 103 ? -17.531 -19.625 0.836 1 94.88 103 PRO B C 1
ATOM 2866 O O . PRO B 1 103 ? -17.156 -20.641 0.262 1 94.88 103 PRO B O 1
ATOM 2869 N N . GLN B 1 104 ? -17 -18.469 0.595 1 92.44 104 GLN B N 1
ATOM 2870 C CA . GLN B 1 104 ? -15.852 -18.328 -0.306 1 92.44 104 GLN B CA 1
ATOM 2871 C C . GLN B 1 104 ? -14.586 -18.906 0.311 1 92.44 104 GLN B C 1
ATOM 2873 O O . GLN B 1 104 ? -13.812 -19.578 -0.374 1 92.44 104 GLN B O 1
ATOM 2878 N N . PHE B 1 105 ? -14.422 -18.688 1.609 1 95.06 105 PHE B N 1
ATOM 2879 C CA . PHE B 1 105 ? -13.258 -19.219 2.309 1 95.06 105 PHE B CA 1
ATOM 2880 C C . PHE B 1 105 ? -13.25 -20.75 2.242 1 95.06 105 PHE B C 1
ATOM 2882 O O . PHE B 1 105 ? -12.211 -21.359 1.951 1 95.06 105 PHE B O 1
ATOM 2889 N N . GLU B 1 106 ? -14.375 -21.312 2.471 1 95.25 106 GLU B N 1
ATOM 2890 C CA . GLU B 1 106 ? -14.508 -22.766 2.484 1 95.25 106 GLU B CA 1
ATOM 2891 C C . GLU B 1 106 ? -14.062 -23.375 1.16 1 95.25 106 GLU B C 1
ATOM 2893 O O . GLU B 1 106 ? -13.445 -24.438 1.141 1 95.25 106 GLU B O 1
ATOM 2898 N N . LYS B 1 107 ? -14.367 -22.734 0.133 1 94.5 107 LYS B N 1
ATOM 2899 C CA . LYS B 1 107 ? -14 -23.219 -1.194 1 94.5 107 LYS B CA 1
ATOM 2900 C C . LYS B 1 107 ? -12.516 -23.016 -1.468 1 94.5 107 LYS B C 1
ATOM 2902 O O . LYS B 1 107 ? -11.891 -23.812 -2.162 1 94.5 107 LYS B O 1
ATOM 2907 N N . LEU B 1 108 ? -11.922 -22 -0.932 1 94.75 108 LEU B N 1
ATOM 2908 C CA . LEU B 1 108 ? -10.547 -21.609 -1.242 1 94.75 108 LEU B CA 1
ATOM 2909 C C . LEU B 1 108 ? -9.555 -22.406 -0.403 1 94.75 108 LEU B C 1
ATOM 2911 O O . LEU B 1 108 ? -8.43 -22.656 -0.846 1 94.75 108 LEU B O 1
ATOM 2915 N N . PHE B 1 109 ? -9.938 -22.844 0.801 1 96.38 109 PHE B N 1
ATOM 2916 C CA . PHE B 1 109 ? -9.016 -23.453 1.752 1 96.38 109 PHE B CA 1
ATOM 2917 C C . PHE B 1 109 ? -8.312 -24.656 1.131 1 96.38 109 PHE B C 1
ATOM 2919 O O . PHE B 1 109 ? -7.078 -24.719 1.108 1 96.38 109 PHE B O 1
ATOM 2926 N N . PRO B 1 110 ? -9.062 -25.578 0.535 1 95.81 110 PRO B N 1
ATOM 2927 C CA . PRO B 1 110 ? -8.383 -26.75 -0.027 1 95.81 110 PRO B CA 1
ATOM 2928 C C . PRO B 1 110 ? -7.469 -26.391 -1.199 1 95.81 110 PRO B C 1
ATOM 2930 O O . PRO B 1 110 ? -6.484 -27.078 -1.453 1 95.81 110 PRO B O 1
ATOM 2933 N N . GLU B 1 111 ? -7.746 -25.328 -1.902 1 94.81 111 GLU B N 1
ATOM 2934 C CA . GLU B 1 111 ? -6.992 -24.922 -3.088 1 94.81 111 GLU B CA 1
ATOM 2935 C C . GLU B 1 111 ? -5.645 -24.312 -2.709 1 94.81 111 GLU B C 1
ATOM 2937 O O . GLU B 1 111 ? -4.676 -24.422 -3.465 1 94.81 111 GLU B O 1
ATOM 2942 N N . ILE B 1 112 ? -5.582 -23.734 -1.479 1 96.31 112 ILE B N 1
ATOM 2943 C CA . ILE B 1 112 ? -4.379 -22.969 -1.19 1 96.31 112 ILE B CA 1
ATOM 2944 C C . ILE B 1 112 ? -3.643 -23.594 -0.004 1 96.31 112 ILE B C 1
ATOM 2946 O O . ILE B 1 112 ? -2.582 -23.094 0.4 1 96.31 112 ILE B O 1
ATOM 2950 N N . LYS B 1 113 ? -4.211 -24.656 0.56 1 96.62 113 LYS B N 1
ATOM 2951 C CA . LYS B 1 113 ? -3.58 -25.281 1.717 1 96.62 113 LYS B CA 1
ATOM 2952 C C . LYS B 1 113 ? -2.158 -25.734 1.392 1 96.62 113 LYS B C 1
ATOM 2954 O O . LYS B 1 113 ? -1.939 -26.469 0.43 1 96.62 113 LYS B O 1
ATOM 2959 N N . GLY B 1 114 ? -1.211 -25.25 2.172 1 96.5 114 GLY B N 1
ATOM 2960 C CA . GLY B 1 114 ? 0.188 -25.625 2.039 1 96.5 114 GLY B CA 1
ATOM 2961 C C . GLY B 1 114 ? 0.871 -24.969 0.851 1 96.5 114 GLY B C 1
ATOM 2962 O O . GLY B 1 114 ? 1.932 -25.422 0.415 1 96.5 114 GLY B O 1
ATOM 2963 N N . LYS B 1 115 ? 0.243 -24 0.333 1 97.38 115 LYS B N 1
ATOM 2964 C CA . LYS B 1 115 ? 0.795 -23.391 -0.873 1 97.38 115 LYS B CA 1
ATOM 2965 C C . LYS B 1 115 ? 1.257 -21.969 -0.603 1 97.38 115 LYS B C 1
ATOM 2967 O O . LYS B 1 115 ? 0.756 -21.312 0.312 1 97.38 115 LYS B O 1
ATOM 2972 N N . ILE B 1 116 ? 2.252 -21.5 -1.33 1 97.19 116 ILE B N 1
ATOM 2973 C CA . ILE B 1 116 ? 2.77 -20.141 -1.287 1 97.19 116 ILE B CA 1
ATOM 2974 C C . ILE B 1 116 ? 2.824 -19.562 -2.701 1 97.19 116 ILE B C 1
ATOM 2976 O O . ILE B 1 116 ? 2.896 -20.312 -3.68 1 97.19 116 ILE B O 1
ATOM 2980 N N . GLU B 1 117 ? 2.732 -18.344 -2.768 1 96.69 117 GLU B N 1
ATOM 2981 C CA . GLU B 1 117 ? 2.891 -17.656 -4.047 1 96.69 117 GLU B CA 1
ATOM 2982 C C . GLU B 1 117 ? 4.309 -17.109 -4.211 1 96.69 117 GLU B C 1
ATOM 2984 O O . GLU B 1 117 ? 4.871 -16.531 -3.275 1 96.69 117 GLU B O 1
ATOM 2989 N N . LEU B 1 118 ? 4.895 -17.328 -5.348 1 97.94 118 LEU B N 1
ATOM 2990 C CA . LEU B 1 118 ? 6.188 -16.781 -5.738 1 97.94 118 LEU B CA 1
ATOM 2991 C C . LEU B 1 118 ? 6.062 -15.945 -7.004 1 97.94 118 LEU B C 1
ATOM 2993 O O . LEU B 1 118 ? 5.391 -16.344 -7.957 1 97.94 118 LEU B O 1
ATOM 2997 N N . GLY B 1 119 ? 6.625 -14.773 -6.922 1 96.88 119 GLY B N 1
ATOM 2998 C CA . GLY B 1 119 ? 6.57 -13.867 -8.062 1 96.88 119 GLY B CA 1
ATOM 2999 C C . GLY B 1 119 ? 7.895 -13.758 -8.797 1 96.88 119 GLY B C 1
ATOM 3000 O O . GLY B 1 119 ? 8.961 -13.75 -8.172 1 96.88 119 GLY B O 1
ATOM 3001 N N . LEU B 1 120 ? 7.84 -13.602 -10.086 1 98.19 120 LEU B N 1
ATOM 3002 C CA . LEU B 1 120 ? 9.039 -13.406 -10.898 1 98.19 120 LEU B CA 1
ATOM 3003 C C . LEU B 1 120 ? 8.789 -12.367 -11.992 1 98.19 120 LEU B C 1
ATOM 3005 O O . LEU B 1 120 ? 7.891 -12.531 -12.82 1 98.19 120 LEU B O 1
ATOM 3009 N N . LYS B 1 121 ? 9.547 -11.352 -11.945 1 96.56 121 LYS B N 1
ATOM 3010 C CA . LYS B 1 121 ? 9.609 -10.367 -13.023 1 96.56 121 LYS B CA 1
ATOM 3011 C C . LYS B 1 121 ? 10.945 -10.438 -13.75 1 96.56 121 LYS B C 1
ATOM 3013 O O . LYS B 1 121 ? 12 -10.586 -13.125 1 96.56 121 LYS B O 1
ATOM 3018 N N . VAL B 1 122 ? 10.875 -10.391 -15 1 98.19 122 VAL B N 1
ATOM 3019 C CA . VAL B 1 122 ? 12.078 -10.383 -15.828 1 98.19 122 VAL B CA 1
ATOM 3020 C C . VAL B 1 122 ? 12.141 -9.086 -16.625 1 98.19 122 VAL B C 1
ATOM 3022 O O . VAL B 1 122 ? 11.258 -8.797 -17.438 1 98.19 122 VAL B O 1
ATOM 3025 N N . ILE B 1 123 ? 13.227 -8.344 -16.391 1 97.25 123 ILE B N 1
ATOM 3026 C CA . ILE B 1 123 ? 13.383 -7.031 -17 1 97.25 123 ILE B CA 1
ATOM 3027 C C . ILE B 1 123 ? 14.625 -7.027 -17.891 1 97.25 123 ILE B C 1
ATOM 3029 O O . ILE B 1 123 ? 15.727 -7.348 -17.438 1 97.25 123 ILE B O 1
ATOM 3033 N N . GLY B 1 124 ? 14.422 -6.629 -19.141 1 97.06 124 GLY B N 1
ATOM 3034 C CA . GLY B 1 124 ? 15.555 -6.551 -20.047 1 97.06 124 GLY B CA 1
ATOM 3035 C C . GLY B 1 124 ? 16.5 -5.418 -19.703 1 97.06 124 GLY B C 1
ATOM 3036 O O . GLY B 1 124 ? 16.078 -4.305 -19.406 1 97.06 124 GLY B O 1
ATOM 3037 N N . LYS B 1 125 ? 17.797 -5.766 -19.766 1 96.69 125 LYS B N 1
ATOM 3038 C CA . LYS B 1 125 ? 18.797 -4.715 -19.594 1 96.69 125 LYS B CA 1
ATOM 3039 C C . LYS B 1 125 ? 18.797 -3.766 -20.797 1 96.69 125 LYS B C 1
ATOM 3041 O O . LYS B 1 125 ? 18.656 -4.199 -21.938 1 96.69 125 LYS B O 1
ATOM 3046 N N . LYS B 1 126 ? 18.969 -2.5 -20.469 1 92.56 126 LYS B N 1
ATOM 3047 C CA . LYS B 1 126 ? 18.844 -1.445 -21.469 1 92.56 126 LYS B CA 1
ATOM 3048 C C . LYS B 1 126 ? 19.766 -1.717 -22.656 1 92.56 126 LYS B C 1
ATOM 3050 O O . LYS B 1 126 ? 19.312 -1.715 -23.797 1 92.56 126 LYS B O 1
ATOM 3055 N N . GLU B 1 127 ? 20.984 -1.947 -22.391 1 91.56 127 GLU B N 1
ATOM 3056 C CA . GLU B 1 127 ? 21.969 -2.135 -23.453 1 91.56 127 GLU B CA 1
ATOM 3057 C C . GLU B 1 127 ? 21.641 -3.365 -24.297 1 91.56 127 GLU B C 1
ATOM 3059 O O . GLU B 1 127 ? 21.797 -3.346 -25.516 1 91.56 127 GLU B O 1
ATOM 3064 N N . TRP B 1 128 ? 21.219 -4.406 -23.703 1 93.94 128 TRP B N 1
ATOM 3065 C CA . TRP B 1 128 ? 20.875 -5.637 -24.406 1 93.94 128 TRP B CA 1
ATOM 3066 C C . TRP B 1 128 ? 19.641 -5.438 -25.281 1 93.94 128 TRP B C 1
ATOM 3068 O O . TRP B 1 128 ? 19.641 -5.828 -26.453 1 93.94 128 TRP B O 1
ATOM 3078 N N . LEU B 1 129 ? 18.625 -4.797 -24.766 1 91.88 129 LEU B N 1
ATOM 3079 C CA . LEU B 1 129 ? 17.422 -4.527 -25.531 1 91.88 129 LEU B CA 1
ATOM 3080 C C . LEU B 1 129 ? 17.734 -3.66 -26.75 1 91.88 129 LEU B C 1
ATOM 3082 O O . LEU B 1 129 ? 17.203 -3.887 -27.828 1 91.88 129 LEU B O 1
ATOM 3086 N N . HIS B 1 130 ? 18.594 -2.705 -26.5 1 86.75 130 HIS B N 1
ATOM 3087 C CA . HIS B 1 130 ? 19.031 -1.844 -27.609 1 86.75 130 HIS B CA 1
ATOM 3088 C C . HIS B 1 130 ? 19.703 -2.65 -28.703 1 86.75 130 HIS B C 1
ATOM 3090 O O . HIS B 1 130 ? 19.469 -2.4 -29.891 1 86.75 130 HIS B O 1
ATOM 3096 N N . SER B 1 131 ? 20.484 -3.523 -28.297 1 88.75 131 SER B N 1
ATOM 3097 C CA . SER B 1 131 ? 21.203 -4.352 -29.266 1 88.75 131 SER B CA 1
ATOM 3098 C C . SER B 1 131 ? 20.234 -5.234 -30.062 1 88.75 131 SER B C 1
ATOM 3100 O O . SER B 1 131 ? 20.484 -5.535 -31.219 1 88.75 131 SER B O 1
ATOM 3102 N N . GLN B 1 132 ? 19.172 -5.672 -29.422 1 87.44 132 GLN B N 1
ATOM 3103 C CA . GLN B 1 132 ? 18.172 -6.508 -30.078 1 87.44 132 GLN B CA 1
ATOM 3104 C C . GLN B 1 132 ? 17.375 -5.707 -31.109 1 87.44 132 GLN B C 1
ATOM 3106 O O . GLN B 1 132 ? 17 -6.242 -32.156 1 87.44 132 GLN B O 1
ATOM 3111 N N . VAL B 1 133 ? 17.203 -4.465 -30.781 1 80.06 133 VAL B N 1
ATOM 3112 C CA . VAL B 1 133 ? 16.438 -3.6 -31.672 1 80.06 133 VAL B CA 1
ATOM 3113 C C . VAL B 1 133 ? 17.328 -3.1 -32.812 1 80.06 133 VAL B C 1
ATOM 3115 O O . VAL B 1 133 ? 16.922 -3.129 -33.969 1 80.06 133 VAL B O 1
ATOM 3118 N N . HIS B 1 134 ? 18.484 -2.645 -32.469 1 74.19 134 HIS B N 1
ATOM 3119 C CA . HIS B 1 134 ? 19.359 -2.041 -33.469 1 74.19 134 HIS B CA 1
ATOM 3120 C C . HIS B 1 134 ? 20.156 -3.105 -34.219 1 74.19 134 HIS B C 1
ATOM 3122 O O . HIS B 1 134 ? 20.75 -2.822 -35.281 1 74.19 134 HIS B O 1
ATOM 3128 N N . GLY B 1 135 ? 20.203 -4.152 -33.594 1 67.31 135 GLY B N 1
ATOM 3129 C CA . GLY B 1 135 ? 20.906 -5.195 -34.312 1 67.31 135 GLY B CA 1
ATOM 3130 C C . GLY B 1 135 ? 20.203 -5.637 -35.594 1 67.31 135 GLY B C 1
ATOM 3131 O O . GLY B 1 135 ? 20.781 -6.324 -36.438 1 67.31 135 GLY B O 1
ATOM 3132 N N . ASN B 1 136 ? 19.047 -5.094 -35.688 1 67.5 136 ASN B N 1
ATOM 3133 C CA . ASN B 1 136 ? 18.297 -5.367 -36.906 1 67.5 136 ASN B CA 1
ATOM 3134 C C . ASN B 1 136 ? 18.547 -4.309 -37.969 1 67.5 136 ASN B C 1
ATOM 3136 O O . ASN B 1 136 ? 18.297 -3.123 -37.75 1 67.5 136 ASN B O 1
ATOM 3140 N N . ALA B 1 137 ? 19.203 -4.625 -39 1 66.56 137 ALA B N 1
ATOM 3141 C CA . ALA B 1 137 ? 19.625 -3.734 -40.062 1 66.56 137 ALA B CA 1
ATOM 3142 C C . ALA B 1 137 ? 18.484 -2.801 -40.469 1 66.56 137 ALA B C 1
ATOM 3144 O O . ALA B 1 137 ? 18.719 -1.617 -40.75 1 66.56 137 ALA B O 1
ATOM 3145 N N . LYS B 1 138 ? 17.312 -3.373 -40.5 1 70.12 138 LYS B N 1
ATOM 3146 C CA . LYS B 1 138 ? 16.156 -2.592 -40.938 1 70.12 138 LYS B CA 1
ATOM 3147 C C . LYS B 1 138 ? 15.867 -1.453 -39.938 1 70.12 138 LYS B C 1
ATOM 3149 O O . LYS B 1 138 ? 15.617 -0.319 -40.375 1 70.12 138 LYS B O 1
ATOM 3154 N N . ILE B 1 139 ? 15.961 -1.669 -38.688 1 75.12 139 ILE B N 1
ATOM 3155 C CA . ILE B 1 139 ? 15.68 -0.684 -37.625 1 75.12 139 ILE B CA 1
ATOM 3156 C C . ILE B 1 139 ? 16.781 0.38 -37.625 1 75.12 139 ILE B C 1
ATOM 3158 O O . ILE B 1 139 ? 16.484 1.57 -37.469 1 75.12 139 ILE B O 1
ATOM 3162 N N . GLU B 1 140 ? 17.984 -0.126 -37.812 1 74 140 GLU B N 1
ATOM 3163 C CA . GLU B 1 140 ? 19.094 0.813 -37.844 1 74 140 GLU B CA 1
ATOM 3164 C C . GLU B 1 140 ? 18.922 1.829 -38.969 1 74 140 GLU B C 1
ATOM 3166 O O . GLU B 1 140 ? 19.188 3.02 -38.781 1 74 140 GLU B O 1
ATOM 3171 N N . LYS B 1 141 ? 18.547 1.273 -40.031 1 75.06 141 LYS B N 1
ATOM 3172 C CA . LYS B 1 141 ? 18.344 2.139 -41.188 1 75.06 141 LYS B CA 1
ATOM 3173 C C . LYS B 1 141 ? 17.219 3.141 -40.938 1 75.06 141 LYS B C 1
ATOM 3175 O O . LYS B 1 141 ? 17.328 4.316 -41.281 1 75.06 141 LYS B O 1
ATOM 3180 N N . MET B 1 142 ? 16.219 2.639 -40.312 1 74.62 142 MET B N 1
ATOM 3181 C CA . MET B 1 142 ? 15.078 3.5 -40.031 1 74.62 142 MET B CA 1
ATOM 3182 C C . MET B 1 142 ? 15.43 4.543 -39 1 74.62 142 MET B C 1
ATOM 3184 O O . MET B 1 142 ? 15.008 5.699 -39.094 1 74.62 142 MET B O 1
ATOM 3188 N N . ALA B 1 143 ? 16.219 4.168 -38 1 75.25 143 ALA B N 1
ATOM 3189 C CA . ALA B 1 143 ? 16.672 5.074 -36.938 1 75.25 143 ALA B CA 1
ATOM 3190 C C . ALA B 1 143 ? 17.531 6.195 -37.5 1 75.25 143 ALA B C 1
ATOM 3192 O O . ALA B 1 143 ? 17.406 7.352 -37.062 1 75.25 143 ALA B O 1
ATOM 3193 N N . GLN B 1 144 ? 18.328 5.801 -38.438 1 75.44 144 GLN B N 1
ATOM 3194 C CA . GLN B 1 144 ? 19.172 6.789 -39.094 1 75.44 144 GLN B CA 1
ATOM 3195 C C . GLN B 1 144 ? 18.359 7.785 -39.875 1 75.44 144 GLN B C 1
ATOM 3197 O O . GLN B 1 144 ? 18.703 8.969 -39.969 1 75.44 144 GLN B O 1
ATOM 3202 N N . ALA B 1 145 ? 17.312 7.219 -40.344 1 73 145 ALA B N 1
ATOM 3203 C CA . ALA B 1 145 ? 16.469 8.07 -41.188 1 73 145 ALA B CA 1
ATOM 3204 C C . ALA B 1 145 ? 15.742 9.117 -40.375 1 73 145 ALA B C 1
ATOM 3206 O O . ALA B 1 145 ? 15.367 10.172 -40.875 1 73 145 ALA B O 1
ATOM 3207 N N . VAL B 1 146 ? 15.523 8.75 -39.094 1 74.81 146 VAL B N 1
ATOM 3208 C CA . VAL B 1 146 ? 14.781 9.641 -38.188 1 74.81 146 VAL B CA 1
ATOM 3209 C C . VAL B 1 146 ? 15.734 10.633 -37.531 1 74.81 146 VAL B C 1
ATOM 3211 O O . VAL B 1 146 ? 15.336 11.734 -37.156 1 74.81 146 VAL B O 1
ATOM 3214 N N . GLN B 1 147 ? 17 10.227 -37.469 1 74.12 147 GLN B N 1
ATOM 3215 C CA . GLN B 1 147 ? 17.984 11.055 -36.812 1 74.12 147 GLN B CA 1
ATOM 3216 C C . GLN B 1 147 ? 18.109 12.422 -37.469 1 74.12 147 GLN B C 1
ATOM 3218 O O . GLN B 1 147 ? 18.266 12.5 -38.719 1 74.12 147 GLN B O 1
ATOM 3223 N N . GLY B 1 148 ? 17.984 13.445 -36.656 1 70.44 148 GLY B N 1
ATOM 3224 C CA . GLY B 1 148 ? 18.203 14.805 -37.125 1 70.44 148 GLY B CA 1
ATOM 3225 C C . GLY B 1 148 ? 16.953 15.43 -37.719 1 70.44 148 GLY B C 1
ATOM 3226 O O . GLY B 1 148 ? 16.984 16.578 -38.156 1 70.44 148 GLY B O 1
ATOM 3227 N N . LYS B 1 149 ? 15.953 14.562 -37.938 1 72.31 149 LYS B N 1
ATOM 3228 C CA . LYS B 1 149 ? 14.727 15.102 -38.5 1 72.31 149 LYS B CA 1
ATOM 3229 C C . LYS B 1 149 ? 13.75 15.547 -37.438 1 72.31 149 LYS B C 1
ATOM 3231 O O . LYS B 1 149 ? 13.805 15.062 -36.312 1 72.31 149 LYS B O 1
ATOM 3236 N N . SER B 1 150 ? 13.055 16.594 -37.75 1 72.38 150 SER B N 1
ATOM 3237 C CA . SER B 1 150 ? 12.016 17.016 -36.844 1 72.38 150 SER B CA 1
ATOM 3238 C C . SER B 1 150 ? 10.992 15.914 -36.594 1 72.38 150 SER B C 1
ATOM 3240 O O . SER B 1 150 ? 10.867 15 -37.406 1 72.38 150 SER B O 1
ATOM 3242 N N . GLU B 1 151 ? 10.336 15.891 -35.5 1 74.5 151 GLU B N 1
ATOM 3243 C CA . GLU B 1 151 ? 9.312 14.906 -35.188 1 74.5 151 GLU B CA 1
ATOM 3244 C C . GLU B 1 151 ? 8.25 14.828 -36.281 1 74.5 151 GLU B C 1
ATOM 3246 O O . GLU B 1 151 ? 7.809 13.734 -36.656 1 74.5 151 GLU B O 1
ATOM 3251 N N . ALA B 1 152 ? 7.895 15.938 -36.812 1 73.75 152 ALA B N 1
ATOM 3252 C CA . ALA B 1 152 ? 6.902 16 -37.875 1 73.75 152 ALA B CA 1
ATOM 3253 C C . ALA B 1 152 ? 7.438 15.383 -39.156 1 73.75 152 ALA B C 1
ATOM 3255 O O . ALA B 1 152 ? 6.727 14.641 -39.844 1 73.75 152 ALA B O 1
ATOM 3256 N N . ALA B 1 153 ? 8.68 15.656 -39.438 1 72.06 153 ALA B N 1
ATOM 3257 C CA . ALA B 1 153 ? 9.289 15.203 -40.688 1 72.06 153 ALA B CA 1
ATOM 3258 C C . ALA B 1 153 ? 9.547 13.703 -40.688 1 72.06 153 ALA B C 1
ATOM 3260 O O . ALA B 1 153 ? 9.602 13.062 -41.719 1 72.06 153 ALA B O 1
ATOM 3261 N N . SER B 1 154 ? 9.625 13.211 -39.5 1 75.12 154 SER B N 1
ATOM 3262 C CA . SER B 1 154 ? 9.969 11.797 -39.375 1 75.12 154 SER B CA 1
ATOM 3263 C C . SER B 1 154 ? 8.859 11.008 -38.688 1 75.12 154 SER B C 1
ATOM 3265 O O . SER B 1 154 ? 9.109 9.953 -38.125 1 75.12 154 SER B O 1
ATOM 3267 N N . TYR B 1 155 ? 7.734 11.57 -38.781 1 78.31 155 TYR B N 1
ATOM 3268 C CA . TYR B 1 155 ? 6.605 11.008 -38.062 1 78.31 155 TYR B CA 1
ATOM 3269 C C . TYR B 1 155 ? 6.359 9.555 -38.469 1 78.31 155 TYR B C 1
ATOM 3271 O O . TYR B 1 155 ? 6.289 8.672 -37.594 1 78.31 155 TYR B O 1
ATOM 3279 N N . TYR B 1 156 ? 6.293 9.367 -39.812 1 78.06 156 TYR B N 1
ATOM 3280 C CA . TYR B 1 156 ? 5.992 8.031 -40.344 1 78.06 156 TYR B CA 1
ATOM 3281 C C . TYR B 1 156 ? 7.109 7.051 -40 1 78.06 156 TYR B C 1
ATOM 3283 O O . TYR B 1 156 ? 6.848 5.914 -39.594 1 78.06 156 TYR B O 1
ATOM 3291 N N . GLU B 1 157 ? 8.312 7.516 -40.094 1 78.31 157 GLU B N 1
ATOM 3292 C CA . GLU B 1 157 ? 9.461 6.676 -39.75 1 78.31 157 GLU B CA 1
ATOM 3293 C C . GLU B 1 157 ? 9.492 6.32 -38.281 1 78.31 157 GLU B C 1
ATOM 3295 O O . GLU B 1 157 ? 9.859 5.203 -37.906 1 78.31 157 GLU B O 1
ATOM 3300 N N . ARG B 1 158 ? 9.094 7.223 -37.5 1 81.12 158 ARG B N 1
ATOM 3301 C CA . ARG B 1 158 ? 9.055 6.98 -36.031 1 81.12 158 ARG B CA 1
ATOM 3302 C C . ARG B 1 158 ? 7.98 5.957 -35.688 1 81.12 158 ARG B C 1
ATOM 3304 O O . ARG B 1 158 ? 8.188 5.098 -34.844 1 81.12 158 ARG B O 1
ATOM 3311 N N . ILE B 1 159 ? 6.938 5.984 -36.375 1 81.88 159 ILE B N 1
ATOM 3312 C CA . ILE B 1 159 ? 5.852 5.027 -36.188 1 81.88 159 ILE B CA 1
ATOM 3313 C C . ILE B 1 159 ? 6.32 3.629 -36.594 1 81.88 159 ILE B C 1
ATOM 3315 O O . ILE B 1 159 ? 6.082 2.656 -35.875 1 81.88 159 ILE B O 1
ATOM 3319 N N . GLN B 1 160 ? 6.949 3.584 -37.719 1 80.75 160 GLN B N 1
ATOM 3320 C CA . GLN B 1 160 ? 7.441 2.299 -38.219 1 80.75 160 GLN B CA 1
ATOM 3321 C C . GLN B 1 160 ? 8.484 1.718 -37.25 1 80.75 160 GLN B C 1
ATOM 3323 O O . GLN B 1 160 ? 8.492 0.514 -37 1 80.75 160 GLN B O 1
ATOM 3328 N N . LEU B 1 161 ? 9.344 2.639 -36.812 1 80.88 161 LEU B N 1
ATOM 3329 C CA . LEU B 1 161 ? 10.359 2.227 -35.844 1 80.88 161 LEU B CA 1
ATOM 3330 C C . LEU B 1 161 ? 9.711 1.687 -34.562 1 80.88 161 LEU B C 1
ATOM 3332 O O . LEU B 1 161 ? 10.133 0.654 -34.031 1 80.88 161 LEU B O 1
ATOM 3336 N N . GLY B 1 162 ? 8.734 2.402 -34.125 1 82.12 162 GLY B N 1
ATOM 3337 C CA . GLY B 1 162 ? 8.008 1.961 -32.938 1 82.12 162 GLY B CA 1
ATOM 3338 C C . GLY B 1 162 ? 7.348 0.608 -33.125 1 82.12 162 GLY B C 1
ATOM 3339 O O . GLY B 1 162 ? 7.418 -0.244 -32.219 1 82.12 162 GLY B O 1
ATOM 3340 N N . ASN B 1 163 ? 6.801 0.392 -34.25 1 84.94 163 ASN B N 1
ATOM 3341 C CA . ASN B 1 163 ? 6.141 -0.872 -34.562 1 84.94 163 ASN B CA 1
ATOM 3342 C C . ASN B 1 163 ? 7.129 -2.031 -34.594 1 84.94 163 ASN B C 1
ATOM 3344 O O . ASN B 1 163 ? 6.852 -3.105 -34.062 1 84.94 163 ASN B O 1
ATOM 3348 N N . GLU B 1 164 ? 8.211 -1.779 -35.219 1 82.81 164 GLU B N 1
ATOM 3349 C CA . GLU B 1 164 ? 9.227 -2.826 -35.312 1 82.81 164 GLU B CA 1
ATOM 3350 C C . GLU B 1 164 ? 9.797 -3.152 -33.938 1 82.81 164 GLU B C 1
ATOM 3352 O O . GLU B 1 164 ? 10.039 -4.32 -33.625 1 82.81 164 GLU B O 1
ATOM 3357 N N . ALA B 1 165 ? 10.016 -2.115 -33.156 1 84.5 165 ALA B N 1
ATOM 3358 C CA . ALA B 1 165 ? 10.5 -2.316 -31.797 1 84.5 165 ALA B CA 1
ATOM 3359 C C . ALA B 1 165 ? 9.516 -3.158 -30.984 1 84.5 165 ALA B C 1
ATOM 3361 O O . ALA B 1 165 ? 9.922 -4.039 -30.234 1 84.5 165 ALA B O 1
ATOM 3362 N N . GLN B 1 166 ? 8.297 -2.912 -31.203 1 85.31 166 GLN B N 1
ATOM 3363 C CA . GLN B 1 166 ? 7.258 -3.641 -30.484 1 85.31 166 GLN B CA 1
ATOM 3364 C C . GLN B 1 166 ? 7.262 -5.121 -30.859 1 85.31 166 GLN B C 1
ATOM 3366 O O . GLN B 1 166 ? 7.023 -5.98 -30.016 1 85.31 166 GLN B O 1
ATOM 3371 N N . LYS B 1 167 ? 7.461 -5.367 -32.125 1 88.12 167 LYS B N 1
ATOM 3372 C CA . LYS B 1 167 ? 7.523 -6.75 -32.562 1 88.12 167 LYS B CA 1
ATOM 3373 C C . LYS B 1 167 ? 8.695 -7.492 -31.938 1 88.12 167 LYS B C 1
ATOM 3375 O O . LYS B 1 167 ? 8.57 -8.656 -31.562 1 88.12 167 LYS B O 1
ATOM 3380 N N . ILE B 1 168 ? 9.766 -6.809 -31.844 1 88.56 168 ILE B N 1
ATOM 3381 C CA . ILE B 1 168 ? 10.953 -7.406 -31.25 1 88.56 168 ILE B CA 1
ATOM 3382 C C . ILE B 1 168 ? 10.688 -7.723 -29.781 1 88.56 168 ILE B C 1
ATOM 3384 O O . ILE B 1 168 ? 10.977 -8.828 -29.312 1 88.56 168 ILE B O 1
ATOM 3388 N N . VAL B 1 169 ? 10.125 -6.809 -29.078 1 89.81 169 VAL B N 1
ATOM 3389 C CA . VAL B 1 169 ? 9.828 -7.008 -27.656 1 89.81 169 VAL B CA 1
ATOM 3390 C C . VAL B 1 169 ? 8.844 -8.172 -27.5 1 89.81 169 VAL B C 1
ATOM 3392 O O . VAL B 1 169 ? 9.008 -9 -26.594 1 89.81 169 VAL B O 1
ATOM 3395 N N . ALA B 1 170 ? 7.898 -8.219 -28.391 1 91.31 170 ALA B N 1
ATOM 3396 C CA . ALA B 1 170 ? 6.93 -9.312 -28.344 1 91.31 170 ALA B CA 1
ATOM 3397 C C . ALA B 1 170 ? 7.617 -10.664 -28.547 1 91.31 170 ALA B C 1
ATOM 3399 O O . ALA B 1 170 ? 7.27 -11.641 -27.875 1 91.31 170 ALA B O 1
ATOM 3400 N N . SER B 1 171 ? 8.516 -10.648 -29.453 1 93.81 171 SER B N 1
ATOM 3401 C CA . SER B 1 171 ? 9.281 -11.875 -29.703 1 93.81 171 SER B CA 1
ATOM 3402 C C . SER B 1 171 ? 10.094 -12.273 -28.469 1 93.81 171 SER B C 1
ATOM 3404 O O . SER B 1 171 ? 10.148 -13.453 -28.109 1 93.81 171 SER B O 1
ATOM 3406 N N . LEU B 1 172 ? 10.711 -11.312 -27.859 1 94.5 172 LEU B N 1
ATOM 3407 C CA . LEU B 1 172 ? 11.492 -11.578 -26.656 1 94.5 172 LEU B CA 1
ATOM 3408 C C . LEU B 1 172 ? 10.594 -12.062 -25.516 1 94.5 172 LEU B C 1
ATOM 3410 O O . LEU B 1 172 ? 10.984 -12.953 -24.766 1 94.5 172 LEU B O 1
ATOM 3414 N N . GLN B 1 173 ? 9.438 -11.516 -25.375 1 95.38 173 GLN B N 1
ATOM 3415 C CA . GLN B 1 173 ? 8.484 -11.969 -24.375 1 95.38 173 GLN B CA 1
ATOM 3416 C C . GLN B 1 173 ? 8.086 -13.422 -24.609 1 95.38 173 GLN B C 1
ATOM 3418 O O . GLN B 1 173 ? 7.953 -14.195 -23.656 1 95.38 173 GLN B O 1
ATOM 3423 N N . ASN B 1 174 ? 7.91 -13.734 -25.844 1 95.94 174 ASN B N 1
ATOM 3424 C CA . ASN B 1 174 ? 7.602 -15.117 -26.188 1 95.94 174 ASN B CA 1
ATOM 3425 C C . ASN B 1 174 ? 8.758 -16.047 -25.828 1 95.94 174 ASN B C 1
ATOM 3427 O O . ASN B 1 174 ? 8.539 -17.172 -25.375 1 95.94 174 ASN B O 1
ATOM 3431 N N . GLU B 1 175 ? 9.906 -15.578 -26.078 1 96.06 175 GLU B N 1
ATOM 3432 C CA . GLU B 1 175 ? 11.078 -16.344 -25.688 1 96.06 175 GLU B CA 1
ATOM 3433 C C . GLU B 1 175 ? 11.125 -16.578 -24.188 1 96.06 175 GLU B C 1
ATOM 3435 O O . GLU B 1 175 ? 11.461 -17.672 -23.719 1 96.06 175 GLU B O 1
ATOM 3440 N N . MET B 1 176 ? 10.836 -15.547 -23.391 1 96.56 176 MET B N 1
ATOM 3441 C CA . MET B 1 176 ? 10.789 -15.664 -21.938 1 96.56 176 MET B CA 1
ATOM 3442 C C . MET B 1 176 ? 9.742 -16.688 -21.5 1 96.56 176 MET B C 1
ATOM 3444 O O . MET B 1 176 ? 9.961 -17.438 -20.547 1 96.56 176 MET B O 1
ATOM 3448 N N . LYS B 1 177 ? 8.609 -16.672 -22.203 1 96.31 177 LYS B N 1
ATOM 3449 C CA . LYS B 1 177 ? 7.566 -17.641 -21.891 1 96.31 177 LYS B CA 1
ATOM 3450 C C . LYS B 1 177 ? 8.078 -19.078 -22.078 1 96.31 177 LYS B C 1
ATOM 3452 O O . LYS B 1 177 ? 7.887 -19.922 -21.203 1 96.31 177 LYS B O 1
ATOM 3457 N N . GLN B 1 178 ? 8.805 -19.312 -23.125 1 97.06 178 GLN B N 1
ATOM 3458 C CA . GLN B 1 178 ? 9.281 -20.641 -23.469 1 97.06 178 GLN B CA 1
ATOM 3459 C C . GLN B 1 178 ? 10.445 -21.062 -22.578 1 97.06 178 GLN B C 1
ATOM 3461 O O . GLN B 1 178 ? 10.492 -22.203 -22.109 1 97.06 178 GLN B O 1
ATOM 3466 N N . GLU B 1 179 ? 11.289 -20.125 -22.312 1 97.75 179 GLU B N 1
ATOM 3467 C CA . GLU B 1 179 ? 12.555 -20.484 -21.688 1 97.75 179 GLU B CA 1
ATOM 3468 C C . GLU B 1 179 ? 12.508 -20.266 -20.172 1 97.75 179 GLU B C 1
ATOM 3470 O O . GLU B 1 179 ? 13.305 -20.844 -19.438 1 97.75 179 GLU B O 1
ATOM 3475 N N . VAL B 1 180 ? 11.625 -19.406 -19.719 1 98.31 180 VAL B N 1
ATOM 3476 C CA . VAL B 1 180 ? 11.594 -19.062 -18.297 1 98.31 180 VAL B CA 1
ATOM 3477 C C . VAL B 1 180 ? 10.281 -19.547 -17.688 1 98.31 180 VAL B C 1
ATOM 3479 O O . VAL B 1 180 ? 10.281 -20.375 -16.781 1 98.31 180 VAL B O 1
ATOM 3482 N N . LEU B 1 181 ? 9.156 -19.125 -18.25 1 98.44 181 LEU B N 1
ATOM 3483 C CA . LEU B 1 181 ? 7.844 -19.391 -17.672 1 98.44 181 LEU B CA 1
ATOM 3484 C C . LEU B 1 181 ? 7.531 -20.891 -17.688 1 98.44 181 LEU B C 1
ATOM 3486 O O . LEU B 1 181 ? 7.18 -21.469 -16.672 1 98.44 181 LEU B O 1
ATOM 3490 N N . ASN B 1 182 ? 7.652 -21.547 -18.844 1 98.06 182 ASN B N 1
ATOM 3491 C CA . ASN B 1 182 ? 7.207 -22.922 -19.047 1 98.06 182 ASN B CA 1
ATOM 3492 C C . ASN B 1 182 ? 7.953 -23.875 -18.125 1 98.06 182 ASN B C 1
ATOM 3494 O O . ASN B 1 182 ? 7.332 -24.703 -17.453 1 98.06 182 ASN B O 1
ATOM 3498 N N . PRO B 1 183 ? 9.297 -23.75 -18.062 1 98.19 183 PRO B N 1
ATOM 3499 C CA . PRO B 1 183 ? 10 -24.641 -17.125 1 98.19 183 PRO B CA 1
ATOM 3500 C C . PRO B 1 183 ? 9.539 -24.469 -15.688 1 98.19 183 PRO B C 1
ATOM 3502 O O . PRO B 1 183 ? 9.477 -25.438 -14.93 1 98.19 183 PRO B O 1
ATOM 3505 N N . LEU B 1 184 ? 9.242 -23.281 -15.227 1 98.62 184 LEU B N 1
ATOM 3506 C CA . LEU B 1 184 ? 8.836 -23.016 -13.859 1 98.62 184 LEU B CA 1
ATOM 3507 C C . LEU B 1 184 ? 7.398 -23.484 -13.617 1 98.62 184 LEU B C 1
ATOM 3509 O O . LEU B 1 184 ? 7.066 -23.922 -12.516 1 98.62 184 LEU B O 1
ATOM 3513 N N . LYS B 1 185 ? 6.57 -23.375 -14.648 1 98 185 LYS B N 1
ATOM 3514 C CA . LYS B 1 185 ? 5.184 -23.812 -14.578 1 98 185 LYS B CA 1
ATOM 3515 C C . LYS B 1 185 ? 5.102 -25.297 -14.203 1 98 185 LYS B C 1
ATOM 3517 O O . LYS B 1 185 ? 4.168 -25.719 -13.523 1 98 185 LYS B O 1
ATOM 3522 N N . GLU B 1 186 ? 6.035 -26.047 -14.617 1 97.25 186 GLU B N 1
ATOM 3523 C CA . GLU B 1 186 ? 6.055 -27.484 -14.367 1 97.25 186 GLU B CA 1
ATOM 3524 C C . GLU B 1 186 ? 6.211 -27.781 -12.883 1 97.25 186 GLU B C 1
ATOM 3526 O O . GLU B 1 186 ? 5.805 -28.859 -12.406 1 97.25 186 GLU B O 1
ATOM 3531 N N . LEU B 1 187 ? 6.762 -26.859 -12.172 1 97.94 187 LEU B N 1
ATOM 3532 C CA . LEU B 1 187 ? 7.031 -27.062 -10.75 1 97.94 187 LEU B CA 1
ATOM 3533 C C . LEU B 1 187 ? 5.957 -26.391 -9.891 1 97.94 187 LEU B C 1
ATOM 3535 O O . LEU B 1 187 ? 6.016 -26.453 -8.664 1 97.94 187 LEU B O 1
ATOM 3539 N N . ALA B 1 188 ? 4.98 -25.75 -10.523 1 98.31 188 ALA B N 1
ATOM 3540 C CA . ALA B 1 188 ? 3.959 -24.984 -9.812 1 98.31 188 ALA B CA 1
ATOM 3541 C C . ALA B 1 188 ? 2.588 -25.641 -9.945 1 98.31 188 ALA B C 1
ATOM 3543 O O . ALA B 1 188 ? 2.316 -26.328 -10.938 1 98.31 188 ALA B O 1
ATOM 3544 N N . GLU B 1 189 ? 1.752 -25.516 -9.016 1 97.25 189 GLU B N 1
ATOM 3545 C CA . GLU B 1 189 ? 0.372 -25.984 -9.086 1 97.25 189 GLU B CA 1
ATOM 3546 C C . GLU B 1 189 ? -0.452 -25.141 -10.047 1 97.25 189 GLU B C 1
ATOM 3548 O O . GLU B 1 189 ? -1.371 -25.641 -10.695 1 97.25 189 GLU B O 1
ATOM 3553 N N . ALA B 1 190 ? -0.237 -23.844 -10.047 1 96.75 190 ALA B N 1
ATOM 3554 C CA . ALA B 1 190 ? -0.881 -22.875 -10.93 1 96.75 190 ALA B CA 1
ATOM 3555 C C . ALA B 1 190 ? 0.055 -21.719 -11.242 1 96.75 190 ALA B C 1
ATOM 3557 O O . ALA B 1 190 ? 1.018 -21.469 -10.516 1 96.75 190 ALA B O 1
ATOM 3558 N N . SER B 1 191 ? -0.111 -21.078 -12.328 1 97.44 191 SER B N 1
ATOM 3559 C CA . SER B 1 191 ? 0.649 -19.891 -12.711 1 97.44 191 SER B CA 1
ATOM 3560 C C . SER B 1 191 ? -0.256 -18.828 -13.32 1 97.44 191 SER B C 1
ATOM 3562 O O . SER B 1 191 ? -1.323 -19.141 -13.852 1 97.44 191 SER B O 1
ATOM 3564 N N . LYS B 1 192 ? 0.149 -17.641 -13.094 1 93.62 192 LYS B N 1
ATOM 3565 C CA . LYS B 1 192 ? -0.541 -16.5 -13.68 1 93.62 192 LYS B CA 1
ATOM 3566 C C . LYS B 1 192 ? 0.451 -15.516 -14.297 1 93.62 192 LYS B C 1
ATOM 3568 O O . LYS B 1 192 ? 1.485 -15.211 -13.703 1 93.62 192 LYS B O 1
ATOM 3573 N N . VAL B 1 193 ? 0.2 -15.141 -15.523 1 93.25 193 VAL B N 1
ATOM 3574 C CA . VAL B 1 193 ? 1.005 -14.125 -16.188 1 93.25 193 VAL B CA 1
ATOM 3575 C C . VAL B 1 193 ? 0.268 -12.789 -16.172 1 93.25 193 VAL B C 1
ATOM 3577 O O . VAL B 1 193 ? -0.856 -12.688 -16.672 1 93.25 193 VAL B O 1
ATOM 3580 N N . ASN B 1 194 ? 0.886 -11.852 -15.539 1 86.88 194 ASN B N 1
ATOM 3581 C CA . ASN B 1 194 ? 0.343 -10.5 -15.523 1 86.88 194 ASN B CA 1
ATOM 3582 C C . ASN B 1 194 ? 0.913 -9.656 -16.656 1 86.88 194 ASN B C 1
ATOM 3584 O O . ASN B 1 194 ? 1.961 -9.984 -17.219 1 86.88 194 ASN B O 1
ATOM 3588 N N . ASP B 1 195 ? 0.166 -8.68 -16.969 1 84.75 195 ASP B N 1
ATOM 3589 C CA . ASP B 1 195 ? 0.664 -7.805 -18.031 1 84.75 195 ASP B CA 1
ATOM 3590 C C . ASP B 1 195 ? 1.993 -7.164 -17.641 1 84.75 195 ASP B C 1
ATOM 3592 O O . ASP B 1 195 ? 2.176 -6.758 -16.484 1 84.75 195 ASP B O 1
ATOM 3596 N N . PRO B 1 196 ? 2.947 -7.168 -18.609 1 86.88 196 PRO B N 1
ATOM 3597 C CA . PRO B 1 196 ? 4.191 -6.449 -18.312 1 86.88 196 PRO B CA 1
ATOM 3598 C C . PRO B 1 196 ? 3.967 -4.957 -18.078 1 86.88 196 PRO B C 1
ATOM 3600 O O . PRO B 1 196 ? 3.057 -4.363 -18.672 1 86.88 196 PRO B O 1
ATOM 3603 N N . ILE B 1 197 ? 4.73 -4.461 -17.203 1 81.44 197 ILE B N 1
ATOM 3604 C CA . ILE B 1 197 ? 4.664 -3.035 -16.906 1 81.44 197 ILE B CA 1
ATOM 3605 C C . ILE B 1 197 ? 5.906 -2.334 -17.453 1 81.44 197 ILE B C 1
ATOM 3607 O O . ILE B 1 197 ? 7.027 -2.799 -17.25 1 81.44 197 ILE B O 1
ATOM 3611 N N . GLY B 1 198 ? 5.68 -1.26 -18.125 1 80.69 198 GLY B N 1
ATOM 3612 C CA . GLY B 1 198 ? 6.797 -0.541 -18.719 1 80.69 198 GLY B CA 1
ATOM 3613 C C . GLY B 1 198 ? 7.293 -1.162 -20.016 1 80.69 198 GLY B C 1
ATOM 3614 O O . GLY B 1 198 ? 6.754 -2.176 -20.469 1 80.69 198 GLY B O 1
ATOM 3615 N N . GLU B 1 199 ? 8.359 -0.574 -20.562 1 83 199 GLU B N 1
ATOM 3616 C CA . GLU B 1 199 ? 8.812 -0.973 -21.906 1 83 199 GLU B CA 1
ATOM 3617 C C . GLU B 1 199 ? 9.852 -2.084 -21.812 1 83 199 GLU B C 1
ATOM 3619 O O . GLU B 1 199 ? 10.055 -2.826 -22.781 1 83 199 GLU B O 1
ATOM 3624 N N . LYS B 1 200 ? 10.383 -2.234 -20.641 1 91.62 200 LYS B N 1
ATOM 3625 C CA . LYS B 1 200 ? 11.539 -3.127 -20.562 1 91.62 200 LYS B CA 1
ATOM 3626 C C . LYS B 1 200 ? 11.141 -4.484 -19.984 1 91.62 200 LYS B C 1
ATOM 3628 O O . LYS B 1 200 ? 11.898 -5.449 -20.078 1 91.62 200 LYS B O 1
ATOM 3633 N N . MET B 1 201 ? 9.977 -4.613 -19.344 1 93.94 201 MET B N 1
ATOM 3634 C CA . MET B 1 201 ? 9.602 -5.855 -18.672 1 93.94 201 MET B CA 1
ATOM 3635 C C . MET B 1 201 ? 9.195 -6.918 -19.688 1 93.94 201 MET B C 1
ATOM 3637 O O . MET B 1 201 ? 8.359 -6.668 -20.547 1 93.94 201 MET B O 1
ATOM 3641 N N . LEU B 1 202 ? 9.805 -8.086 -19.562 1 96.81 202 LEU B N 1
ATOM 3642 C CA . LEU B 1 202 ? 9.602 -9.148 -20.547 1 96.81 202 LEU B CA 1
ATOM 3643 C C . LEU B 1 202 ? 8.711 -10.25 -19.969 1 96.81 202 LEU B C 1
ATOM 3645 O O . LEU B 1 202 ? 8.133 -11.039 -20.734 1 96.81 202 LEU B O 1
ATOM 3649 N N . LEU B 1 203 ? 8.633 -10.32 -18.656 1 97.12 203 LEU B N 1
ATOM 3650 C CA . LEU B 1 203 ? 7.785 -11.312 -18 1 97.12 203 LEU B CA 1
ATOM 3651 C C . LEU B 1 203 ? 7.34 -10.82 -16.625 1 97.12 203 LEU B C 1
ATOM 3653 O O . LEU B 1 203 ? 8.133 -10.25 -15.883 1 97.12 203 LEU B O 1
ATOM 3657 N N . ASN B 1 204 ? 6.141 -10.938 -16.312 1 94.88 204 ASN B N 1
ATOM 3658 C CA . ASN B 1 204 ? 5.512 -10.703 -15.023 1 94.88 204 ASN B CA 1
ATOM 3659 C C . ASN B 1 204 ? 4.621 -11.867 -14.609 1 94.88 204 ASN B C 1
ATOM 3661 O O . ASN B 1 204 ? 3.451 -11.93 -14.992 1 94.88 204 ASN B O 1
ATOM 3665 N N . ALA B 1 205 ? 5.211 -12.75 -13.773 1 96.81 205 ALA B N 1
ATOM 3666 C CA . ALA B 1 205 ? 4.484 -13.992 -13.516 1 96.81 205 ALA B CA 1
ATOM 3667 C C . ALA B 1 205 ? 4.398 -14.273 -12.016 1 96.81 205 ALA B C 1
ATOM 3669 O O . ALA B 1 205 ? 5.246 -13.82 -11.242 1 96.81 205 ALA B O 1
ATOM 3670 N N . SER B 1 206 ? 3.369 -14.914 -11.609 1 96.5 206 SER B N 1
ATOM 3671 C CA . SER B 1 206 ? 3.164 -15.453 -10.266 1 96.5 206 SER B CA 1
ATOM 3672 C C . SER B 1 206 ? 2.926 -16.953 -10.305 1 96.5 206 SER B C 1
ATOM 3674 O O . SER B 1 206 ? 2.25 -17.469 -11.203 1 96.5 206 SER B O 1
ATOM 3676 N N . PHE B 1 207 ? 3.482 -17.641 -9.352 1 98.38 207 PHE B N 1
ATOM 3677 C CA . PHE B 1 207 ? 3.383 -19.094 -9.297 1 98.38 207 PHE B CA 1
ATOM 3678 C C . PHE B 1 207 ? 2.861 -19.547 -7.938 1 98.38 207 PHE B C 1
ATOM 3680 O O . PHE B 1 207 ? 3.34 -19.094 -6.898 1 98.38 207 PHE B O 1
ATOM 3687 N N . LEU B 1 208 ? 1.822 -20.406 -7.961 1 98.19 208 LEU B N 1
ATOM 3688 C CA . LEU B 1 208 ? 1.37 -21.094 -6.758 1 98.19 208 LEU B CA 1
ATOM 3689 C C . LEU B 1 208 ? 2.119 -22.406 -6.57 1 98.19 208 LEU B C 1
ATOM 3691 O O . LEU B 1 208 ? 1.989 -23.312 -7.387 1 98.19 208 LEU B O 1
ATOM 3695 N N . VAL B 1 209 ? 2.93 -22.469 -5.531 1 98.44 209 VAL B N 1
ATOM 3696 C CA . VAL B 1 209 ? 3.85 -23.578 -5.355 1 98.44 209 VAL B CA 1
ATOM 3697 C C . VAL B 1 209 ? 3.621 -24.234 -3.99 1 98.44 209 VAL B C 1
ATOM 3699 O O . VAL B 1 209 ? 3.383 -23.531 -2.998 1 98.44 209 VAL B O 1
ATOM 3702 N N . ASP B 1 210 ? 3.65 -25.609 -3.98 1 97.62 210 ASP B N 1
ATOM 3703 C CA . ASP B 1 210 ? 3.652 -26.297 -2.695 1 97.62 210 ASP B CA 1
ATOM 3704 C C . ASP B 1 210 ? 4.859 -25.891 -1.854 1 97.62 210 ASP B C 1
ATOM 3706 O O . ASP B 1 210 ? 5.984 -25.828 -2.363 1 97.62 210 ASP B O 1
ATOM 3710 N N . ARG B 1 211 ? 4.633 -25.609 -0.583 1 96 211 ARG B N 1
ATOM 3711 C CA . ARG B 1 211 ? 5.703 -25.188 0.318 1 96 211 ARG B CA 1
ATOM 3712 C C . ARG B 1 211 ? 6.852 -26.188 0.302 1 96 211 ARG B C 1
ATOM 3714 O O . ARG B 1 211 ? 8.023 -25.812 0.4 1 96 211 ARG B O 1
ATOM 3721 N N . ASP B 1 212 ? 6.543 -27.391 0.124 1 95.25 212 ASP B N 1
ATOM 3722 C CA . ASP B 1 212 ? 7.543 -28.453 0.139 1 95.25 212 ASP B CA 1
ATOM 3723 C C . ASP B 1 212 ? 8.375 -28.438 -1.14 1 95.25 212 ASP B C 1
ATOM 3725 O O . ASP B 1 212 ? 9.43 -29.078 -1.208 1 95.25 212 ASP B O 1
ATOM 3729 N N . LYS B 1 213 ? 7.965 -27.734 -2.146 1 96.56 213 LYS B N 1
ATOM 3730 C CA . LYS B 1 213 ? 8.664 -27.688 -3.426 1 96.56 213 LYS B CA 1
ATOM 3731 C C . LYS B 1 213 ? 9.352 -26.328 -3.625 1 96.56 213 LYS B C 1
ATOM 3733 O O . LYS B 1 213 ? 9.852 -26.047 -4.711 1 96.56 213 LYS B O 1
ATOM 3738 N N . GLU B 1 214 ? 9.344 -25.469 -2.617 1 96.94 214 GLU B N 1
ATOM 3739 C CA . GLU B 1 214 ? 9.906 -24.125 -2.738 1 96.94 214 GLU B CA 1
ATOM 3740 C C . GLU B 1 214 ? 11.391 -24.188 -3.092 1 96.94 214 GLU B C 1
ATOM 3742 O O . GLU B 1 214 ? 11.852 -23.453 -3.975 1 96.94 214 GLU B O 1
ATOM 3747 N N . GLU B 1 215 ? 12.117 -25.062 -2.439 1 97.44 215 GLU B N 1
ATOM 3748 C CA . GLU B 1 215 ? 13.555 -25.172 -2.682 1 97.44 215 GLU B CA 1
ATOM 3749 C C . GLU B 1 215 ? 13.844 -25.594 -4.121 1 97.44 215 GLU B C 1
ATOM 3751 O O . GLU B 1 215 ? 14.742 -25.047 -4.762 1 97.44 215 GLU B O 1
ATOM 3756 N N . GLU B 1 216 ? 13.102 -26.594 -4.582 1 98.25 216 GLU B N 1
ATOM 3757 C CA . GLU B 1 216 ? 13.242 -27.047 -5.961 1 98.25 216 GLU B CA 1
ATOM 3758 C C . GLU B 1 216 ? 12.945 -25.922 -6.945 1 98.25 216 GLU B C 1
ATOM 3760 O O . GLU B 1 216 ? 13.656 -25.75 -7.941 1 98.25 216 GLU B O 1
ATOM 3765 N N . PHE B 1 217 ? 11.906 -25.188 -6.672 1 98.69 217 PHE B N 1
ATOM 3766 C CA . PHE B 1 217 ? 11.523 -24.062 -7.508 1 98.69 217 PHE B CA 1
ATOM 3767 C C . PHE B 1 217 ? 12.633 -23 -7.527 1 98.69 217 PHE B C 1
ATOM 3769 O O . PHE B 1 217 ? 13 -22.5 -8.594 1 98.69 217 PHE B O 1
ATOM 3776 N N . ASP B 1 218 ? 13.234 -22.703 -6.352 1 98.25 218 ASP B N 1
ATOM 3777 C CA . ASP B 1 218 ? 14.32 -21.734 -6.219 1 98.25 218 ASP B CA 1
ATOM 3778 C C . ASP B 1 218 ? 15.531 -22.156 -7.059 1 98.25 218 ASP B C 1
ATOM 3780 O O . ASP B 1 218 ? 16.141 -21.328 -7.73 1 98.25 218 ASP B O 1
ATOM 3784 N N . LEU B 1 219 ? 15.828 -23.375 -7 1 98.38 219 LEU B N 1
ATOM 3785 C CA . LEU B 1 219 ? 16.969 -23.906 -7.75 1 98.38 219 LEU B CA 1
ATOM 3786 C C . LEU B 1 219 ? 16.75 -23.75 -9.25 1 98.38 219 LEU B C 1
ATOM 3788 O O . LEU B 1 219 ? 17.672 -23.391 -9.984 1 98.38 219 LEU B O 1
ATOM 3792 N N . LYS B 1 220 ? 15.531 -24.062 -9.656 1 98.62 220 LYS B N 1
ATOM 3793 C CA . LYS B 1 220 ? 15.219 -23.938 -11.078 1 98.62 220 LYS B CA 1
ATOM 3794 C C . LYS B 1 220 ? 15.297 -22.484 -11.539 1 98.62 220 LYS B C 1
ATOM 3796 O O . LYS B 1 220 ? 15.805 -22.203 -12.625 1 98.62 220 LYS B O 1
ATOM 3801 N N . VAL B 1 221 ? 14.773 -21.516 -10.695 1 98.75 221 VAL B N 1
ATOM 3802 C CA . VAL B 1 221 ? 14.867 -20.094 -11.008 1 98.75 221 VAL B CA 1
ATOM 3803 C C . VAL B 1 221 ? 16.328 -19.688 -11.172 1 98.75 221 VAL B C 1
ATOM 3805 O O . VAL B 1 221 ? 16.688 -18.984 -12.117 1 98.75 221 VAL B O 1
ATOM 3808 N N . ASN B 1 222 ? 17.172 -20.172 -10.312 1 98.31 222 ASN B N 1
ATOM 3809 C CA . ASN B 1 222 ? 18.594 -19.859 -10.359 1 98.31 222 ASN B CA 1
ATOM 3810 C C . ASN B 1 222 ? 19.25 -20.422 -11.609 1 98.31 222 ASN B C 1
ATOM 3812 O O . ASN B 1 222 ? 20.078 -19.766 -12.234 1 98.31 222 ASN B O 1
ATOM 3816 N N . GLU B 1 223 ? 18.906 -21.641 -11.93 1 98.38 223 GLU B N 1
ATOM 3817 C CA . GLU B 1 223 ? 19.422 -22.266 -13.141 1 98.38 223 GLU B CA 1
ATOM 3818 C C . GLU B 1 223 ? 19.094 -21.438 -14.375 1 98.38 223 GLU B C 1
ATOM 3820 O O . GLU B 1 223 ? 19.953 -21.219 -15.234 1 98.38 223 GLU B O 1
ATOM 3825 N N . ILE B 1 224 ? 17.891 -21.047 -14.43 1 98.56 224 ILE B N 1
ATOM 3826 C CA . ILE B 1 224 ? 17.453 -20.234 -15.562 1 98.56 224 ILE B CA 1
ATOM 3827 C C . ILE B 1 224 ? 18.156 -18.891 -15.547 1 98.56 224 ILE B C 1
ATOM 3829 O O . ILE B 1 224 ? 18.594 -18.391 -16.594 1 98.56 224 ILE B O 1
ATOM 3833 N N . TYR B 1 225 ? 18.266 -18.266 -14.367 1 98.25 225 TYR B N 1
ATOM 3834 C CA . TYR B 1 225 ? 18.906 -16.953 -14.203 1 98.25 225 TYR B CA 1
ATOM 3835 C C . TYR B 1 225 ? 20.328 -16.984 -14.742 1 98.25 225 TYR B C 1
ATOM 3837 O O . TYR B 1 225 ? 20.766 -16.047 -15.398 1 98.25 225 TYR B O 1
ATOM 3845 N N . GLU B 1 226 ? 21.031 -18.031 -14.531 1 98.06 226 GLU B N 1
ATOM 3846 C CA . GLU B 1 226 ? 22.422 -18.156 -14.953 1 98.06 226 GLU B CA 1
ATOM 3847 C C . GLU B 1 226 ? 22.547 -18.047 -16.469 1 98.06 226 GLU B C 1
ATOM 3849 O O . GLU B 1 226 ? 23.547 -17.516 -16.984 1 98.06 226 GLU B O 1
ATOM 3854 N N . LYS B 1 227 ? 21.594 -18.484 -17.141 1 97.44 227 LYS B N 1
ATOM 3855 C CA . LYS B 1 227 ? 21.609 -18.469 -18.594 1 97.44 227 LYS B CA 1
ATOM 3856 C C . LYS B 1 227 ? 21.281 -17.094 -19.141 1 97.44 227 LYS B C 1
ATOM 3858 O O . LYS B 1 227 ? 21.641 -16.75 -20.266 1 97.44 227 LYS B O 1
ATOM 3863 N N . TRP B 1 228 ? 20.562 -16.266 -18.281 1 97.69 228 TRP B N 1
ATOM 3864 C CA . TRP B 1 228 ? 19.969 -15.039 -18.812 1 97.69 228 TRP B CA 1
ATOM 3865 C C . TRP B 1 228 ? 20.562 -13.812 -18.125 1 97.69 228 TRP B C 1
ATOM 3867 O O . TRP B 1 228 ? 20.297 -12.68 -18.531 1 97.69 228 TRP B O 1
ATOM 3877 N N . LYS B 1 229 ? 21.391 -13.953 -17.125 1 97.5 229 LYS B N 1
ATOM 3878 C CA . LYS B 1 229 ? 21.797 -12.914 -16.188 1 97.5 229 LYS B CA 1
ATOM 3879 C C . LYS B 1 229 ? 22.516 -11.773 -16.906 1 97.5 229 LYS B C 1
ATOM 3881 O O . LYS B 1 229 ? 22.484 -10.633 -16.438 1 97.5 229 LYS B O 1
ATOM 3886 N N . ASP B 1 230 ? 23.109 -12.008 -18.078 1 97.06 230 ASP B N 1
ATOM 3887 C CA . ASP B 1 230 ? 23.812 -10.961 -18.828 1 97.06 230 ASP B CA 1
ATOM 3888 C C . ASP B 1 230 ? 22.828 -10.125 -19.641 1 97.06 230 ASP B C 1
ATOM 3890 O O . ASP B 1 230 ? 23.156 -9.016 -20.062 1 97.06 230 ASP B O 1
ATOM 3894 N N . LYS B 1 231 ? 21.672 -10.617 -19.844 1 97.38 231 LYS B N 1
ATOM 3895 C CA . LYS B 1 231 ? 20.703 -10.008 -20.75 1 97.38 231 LYS B CA 1
ATOM 3896 C C . LYS B 1 231 ? 19.547 -9.367 -19.984 1 97.38 231 LYS B C 1
ATOM 3898 O O . LYS B 1 231 ? 19 -8.344 -20.406 1 97.38 231 LYS B O 1
ATOM 3903 N N . VAL B 1 232 ? 19.219 -9.953 -18.812 1 98.25 232 VAL B N 1
ATOM 3904 C CA . VAL B 1 232 ? 18 -9.523 -18.109 1 98.25 232 VAL B CA 1
ATOM 3905 C C . VAL B 1 232 ? 18.281 -9.453 -16.609 1 98.25 232 VAL B C 1
ATOM 3907 O O . VAL B 1 232 ? 19.25 -10.023 -16.125 1 98.25 232 VAL B O 1
ATOM 3910 N N . ASP B 1 233 ? 17.484 -8.703 -15.914 1 98.06 233 ASP B N 1
ATOM 3911 C CA . ASP B 1 233 ? 17.438 -8.711 -14.453 1 98.06 233 ASP B CA 1
ATOM 3912 C C . ASP B 1 233 ? 16.219 -9.484 -13.953 1 98.06 233 ASP B C 1
ATOM 3914 O O . ASP B 1 233 ? 15.125 -9.359 -14.508 1 98.06 233 ASP B O 1
ATOM 3918 N N . PHE B 1 234 ? 16.422 -10.375 -12.969 1 98.19 234 PHE B N 1
ATOM 3919 C CA . PHE B 1 234 ? 15.352 -11.109 -12.32 1 98.19 234 PHE B CA 1
ATOM 3920 C C . PHE B 1 234 ? 14.945 -10.422 -11.016 1 98.19 234 PHE B C 1
ATOM 3922 O O . PHE B 1 234 ? 15.797 -10.031 -10.219 1 98.19 234 PHE B O 1
ATOM 3929 N N . SER B 1 235 ? 13.719 -10.117 -10.867 1 96.94 235 SER B N 1
ATOM 3930 C CA . SER B 1 235 ? 13.125 -9.789 -9.578 1 96.94 235 SER B CA 1
ATOM 3931 C C . SER B 1 235 ? 12.273 -10.938 -9.055 1 96.94 235 SER B C 1
ATOM 3933 O O . SER B 1 235 ? 11.109 -11.086 -9.445 1 96.94 235 SER B O 1
ATOM 3935 N N . TYR B 1 236 ? 12.844 -11.719 -8.219 1 97.44 236 TYR B N 1
ATOM 3936 C CA . TYR B 1 236 ? 12.227 -12.906 -7.637 1 97.44 236 TYR B CA 1
ATOM 3937 C C . TYR B 1 236 ? 11.789 -12.641 -6.203 1 97.44 236 TYR B C 1
ATOM 3939 O O . TYR B 1 236 ? 12.578 -12.18 -5.379 1 97.44 236 TYR B O 1
ATOM 3947 N N . SER B 1 237 ? 10.477 -12.781 -5.902 1 94.81 237 SER B N 1
ATOM 3948 C CA . SER B 1 237 ? 9.977 -12.398 -4.582 1 94.81 237 SER B CA 1
ATOM 3949 C C . SER B 1 237 ? 9.039 -13.461 -4.02 1 94.81 237 SER B C 1
ATOM 3951 O O . SER B 1 237 ? 8.477 -14.258 -4.77 1 94.81 237 SER B O 1
ATOM 3953 N N . GLY B 1 238 ? 8.797 -13.352 -2.609 1 93.75 238 GLY B N 1
ATOM 3954 C CA . GLY B 1 238 ? 8.023 -14.297 -1.826 1 93.75 238 GLY B CA 1
ATOM 3955 C C . GLY B 1 238 ? 8.805 -14.906 -0.676 1 93.75 238 GLY B C 1
ATOM 3956 O O . GLY B 1 238 ? 9.914 -14.461 -0.376 1 93.75 238 GLY B O 1
ATOM 3957 N N . PRO B 1 239 ? 8.312 -15.859 -0.086 1 95.38 239 PRO B N 1
ATOM 3958 C CA . PRO B 1 239 ? 6.973 -16.438 -0.234 1 95.38 239 PRO B CA 1
ATOM 3959 C C . PRO B 1 239 ? 5.867 -15.477 0.186 1 95.38 239 PRO B C 1
ATOM 3961 O O . PRO B 1 239 ? 6.031 -14.719 1.15 1 95.38 239 PRO B O 1
ATOM 3964 N N . TRP B 1 240 ? 4.82 -15.461 -0.548 1 94.25 240 TRP B N 1
ATOM 3965 C CA . TRP B 1 240 ? 3.627 -14.672 -0.274 1 94.25 240 TRP B CA 1
ATOM 3966 C C . TRP B 1 240 ? 2.4 -15.562 -0.129 1 94.25 240 TRP B C 1
ATOM 3968 O O . TRP B 1 240 ? 2.4 -16.703 -0.584 1 94.25 240 TRP B O 1
ATOM 3978 N N . PRO B 1 241 ? 1.318 -15.008 0.552 1 94.06 241 PRO B N 1
ATOM 3979 C CA . PRO B 1 241 ? 0.03 -15.68 0.389 1 94.06 241 PRO B CA 1
ATOM 3980 C C . PRO B 1 241 ? -0.487 -15.633 -1.047 1 94.06 241 PRO B C 1
ATOM 3982 O O . PRO B 1 241 ? 0.1 -14.953 -1.894 1 94.06 241 PRO B O 1
ATOM 3985 N N . ALA B 1 242 ? -1.473 -16.375 -1.389 1 93.69 242 ALA B N 1
ATOM 3986 C CA . ALA B 1 242 ? -1.948 -16.609 -2.752 1 93.69 242 ALA B CA 1
ATOM 3987 C C . ALA B 1 242 ? -2.707 -15.391 -3.275 1 93.69 242 ALA B C 1
ATOM 3989 O O . ALA B 1 242 ? -3.85 -15.508 -3.727 1 93.69 242 ALA B O 1
ATOM 3990 N N . TYR B 1 243 ? -2.033 -14.203 -3.342 1 89.81 243 TYR B N 1
ATOM 3991 C CA . TYR B 1 243 ? -2.646 -12.938 -3.742 1 89.81 243 TYR B CA 1
ATOM 3992 C C . TYR B 1 243 ? -3.242 -13.039 -5.141 1 89.81 243 TYR B C 1
ATOM 3994 O O . TYR B 1 243 ? -4.359 -12.586 -5.379 1 89.81 243 TYR B O 1
ATOM 4002 N N . ASN B 1 244 ? -2.473 -13.656 -6.02 1 89.69 244 ASN B N 1
ATOM 4003 C CA . ASN B 1 244 ? -2.848 -13.672 -7.43 1 89.69 244 ASN B CA 1
ATOM 4004 C C . ASN B 1 244 ? -3.76 -14.852 -7.75 1 89.69 244 ASN B C 1
ATOM 4006 O O . ASN B 1 244 ? -4.238 -14.984 -8.875 1 89.69 244 ASN B O 1
ATOM 4010 N N . PHE B 1 245 ? -4.039 -15.625 -6.746 1 92 245 PHE B N 1
ATOM 4011 C CA . PHE B 1 245 ? -4.746 -16.875 -7.031 1 92 245 PHE B CA 1
ATOM 4012 C C . PHE B 1 245 ? -6.047 -16.953 -6.234 1 92 245 PHE B C 1
ATOM 4014 O O . PHE B 1 245 ? -6.723 -17.984 -6.242 1 92 245 PHE B O 1
ATOM 4021 N N . VAL B 1 246 ? -6.297 -15.906 -5.453 1 88.19 246 VAL B N 1
ATOM 4022 C CA . VAL B 1 246 ? -7.551 -15.852 -4.711 1 88.19 246 VAL B CA 1
ATOM 4023 C C . VAL B 1 246 ? -8.359 -14.633 -5.156 1 88.19 246 VAL B C 1
ATOM 4025 O O . VAL B 1 246 ? -7.793 -13.57 -5.426 1 88.19 246 VAL B O 1
ATOM 4028 N N . ASN B 1 247 ? -9.633 -14.883 -5.352 1 78.19 247 ASN B N 1
ATOM 4029 C CA . ASN B 1 247 ? -10.594 -13.82 -5.629 1 78.19 247 ASN B CA 1
ATOM 4030 C C . ASN B 1 247 ? -11.688 -13.758 -4.566 1 78.19 247 ASN B C 1
ATOM 4032 O O . ASN B 1 247 ? -12.492 -14.68 -4.445 1 78.19 247 ASN B O 1
ATOM 4036 N N . ILE B 1 248 ? -11.469 -12.852 -3.652 1 77.06 248 ILE B N 1
ATOM 4037 C CA . ILE B 1 248 ? -12.484 -12.68 -2.623 1 77.06 248 ILE B CA 1
ATOM 4038 C C . ILE B 1 248 ? -13.367 -11.477 -2.961 1 77.06 248 ILE B C 1
ATOM 4040 O O . ILE B 1 248 ? -12.859 -10.438 -3.396 1 77.06 248 ILE B O 1
ATOM 4044 N N . ARG B 1 249 ? -14.641 -11.625 -2.93 1 66.5 249 ARG B N 1
ATOM 4045 C CA . ARG B 1 249 ? -15.617 -10.57 -3.211 1 66.5 249 ARG B CA 1
ATOM 4046 C C . ARG B 1 249 ? -16.219 -10.031 -1.922 1 66.5 249 ARG B C 1
ATOM 4048 O O . ARG B 1 249 ? -16.781 -10.789 -1.13 1 66.5 249 ARG B O 1
ATOM 4055 N N . LEU B 1 250 ? -15.781 -8.727 -1.622 1 61.78 250 LEU B N 1
ATOM 4056 C CA . LEU B 1 250 ? -16.453 -8.086 -0.492 1 61.78 250 LEU B CA 1
ATOM 4057 C C . LEU B 1 250 ? -17.766 -7.461 -0.924 1 61.78 250 LEU B C 1
ATOM 4059 O O . LEU B 1 250 ? -17.844 -6.82 -1.976 1 61.78 250 LEU B O 1
ATOM 4063 N N . LYS B 1 251 ? -18.969 -8.062 -0.591 1 52.25 251 LYS B N 1
ATOM 4064 C CA . LYS B 1 251 ? -20.266 -7.496 -0.932 1 52.25 251 LYS B CA 1
ATOM 4065 C C . LYS B 1 251 ? -20.656 -6.379 0.035 1 52.25 251 LYS B C 1
ATOM 4067 O O . LYS B 1 251 ? -20.484 -6.52 1.249 1 52.25 251 LYS B O 1
ATOM 4072 N N . VAL B 1 252 ? -20.641 -5.051 -0.334 1 49.44 252 VAL B N 1
ATOM 4073 C CA . VAL B 1 252 ? -21.234 -3.984 0.468 1 49.44 252 VAL B CA 1
ATOM 4074 C C . VAL B 1 252 ? -22.766 -4.109 0.458 1 49.44 252 VAL B C 1
ATOM 4076 O O . VAL B 1 252 ? -23.375 -4.184 -0.608 1 49.44 252 VAL B O 1
ATOM 4079 N N . GLU B 1 253 ? -23.438 -4.906 1.081 1 43.44 253 GLU B N 1
ATOM 4080 C CA . GLU B 1 253 ? -24.891 -5.062 1.02 1 43.44 253 GLU B CA 1
ATOM 4081 C C . GLU B 1 253 ? -25.594 -3.785 1.461 1 43.44 253 GLU B C 1
ATOM 4083 O O . GLU B 1 253 ? -25.047 -3 2.238 1 43.44 253 GLU B O 1
ATOM 4088 N N . ASP B 1 254 ? -26.875 -3.514 0.745 1 36.66 254 ASP B N 1
ATOM 4089 C CA . ASP B 1 254 ? -27.922 -2.504 0.846 1 36.66 254 ASP B CA 1
ATOM 4090 C C . ASP B 1 254 ? -28.312 -2.254 2.303 1 36.66 254 ASP B C 1
ATOM 4092 O O . ASP B 1 254 ? -28.484 -3.197 3.074 1 36.66 254 ASP B O 1
ATOM 4096 N N . ALA B 1 255 ? -27.797 -1.205 3.006 1 30.22 255 ALA B N 1
ATOM 4097 C CA . ALA B 1 255 ? -28.625 -0.872 4.164 1 30.22 255 ALA B CA 1
ATOM 4098 C C . ALA B 1 255 ? -30.109 -0.801 3.777 1 30.22 255 ALA B C 1
ATOM 4100 O O . ALA B 1 255 ? -30.5 0.024 2.949 1 30.22 255 ALA B O 1
ATOM 4101 N N . GLY B 1 256 ? -30.641 -1.88 3.543 1 26.47 256 GLY B N 1
ATOM 4102 C CA . GLY B 1 256 ? -32.062 -1.701 3.617 1 26.47 256 GLY B CA 1
ATOM 4103 C C . GLY B 1 256 ? -32.531 -1.028 4.898 1 26.47 256 GLY B C 1
ATOM 4104 O O . GLY B 1 256 ? -31.844 -1.098 5.918 1 26.47 256 GLY B O 1
#

Organism: NCBI:txid2304605

Secondary structure (DSSP, 8-state):
------EEEEEEEEEE-SS-----EEEETTEEEE-EEEEETTEEEEEEEEESSPPP-SHHHHHHHHHHHHHHHHH-S-EEE--TT-EES-HHHHHHHHHHHHHHHHHHHHHHTTEEEEEEEEEE-HHHHHHHHHTSHHHHHHHHHHTTS-TTTTHHHHHHHHHHHHHHHHHHHHHHIIIIIHHHHTTSSEEEEPPP-TTTEEEEEEEEEEGGGHHHHHHHHHHHHHHHTTTEEEEEEEEE-SGGG-----------/------EEEEEEEEEE-SS-----EEEETTEEEE-EEEEETTEEEEEEEEESSPPP-SHHHHHHHHHHHHHHHHH-S-EEE--TT-EES-HHHHHHHHHHHHHHHHHHHHHHTTEEEEEEEEEE-HHHHHHHHHTSHHHHHHHHHHTTS-TTTTHHHHHHHHHHHHHHHHHHHHHHIIIIIHHHHTTSSEEEEPPP-TTTEEEEEEEEEEGGGHHHHHHHHHHHHHHHTTTEEEEEEEEE-SGGG-----------

Nearest PDB structures (foldseek):
  6l5d-assembly2_B  TM=8.381E-01  e=1.147E-16  Nostoc sp. PCC 7120 = FACHB-418
  6l5d-assembly1_A  TM=8.441E-01  e=4.943E-16  Nostoc sp. PCC 7120 = FACHB-418
  4qsg-assembly1_A  TM=8.077E-01  e=1.415E-15  Microcystis aeruginosa PCC 7806
  6u9d-assembly1_C  TM=2.324E-01  e=1.636E-04  Saccharomyces cerevisiae
  6l3v-assembly1_A  TM=1.541E-01  e=7.633E+00  Homo sapiens

Foldseek 3Di:
DVPPQQKWKAWQWKAFADDDDFLAWFDDPNDTWGWDWLDDDRMTTIITIDGDDFDDPDPVQVVRSQVSQVSVVVPGQFIGGDDGGDTGNYSVVVNVQCVVQVVQSVVCRVVQGQKFKKKKWKFWDPVLLVCLLCVDVVLVVLVVVPPPDDCVVSVVSVVVSVVSSVVSLQVLLVVCCVLPVVVLQVQAPDKDWDDDDDDGISTIMMGIHRNVCVVVSVVSNVVSCVVCVVTIDMDMDDRHGPNVPGDGDRDPDDPD/DVPPQQKWKAWQWKAFADDDDFLAWFDDPNDTWGWDWLDDDRMTIIITIDGDDFDDPDPVQVVRSQVSQVSVVVPGQFIGGDDGGDTGNYSVVVNVQCVVQVVQSVVCRVVQGQKFKKKKWKFWDPVLLVCLLCVDVVLVVLVVVPPPDDCVVSVVSVVVSVVSSVVSLQVLLVVCCVLPVVVLQVQAPDKDWDDDDDDGISTIMMGIHRNVCVVVSVVVNVVSCVVCVVTIDMDMDDRHGPNVPGDGDRDPDDPD

InterPro domains:
  IPR009430 Gas vesicle protein L/F [PF06386] (8-247)
  IPR009430 Gas vesicle protein L/F [PTHR36852] (7-248)